Protein AF-A0A957BYW5-F1 (afdb_monomer)

Solvent-accessible surface area (backbone atoms only — not comparable to full-atom values): 40688 Å² total; per-residue (Å²): 101,40,87,90,78,70,42,82,76,77,86,85,81,66,87,74,49,79,43,79,40,78,75,75,44,64,25,88,79,69,37,34,40,34,36,34,22,38,25,72,35,55,81,90,79,38,90,49,96,82,35,63,36,71,40,42,34,43,31,33,49,34,31,72,75,63,75,46,78,54,51,47,56,90,39,53,56,50,77,47,95,72,62,87,28,34,78,40,64,46,46,75,45,24,30,44,35,41,43,66,47,27,36,36,34,33,42,53,33,55,89,40,77,42,81,77,45,76,45,72,19,65,37,55,60,82,43,81,51,51,37,25,31,38,75,88,53,54,37,35,38,37,46,48,66,56,80,64,60,43,38,33,41,30,37,29,83,80,65,49,79,43,82,41,62,36,81,48,83,32,46,61,78,67,50,58,70,52,73,76,58,83,72,41,94,72,44,39,54,35,36,54,79,54,35,65,69,88,45,52,45,54,26,42,44,66,26,87,62,47,50,64,84,54,72,58,46,31,30,33,40,29,41,39,40,48,28,39,57,71,37,81,45,100,86,49,87,79,49,52,26,41,35,34,37,43,31,37,69,79,78,46,27,33,28,31,41,77,40,63,60,43,42,66,36,35,39,57,34,55,31,75,85,66,47,36,40,38,34,27,21,38,58,95,60,19,32,33,39,31,24,31,55,51,62,16,42,73,76,49,75,43,74,49,94,71,55,47,44,74,41,84,58,58,63,36,45,41,92,81,44,55,34,35,35,51,60,61,32,30,28,33,57,91,78,63,43,77,75,44,69,55,80,80,71,75,96,67,63,82,42,70,49,54,23,68,87,48,53,36,38,38,39,31,39,94,43,39,37,37,35,29,35,62,91,80,70,42,70,76,47,77,48,75,46,80,69,90,32,67,73,80,48,65,44,60,80,62,46,35,34,36,19,45,68,52,100,43,35,32,34,44,42,41,71,92,52,88,72,67,48,64,33,59,56,87,84,50,99,76,43,52,79,71,48,75,43,68,26,88,81,59,52,31,34,41,38,35,34,44,60,30,74,88,46,99,39,40,68,33,21,40,39,37,29,26,37,58,87,40,49,79,60,36,78,48,46,8,88,73,43,68,59,69,51,72,56,46,76,50,64,79,46,76,56,28,38,36,39,38,14,40,59,59,90,70,74,72,77,78,82,78,83,89,80,63,61,36,99,75,70,43,47,29,63,50,41,73,75,31,74,90,58,42,77,76,45,35,73,55,46,53,52,41,64,74,69,39,57,70,69,60,44,47,52,51,47,48,55,53,49,68,51,58,93,58,59,73,65,59,56,45,48,69,78,51,70,66,98,66,80,89,63,73,87,80,69,82,74,75,69,58,52,90,96,43,60,54,62,57,21,70,73,35,65,92,51,34,70,60,54,41,52,51,49,52,60,74,44,60,91,54,53,73,69,55,44,54,50,51,45,51,58,52,39,47,52,72,72,35,96,79,32,77,70,76,70,74,71,74,77,74,83,62,71,54,57,44,22,36,36,35,32,44,87,78,66,50,72,50,78,44,80,64,68,78,86,69,81,72,65,81,74,73,71,57,66,62,56,39,50,51,45,24,74,74,71,75,46,73,56,51,70,50,65,26,77,78,62,83,47,78,53,65,51,121

Secondary structure (DSSP, 8-state):
--TTT---------TTEEEEEEEEEE-TTSSEEEEEEEEEPPTTT-SSTT-EEEEEEEEEHHHHTTSS---SSSSSEEE--S-SS-EEE-STTEEEEEETTEEEEEEEETTEEEEEEEEE----TTSPPEEEEESSSSEEEEE--SS-SEEEEEETTT--EEEEEBSS-EEGGGGGGGGG----TT-EE-S-TTB-S--HHHHHHH-TTHHHHTTT--EEEEEEEEEEESS-BTTBTT--EEEEEEEETTTTEEEEEEESS-TTEEEEEE-TTSSEEEEEESSTT--EEEEETTT--EEEEE--SS--SSS-S-EEE-TTSSEEEETTEEEETTT--EEEE-TT--S--SEEEE-TTSSEEEEEETTEEEEEETTT--EEEEEE---SS-EEEE-TTS-EEEEESSSSEEEEEETT----EEEEPPPBTTB-EEEEEE-TTSSEEEEEEPP-TTSTTTTS-EEEEEETTS-EEEEEEGGGS--STT-EEEESSSSEEEEEEE--SS-PPP------B-TTSSBHHHHHH-TTTGGGTHHHHHHHHTTS-HHHHHHHHHHHHHTTTS-HHHHHHHHS--SS-------------TTS-HHHHHH-SSSHHHHHHHHHHHHTT--HHHHHHHHHHHHHHHHSTTS-------------EEEEEEETTT--EEEES------------HHHHHHHHHHHHS---EEEE-TTSS-EEEE-

Structure (mmCIF, N/CA/C/O backbone):
data_AF-A0A957BYW5-F1
#
_entry.id   AF-A0A957BYW5-F1
#
loop_
_atom_site.group_PDB
_atom_site.id
_atom_site.type_symbol
_atom_site.label_atom_id
_atom_site.label_alt_id
_atom_site.label_comp_id
_atom_site.label_asym_id
_atom_site.label_entity_id
_atom_site.label_seq_id
_atom_site.pdbx_PDB_ins_code
_atom_site.Cartn_x
_atom_site.Cartn_y
_atom_site.Cartn_z
_atom_site.occupancy
_atom_site.B_iso_or_equiv
_atom_site.auth_seq_id
_atom_site.auth_comp_id
_atom_site.auth_asym_id
_atom_site.auth_atom_id
_atom_site.pdbx_PDB_model_num
ATOM 1 N N . TRP A 1 1 ? 10.281 -29.154 -6.205 1.00 82.88 1 TRP A N 1
ATOM 2 C CA . TRP A 1 1 ? 9.136 -30.065 -6.391 1.00 82.88 1 TRP A CA 1
ATOM 3 C C . TRP A 1 1 ? 8.616 -29.871 -7.800 1.00 82.88 1 TRP A C 1
ATOM 5 O O . TRP A 1 1 ? 8.734 -28.770 -8.314 1.00 82.88 1 TRP A O 1
ATOM 15 N N . ASP A 1 2 ? 8.108 -30.919 -8.431 1.00 79.94 2 ASP A N 1
ATOM 16 C CA . ASP A 1 2 ? 7.368 -30.800 -9.683 1.00 79.94 2 ASP A CA 1
ATOM 17 C C . ASP A 1 2 ? 6.012 -30.152 -9.378 1.00 79.94 2 ASP A C 1
ATOM 19 O O . ASP A 1 2 ? 5.257 -30.667 -8.553 1.00 79.94 2 ASP A O 1
ATOM 23 N N . THR A 1 3 ? 5.733 -28.995 -9.975 1.00 74.56 3 THR A N 1
ATOM 24 C CA . THR A 1 3 ? 4.545 -28.187 -9.655 1.00 74.56 3 THR A CA 1
ATOM 25 C C . THR A 1 3 ? 3.250 -28.786 -10.201 1.00 74.56 3 THR A C 1
ATOM 27 O O . THR A 1 3 ? 2.185 -28.516 -9.655 1.00 74.56 3 THR A O 1
ATOM 30 N N . ALA A 1 4 ? 3.322 -29.638 -11.228 1.00 80.00 4 ALA A N 1
ATOM 31 C CA . ALA A 1 4 ? 2.153 -30.285 -11.819 1.00 80.00 4 ALA A CA 1
ATOM 32 C C . ALA A 1 4 ? 1.726 -31.541 -11.045 1.00 80.00 4 ALA A C 1
ATOM 34 O O . ALA A 1 4 ? 0.541 -31.842 -10.924 1.00 80.00 4 ALA A O 1
ATOM 35 N N . THR A 1 5 ? 2.696 -32.298 -10.536 1.00 88.88 5 THR A N 1
ATOM 36 C CA . THR A 1 5 ? 2.470 -33.599 -9.888 1.00 88.88 5 THR A CA 1
ATOM 37 C C . THR A 1 5 ? 2.629 -33.555 -8.373 1.00 88.88 5 THR A C 1
ATOM 39 O O . THR A 1 5 ? 2.230 -34.500 -7.693 1.00 88.88 5 THR A O 1
ATOM 42 N N . GLY A 1 6 ? 3.239 -32.498 -7.832 1.00 89.12 6 GLY A N 1
ATOM 43 C CA . GLY A 1 6 ? 3.611 -32.421 -6.423 1.00 89.12 6 GLY A CA 1
ATOM 44 C C . GLY A 1 6 ? 4.677 -33.447 -6.034 1.00 89.12 6 GLY A C 1
ATOM 45 O O . GLY A 1 6 ? 4.776 -33.803 -4.865 1.00 89.12 6 GLY A O 1
ATOM 46 N N . GLN A 1 7 ? 5.464 -33.970 -6.982 1.00 94.12 7 GLN A N 1
ATOM 47 C CA . GLN A 1 7 ? 6.528 -34.933 -6.695 1.00 94.12 7 GLN A CA 1
ATOM 48 C C . GLN A 1 7 ? 7.827 -34.220 -6.287 1.00 94.12 7 GLN A C 1
ATOM 50 O O . GLN A 1 7 ? 8.272 -33.269 -6.934 1.00 94.12 7 GLN A O 1
ATOM 55 N N . LEU A 1 8 ? 8.504 -34.703 -5.242 1.00 92.69 8 LEU A N 1
ATOM 56 C CA . LEU A 1 8 ? 9.865 -34.258 -4.939 1.00 92.69 8 LEU A CA 1
ATOM 57 C C . LEU A 1 8 ? 10.827 -34.796 -6.011 1.00 92.69 8 LEU A C 1
ATOM 59 O O . LEU A 1 8 ? 11.028 -36.006 -6.115 1.00 92.69 8 LEU A O 1
ATOM 63 N N . LEU A 1 9 ? 11.408 -33.898 -6.811 1.00 92.56 9 LEU A N 1
ATOM 64 C CA . LEU A 1 9 ? 12.344 -34.257 -7.883 1.00 92.56 9 LEU A CA 1
ATOM 65 C C . LEU A 1 9 ? 13.779 -34.430 -7.377 1.00 92.56 9 LEU A C 1
ATOM 67 O O . LEU A 1 9 ? 14.464 -35.376 -7.757 1.00 92.56 9 LEU A O 1
ATOM 71 N N . THR A 1 10 ? 14.237 -33.505 -6.535 1.00 93.69 10 THR A N 1
ATOM 72 C CA . THR A 1 10 ? 15.590 -33.488 -5.979 1.00 93.69 10 THR A CA 1
ATOM 73 C C . THR A 1 10 ? 15.625 -32.656 -4.698 1.00 93.69 10 THR A C 1
ATOM 75 O O . THR A 1 10 ? 14.760 -31.807 -4.483 1.00 93.69 10 THR A O 1
ATOM 78 N N . GLU A 1 11 ? 16.632 -32.896 -3.866 1.00 93.19 11 GLU A N 1
ATOM 79 C CA . GLU A 1 11 ? 16.890 -32.207 -2.602 1.00 93.19 11 GLU A CA 1
ATOM 80 C C . GLU A 1 11 ? 18.400 -31.974 -2.463 1.00 93.19 11 GLU A C 1
ATOM 82 O O . GLU A 1 11 ? 19.204 -32.762 -2.965 1.00 93.19 11 GLU A O 1
ATOM 87 N N . ILE A 1 12 ? 18.781 -30.898 -1.777 1.00 91.25 12 ILE A N 1
ATOM 88 C CA . ILE A 1 12 ? 20.159 -30.623 -1.384 1.00 91.25 12 ILE A CA 1
ATOM 89 C C . ILE A 1 12 ? 20.220 -30.374 0.123 1.00 91.25 12 ILE A C 1
ATOM 91 O O . ILE A 1 12 ? 19.382 -29.672 0.683 1.00 91.25 12 ILE A O 1
ATOM 95 N N . THR A 1 13 ? 21.243 -30.922 0.774 1.00 91.50 13 THR A N 1
ATOM 96 C CA . THR A 1 13 ? 21.582 -30.623 2.169 1.00 91.50 13 THR A CA 1
ATOM 97 C C . THR A 1 13 ? 22.966 -29.978 2.184 1.00 91.50 13 THR A C 1
ATOM 99 O O . THR A 1 13 ? 23.962 -30.697 2.106 1.00 91.50 13 THR A O 1
ATOM 102 N N . PRO A 1 14 ? 23.060 -28.638 2.211 1.00 90.38 14 PRO A N 1
ATOM 103 C CA . PRO A 1 14 ? 24.345 -27.955 2.140 1.00 90.38 14 PRO A CA 1
ATOM 104 C C . PRO A 1 14 ? 25.207 -28.267 3.368 1.00 90.38 14 PRO A C 1
ATOM 106 O O . PRO A 1 14 ? 24.747 -28.172 4.510 1.00 90.38 14 PRO A O 1
ATOM 109 N N . ASP A 1 15 ? 26.467 -28.633 3.141 1.00 88.75 15 ASP A N 1
ATOM 110 C CA . ASP A 1 15 ? 27.372 -29.044 4.214 1.00 88.75 15 ASP A CA 1
ATOM 111 C C . ASP A 1 15 ? 27.593 -27.910 5.228 1.00 88.75 15 ASP A C 1
ATOM 113 O O . ASP A 1 15 ? 28.002 -26.802 4.885 1.00 88.75 15 ASP A O 1
ATOM 117 N N . GLY A 1 16 ? 27.348 -28.200 6.510 1.00 89.25 16 GLY A N 1
ATOM 118 C CA . GLY A 1 16 ? 27.564 -27.253 7.609 1.00 89.25 16 GLY A CA 1
ATOM 119 C C . GLY A 1 16 ? 26.488 -26.171 7.770 1.00 89.25 16 GLY A C 1
ATOM 120 O O . GLY A 1 16 ? 26.612 -25.348 8.682 1.00 89.25 16 GLY A O 1
ATOM 121 N N . ALA A 1 17 ? 25.436 -26.182 6.945 1.00 91.81 17 ALA A N 1
ATOM 122 C CA . ALA A 1 17 ? 24.292 -25.289 7.097 1.00 91.81 17 ALA A CA 1
ATOM 123 C C . ALA A 1 17 ? 23.496 -25.608 8.372 1.00 91.81 17 ALA A C 1
ATOM 125 O O . ALA A 1 17 ? 23.126 -26.751 8.635 1.00 91.81 17 ALA A O 1
ATOM 126 N N . LEU A 1 18 ? 23.225 -24.573 9.166 1.00 91.69 18 LEU A N 1
ATOM 127 C CA . LEU A 1 18 ? 22.304 -24.606 10.304 1.00 91.69 18 LEU A CA 1
ATOM 128 C C . LEU A 1 18 ? 20.859 -24.396 9.838 1.00 91.69 18 LEU A C 1
ATOM 130 O O . LEU A 1 18 ? 19.946 -25.020 10.371 1.00 91.69 18 LEU A O 1
ATOM 134 N N . ARG A 1 19 ? 20.666 -23.520 8.844 1.00 90.88 19 ARG A N 1
ATOM 135 C CA . ARG A 1 19 ? 19.399 -23.283 8.139 1.00 90.88 19 ARG A CA 1
ATOM 136 C C . ARG A 1 19 ? 19.657 -22.748 6.730 1.00 90.88 19 ARG A C 1
ATOM 138 O O . ARG A 1 19 ? 20.710 -22.160 6.483 1.00 90.88 19 ARG A O 1
ATOM 145 N N . VAL A 1 20 ? 18.693 -22.937 5.834 1.00 87.75 20 VAL A N 1
ATOM 146 C CA . VAL A 1 20 ? 18.625 -22.258 4.531 1.00 87.75 20 VAL A CA 1
ATOM 147 C C . VAL A 1 20 ? 17.809 -20.980 4.717 1.00 87.75 20 VAL A C 1
ATOM 149 O O . VAL A 1 20 ? 16.779 -21.003 5.389 1.00 87.75 20 VAL A O 1
ATOM 152 N N . GLU A 1 21 ? 18.288 -19.875 4.162 1.00 83.19 21 GLU A N 1
ATOM 153 C CA . GLU A 1 21 ? 17.619 -18.576 4.179 1.00 83.19 21 GLU A CA 1
ATOM 154 C C . GLU A 1 21 ? 17.239 -18.192 2.748 1.00 83.19 21 GLU A C 1
ATOM 156 O O . GLU A 1 21 ? 18.031 -18.364 1.816 1.00 83.19 21 GLU A O 1
ATOM 161 N N . GLY A 1 22 ? 16.014 -17.689 2.586 1.00 69.19 22 GLY A N 1
ATOM 162 C CA . GLY A 1 22 ? 15.595 -17.031 1.356 1.00 69.19 22 GLY A CA 1
ATOM 163 C C . GLY A 1 22 ? 16.158 -15.605 1.247 1.00 69.19 22 GLY A C 1
ATOM 164 O O . GLY A 1 22 ? 16.809 -15.123 2.179 1.00 69.19 22 GLY A O 1
ATOM 165 N N . PRO A 1 23 ? 15.883 -14.918 0.131 1.00 69.44 23 PRO A N 1
ATOM 166 C CA . PRO A 1 23 ? 15.138 -15.421 -1.028 1.00 69.44 23 PRO A CA 1
ATOM 167 C C . PRO A 1 23 ? 15.934 -16.448 -1.858 1.00 69.44 23 PRO A C 1
ATOM 169 O O . PRO A 1 23 ? 17.162 -16.524 -1.794 1.00 69.44 23 PRO A O 1
ATOM 172 N N . LEU A 1 24 ? 15.198 -17.286 -2.590 1.00 82.75 24 LEU A N 1
ATOM 173 C CA . LEU A 1 24 ? 15.736 -18.228 -3.571 1.00 82.75 24 LEU A CA 1
ATOM 174 C C . LEU A 1 24 ? 15.804 -17.519 -4.925 1.00 82.75 24 LEU A C 1
ATOM 176 O O . LEU A 1 24 ? 14.811 -16.930 -5.340 1.00 82.75 24 LEU A O 1
ATOM 180 N N . TYR A 1 25 ? 16.933 -17.615 -5.621 1.00 79.62 25 TYR A N 1
ATOM 181 C CA . TYR A 1 25 ? 17.122 -16.985 -6.928 1.00 79.62 25 TYR A CA 1
ATOM 182 C C . TYR A 1 25 ? 17.355 -18.036 -7.998 1.00 79.62 25 TYR A C 1
ATOM 184 O O . TYR A 1 25 ? 18.300 -18.818 -7.896 1.00 79.62 25 TYR A O 1
ATOM 192 N N . TRP A 1 26 ? 16.530 -18.035 -9.034 1.00 83.44 26 TRP A N 1
ATOM 193 C CA . TRP A 1 26 ? 16.748 -18.868 -10.209 1.00 83.44 26 TRP A CA 1
ATOM 194 C C . TRP A 1 26 ? 17.534 -18.100 -11.265 1.00 83.44 26 TRP A C 1
ATOM 196 O O . TRP A 1 26 ? 17.380 -16.888 -11.408 1.00 83.44 26 TRP A O 1
ATOM 206 N N . SER A 1 27 ? 18.399 -18.801 -11.997 1.00 81.69 27 SER A N 1
ATOM 207 C CA . SER A 1 27 ? 18.891 -18.266 -13.264 1.00 81.69 27 SER A CA 1
ATOM 208 C C . SER A 1 27 ? 17.724 -18.145 -14.255 1.00 81.69 27 SER A C 1
ATOM 210 O O . SER A 1 27 ? 16.810 -18.962 -14.181 1.00 81.69 27 SER A O 1
ATOM 212 N N . PRO A 1 28 ? 17.760 -17.209 -15.225 1.00 75.31 28 PRO A N 1
ATOM 213 C CA . PRO A 1 28 ? 16.667 -17.029 -16.193 1.00 75.31 28 PRO A CA 1
ATOM 214 C C . PRO A 1 28 ? 16.317 -18.275 -17.028 1.00 75.31 28 PRO A C 1
ATOM 216 O O . PRO A 1 28 ? 15.264 -18.342 -17.648 1.00 75.31 28 PRO A O 1
ATOM 219 N N . ASP A 1 29 ? 17.217 -19.261 -17.081 1.00 77.44 29 ASP A N 1
ATOM 220 C CA . ASP A 1 29 ? 17.015 -20.540 -17.766 1.00 77.44 29 ASP A CA 1
ATOM 221 C C . ASP A 1 29 ? 16.558 -21.680 -16.831 1.00 77.44 29 ASP A C 1
ATOM 223 O O . ASP A 1 29 ? 16.559 -22.843 -17.239 1.00 77.44 29 ASP A O 1
ATOM 227 N N . ASP A 1 30 ? 16.232 -21.367 -15.573 1.00 81.50 30 ASP A N 1
ATOM 228 C CA . ASP A 1 30 ? 15.837 -22.288 -14.499 1.00 81.50 30 ASP A CA 1
ATOM 229 C C . ASP A 1 30 ? 16.828 -23.437 -14.240 1.00 81.50 30 ASP A C 1
ATOM 231 O O . ASP A 1 30 ? 16.491 -24.466 -13.641 1.00 81.50 30 ASP A O 1
ATOM 235 N N . THR A 1 31 ? 18.080 -23.318 -14.693 1.00 87.00 31 THR A N 1
ATOM 236 C CA . THR A 1 31 ? 19.050 -24.409 -14.539 1.00 87.00 31 THR A CA 1
ATOM 237 C C . THR A 1 31 ? 19.871 -24.326 -13.265 1.00 87.00 31 THR A C 1
ATOM 239 O O . THR A 1 31 ? 20.398 -25.355 -12.821 1.00 87.00 31 THR A O 1
ATOM 242 N N . LEU A 1 32 ? 19.961 -23.141 -12.664 1.00 88.56 32 LEU A N 1
ATOM 243 C CA . LEU A 1 32 ? 20.689 -22.891 -11.432 1.00 88.56 32 LEU A CA 1
ATOM 244 C C . LEU A 1 32 ? 19.799 -22.242 -10.384 1.00 88.56 32 LEU A C 1
ATOM 246 O O . LEU A 1 32 ? 18.983 -21.380 -10.691 1.00 88.56 32 LEU A O 1
ATOM 250 N N . LEU A 1 33 ? 20.044 -22.612 -9.132 1.00 88.69 33 LEU A N 1
ATOM 251 C CA . LEU A 1 33 ? 19.423 -22.002 -7.970 1.00 88.69 33 LEU A CA 1
ATOM 252 C C . LEU A 1 33 ? 20.501 -21.430 -7.052 1.00 88.69 33 LEU A C 1
ATOM 254 O O . LEU A 1 33 ? 21.384 -22.162 -6.599 1.00 88.69 33 LEU A O 1
ATOM 258 N N . SER A 1 34 ? 20.412 -20.142 -6.740 1.00 86.38 34 SER A N 1
ATOM 259 C CA . SER A 1 34 ? 21.175 -19.512 -5.672 1.00 86.38 34 SER A CA 1
ATOM 260 C C . SER A 1 34 ? 20.325 -19.345 -4.418 1.00 86.38 34 SER A C 1
ATOM 262 O O . SER A 1 34 ? 19.136 -19.038 -4.478 1.00 86.38 34 SER A O 1
ATOM 264 N N . PHE A 1 35 ? 20.935 -19.600 -3.267 1.00 86.69 35 PHE A N 1
ATOM 265 C CA . PHE A 1 35 ? 20.298 -19.479 -1.961 1.00 86.69 35 PHE A CA 1
ATOM 266 C C . PHE A 1 35 ? 21.353 -19.227 -0.891 1.00 86.69 35 PHE A C 1
ATOM 268 O O . PHE A 1 35 ? 22.529 -19.559 -1.067 1.00 86.69 35 PHE A O 1
ATOM 275 N N . ASN A 1 36 ? 20.933 -18.679 0.244 1.00 86.88 36 ASN A N 1
ATOM 276 C CA . ASN A 1 36 ? 21.821 -18.457 1.373 1.00 86.88 36 ASN A CA 1
ATOM 277 C C . ASN A 1 36 ? 21.680 -19.574 2.401 1.00 86.88 36 ASN A C 1
ATOM 279 O O . ASN A 1 36 ? 20.620 -20.164 2.596 1.00 86.88 36 ASN A O 1
ATOM 283 N N . THR A 1 37 ? 22.772 -19.864 3.095 1.00 90.38 37 THR A N 1
ATOM 284 C CA . THR A 1 37 ? 22.754 -20.739 4.265 1.00 90.38 37 THR A CA 1
ATOM 285 C C . THR A 1 37 ? 23.343 -20.012 5.448 1.00 90.38 37 THR A C 1
ATOM 287 O O . THR A 1 37 ? 24.375 -19.359 5.327 1.00 90.38 37 THR A O 1
ATOM 290 N N . GLN A 1 38 ? 22.721 -20.155 6.608 1.00 90.94 38 GLN A N 1
ATOM 291 C CA . GLN A 1 38 ? 23.339 -19.727 7.846 1.00 90.94 38 GLN A CA 1
ATOM 292 C C . GLN A 1 38 ? 24.288 -20.832 8.306 1.00 90.94 38 GLN A C 1
ATOM 294 O O . GLN A 1 38 ? 23.854 -21.938 8.625 1.00 90.94 38 GLN A O 1
ATOM 299 N N . VAL A 1 39 ? 25.581 -20.544 8.358 1.00 91.69 39 VAL A N 1
ATOM 300 C CA . VAL A 1 39 ? 26.615 -21.454 8.866 1.00 91.69 39 VAL A CA 1
ATOM 301 C C . VAL A 1 39 ? 27.251 -20.862 10.122 1.00 91.69 39 VAL A C 1
ATOM 303 O O . VAL A 1 39 ? 27.087 -19.680 10.431 1.00 91.69 39 VAL A O 1
ATOM 306 N N . ARG A 1 40 ? 27.999 -21.670 10.879 1.00 91.00 40 ARG A N 1
ATOM 307 C CA . ARG A 1 40 ? 28.821 -21.132 11.975 1.00 91.00 40 ARG A CA 1
ATOM 308 C C . ARG A 1 40 ? 29.890 -20.208 11.399 1.00 91.00 40 ARG A C 1
ATOM 310 O O . ARG A 1 40 ? 30.562 -20.575 10.437 1.00 91.00 40 ARG A O 1
ATOM 317 N N . ALA A 1 41 ? 30.068 -19.038 12.004 1.00 88.12 41 ALA A N 1
ATOM 318 C CA . ALA A 1 41 ? 31.101 -18.104 11.585 1.00 88.12 41 ALA A CA 1
ATOM 319 C C . ALA A 1 41 ? 32.498 -18.761 11.684 1.00 88.12 41 ALA A C 1
ATOM 321 O O . ALA A 1 41 ? 32.774 -19.451 12.678 1.00 88.12 41 ALA A O 1
ATOM 322 N N . PRO A 1 42 ? 33.387 -18.564 10.685 1.00 85.69 42 PRO A N 1
ATOM 323 C CA . PRO A 1 42 ? 34.764 -19.042 10.743 1.00 85.69 42 PRO A CA 1
ATOM 324 C C . PRO A 1 42 ? 35.469 -18.594 12.023 1.00 85.69 42 PRO A C 1
ATOM 326 O O . PRO A 1 42 ? 35.170 -17.535 12.589 1.00 85.69 42 PRO A O 1
ATOM 329 N N . ARG A 1 43 ? 36.424 -19.400 12.497 1.00 86.38 43 ARG A N 1
ATOM 330 C CA . ARG A 1 43 ? 37.105 -19.157 13.779 1.00 86.38 43 ARG A CA 1
ATOM 331 C C . ARG A 1 43 ? 37.829 -17.808 13.805 1.00 86.38 43 ARG A C 1
ATOM 333 O O . ARG A 1 43 ? 38.010 -17.235 14.872 1.00 86.38 43 ARG A O 1
ATOM 340 N N . GLU A 1 44 ? 38.222 -17.327 12.637 1.00 83.69 44 GLU A N 1
ATOM 341 C CA . GLU A 1 44 ? 38.951 -16.091 12.393 1.00 83.69 44 GLU A CA 1
ATOM 342 C C . GLU A 1 44 ? 38.083 -14.842 12.607 1.00 83.69 44 GLU A C 1
ATOM 344 O O . GLU A 1 44 ? 38.612 -13.801 12.990 1.00 83.69 44 GLU A O 1
ATOM 349 N N . VAL A 1 45 ? 36.765 -14.945 12.392 1.00 81.94 45 VAL A N 1
ATOM 350 C CA . VAL A 1 45 ? 35.820 -13.814 12.477 1.00 81.94 45 VAL A CA 1
ATOM 351 C C . VAL A 1 45 ? 34.835 -13.925 13.645 1.00 81.94 45 VAL A C 1
ATOM 353 O O . VAL A 1 45 ? 34.197 -12.933 13.999 1.00 81.94 45 VAL A O 1
ATOM 356 N N . ARG A 1 46 ? 34.713 -15.104 14.271 1.00 85.12 46 ARG A N 1
ATOM 357 C CA . ARG A 1 46 ? 33.787 -15.330 15.389 1.00 85.12 46 ARG A CA 1
ATOM 358 C C . ARG A 1 46 ? 34.320 -14.760 16.710 1.00 85.12 46 ARG A C 1
ATOM 360 O O . ARG A 1 46 ? 35.441 -15.050 17.127 1.00 85.12 46 ARG A O 1
ATOM 367 N N . ARG A 1 47 ? 33.488 -13.987 17.405 1.00 89.56 47 ARG A N 1
ATOM 368 C CA . ARG A 1 47 ? 33.683 -13.521 18.790 1.00 89.56 47 ARG A CA 1
ATOM 369 C C . ARG A 1 47 ? 33.043 -14.480 19.799 1.00 89.56 47 ARG A C 1
ATOM 371 O O . ARG A 1 47 ? 33.513 -14.567 20.931 1.00 89.56 47 ARG A O 1
ATOM 378 N N . SER A 1 48 ? 32.009 -15.210 19.384 1.00 92.94 48 SER A N 1
ATOM 379 C CA . SER A 1 48 ? 31.285 -16.222 20.159 1.00 92.94 48 SER A CA 1
ATOM 380 C C . SER A 1 48 ? 31.109 -17.523 19.365 1.00 92.94 48 SER A C 1
ATOM 382 O O . SER A 1 48 ? 31.091 -17.525 18.138 1.00 92.94 48 SER A O 1
ATOM 384 N N . GLU A 1 49 ? 30.931 -18.652 20.059 1.00 87.62 49 GLU A N 1
ATOM 385 C CA . GLU A 1 49 ? 30.611 -19.952 19.433 1.00 87.62 49 GLU A CA 1
ATOM 386 C C . GLU A 1 49 ? 29.226 -19.983 18.764 1.00 87.62 49 GLU A C 1
ATOM 388 O O . GLU A 1 49 ? 28.950 -20.875 17.956 1.00 87.62 49 GLU A O 1
ATOM 393 N N . ASN A 1 50 ? 28.374 -19.015 19.110 1.00 90.31 50 ASN A N 1
ATOM 394 C CA . ASN A 1 50 ? 27.044 -18.835 18.537 1.00 90.31 50 ASN A CA 1
ATOM 395 C C . ASN A 1 50 ? 27.028 -17.831 17.379 1.00 90.31 50 ASN A C 1
ATOM 397 O O . ASN A 1 50 ? 25.966 -17.617 16.802 1.00 90.31 50 ASN A O 1
ATOM 401 N N . ASP A 1 51 ? 28.166 -17.216 17.041 1.00 88.19 51 ASP A N 1
ATOM 402 C CA . ASP A 1 51 ? 28.212 -16.315 15.896 1.00 88.19 51 ASP A CA 1
ATOM 403 C C . ASP A 1 51 ? 28.007 -17.121 14.615 1.00 88.19 51 ASP A C 1
ATOM 405 O O . ASP A 1 51 ? 28.668 -18.137 14.362 1.00 88.19 51 ASP A O 1
ATOM 409 N N . THR A 1 52 ? 27.075 -16.649 13.801 1.00 90.44 52 THR A N 1
ATOM 410 C CA . THR A 1 52 ? 26.748 -17.220 12.504 1.00 90.44 52 THR A CA 1
ATOM 411 C C . THR A 1 52 ? 27.196 -16.288 11.386 1.00 90.44 52 THR A C 1
ATOM 413 O O . THR A 1 52 ? 27.481 -15.107 11.591 1.00 90.44 52 THR A O 1
ATOM 416 N N . THR A 1 53 ? 27.323 -16.837 10.186 1.00 86.50 53 THR A N 1
ATOM 417 C CA . THR A 1 53 ? 27.514 -16.073 8.956 1.00 86.50 53 THR A CA 1
ATOM 418 C C . THR A 1 53 ? 26.600 -16.634 7.887 1.00 86.50 53 THR A C 1
ATOM 420 O O . THR A 1 53 ? 26.313 -17.831 7.891 1.00 86.50 53 THR A O 1
ATOM 423 N N . ASN A 1 54 ? 26.196 -15.782 6.955 1.00 84.38 54 ASN A N 1
ATOM 424 C CA . ASN A 1 54 ? 25.529 -16.230 5.747 1.00 84.38 54 ASN A CA 1
ATOM 425 C C . ASN A 1 54 ? 26.583 -16.660 4.727 1.00 84.38 54 ASN A C 1
ATOM 427 O O . ASN A 1 54 ? 27.613 -15.998 4.576 1.00 84.38 54 ASN A O 1
ATOM 431 N N . LEU A 1 55 ? 26.345 -17.812 4.112 1.00 85.56 55 LEU A N 1
ATOM 432 C CA . LEU A 1 55 ? 27.174 -18.423 3.087 1.00 85.56 55 LEU A CA 1
ATOM 433 C C . LEU A 1 55 ? 26.291 -18.660 1.854 1.00 85.56 55 LEU A C 1
ATOM 435 O O . LEU A 1 55 ? 25.401 -19.520 1.930 1.00 85.56 55 LEU A O 1
ATOM 439 N N . PRO A 1 56 ? 26.491 -17.903 0.762 1.00 85.81 56 PRO A N 1
ATOM 440 C CA . PRO A 1 56 ? 25.756 -18.099 -0.479 1.00 85.81 56 PRO A CA 1
ATOM 441 C C . PRO A 1 56 ? 26.172 -19.400 -1.166 1.00 85.81 56 PRO A C 1
ATOM 443 O O . PRO A 1 56 ? 27.340 -19.797 -1.157 1.00 85.81 56 PRO A O 1
ATOM 446 N N . TRP A 1 57 ? 25.202 -20.053 -1.791 1.00 87.75 57 TRP A N 1
ATOM 447 C CA . TRP A 1 57 ? 25.381 -21.250 -2.601 1.00 87.75 57 TRP A CA 1
ATOM 448 C C . TRP A 1 57 ? 24.870 -21.009 -4.011 1.00 87.75 57 TRP A C 1
ATOM 450 O O . TRP A 1 57 ? 23.938 -20.234 -4.226 1.00 87.75 57 TRP A O 1
ATOM 460 N N . VAL A 1 58 ? 25.457 -21.729 -4.962 1.00 89.00 58 VAL A N 1
ATOM 461 C CA . VAL A 1 58 ? 24.863 -21.952 -6.282 1.00 89.00 58 VAL A CA 1
ATOM 462 C C . VAL A 1 58 ? 24.752 -23.449 -6.491 1.00 89.00 58 VAL A C 1
ATOM 464 O O . VAL A 1 58 ? 25.732 -24.180 -6.327 1.00 89.00 58 VAL A O 1
ATOM 467 N N . TRP A 1 59 ? 23.558 -23.896 -6.852 1.00 92.06 59 TRP A N 1
ATOM 468 C CA . TRP A 1 59 ? 23.223 -25.282 -7.126 1.00 92.06 59 TRP A CA 1
ATOM 469 C C . TRP A 1 59 ? 22.830 -25.447 -8.589 1.00 92.06 59 TRP A C 1
ATOM 471 O O . TRP A 1 59 ? 21.908 -24.803 -9.072 1.00 92.06 59 TRP A O 1
ATOM 481 N N . ASP A 1 60 ? 23.533 -26.331 -9.293 1.00 93.25 60 ASP A N 1
ATOM 482 C CA . ASP A 1 60 ? 23.227 -26.736 -10.660 1.00 93.25 60 ASP A CA 1
ATOM 483 C C . ASP A 1 60 ? 22.137 -27.808 -10.658 1.00 93.25 60 ASP A C 1
ATOM 485 O O . ASP A 1 60 ? 22.401 -29.017 -10.693 1.00 93.25 60 ASP A O 1
ATOM 489 N N . VAL A 1 61 ? 20.893 -27.334 -10.580 1.00 92.31 61 VAL A N 1
ATOM 490 C CA . VAL A 1 61 ? 19.689 -28.163 -10.510 1.00 92.31 61 VAL A CA 1
ATOM 491 C C . VAL A 1 61 ? 19.566 -29.024 -11.765 1.00 92.31 61 VAL A C 1
ATOM 493 O O . VAL A 1 61 ? 19.278 -30.217 -11.666 1.00 92.31 61 VAL A O 1
ATOM 496 N N . ALA A 1 62 ? 19.871 -28.476 -12.945 1.00 92.00 62 ALA A N 1
ATOM 497 C CA . ALA A 1 62 ? 19.821 -29.233 -14.194 1.00 92.00 62 ALA A CA 1
ATOM 498 C C . ALA A 1 62 ? 20.820 -30.406 -14.213 1.00 92.00 62 ALA A C 1
ATOM 500 O O . ALA A 1 62 ? 20.504 -31.497 -14.697 1.00 92.00 62 ALA A O 1
ATOM 501 N N . SER A 1 63 ? 22.022 -30.219 -13.667 1.00 93.75 63 SER A N 1
ATOM 502 C CA . SER A 1 63 ? 23.002 -31.295 -13.490 1.00 93.75 63 SER A CA 1
ATOM 503 C C . SER A 1 63 ? 22.567 -32.323 -12.443 1.00 93.75 63 SER A C 1
ATOM 505 O O . SER A 1 63 ? 22.770 -33.528 -12.641 1.00 93.75 63 SER A O 1
ATOM 507 N N . GLU A 1 64 ? 21.928 -31.889 -11.354 1.00 94.69 64 GLU A N 1
ATOM 508 C CA . GLU A 1 64 ? 21.398 -32.793 -10.326 1.00 94.69 64 GLU A CA 1
ATOM 509 C C . GLU A 1 64 ? 20.288 -33.695 -10.880 1.00 94.69 64 GLU A C 1
ATOM 511 O O . GLU A 1 64 ? 20.320 -34.918 -10.711 1.00 94.69 64 GLU A O 1
ATOM 516 N N . LEU A 1 65 ? 19.396 -33.109 -11.679 1.00 93.12 65 LEU A N 1
ATOM 517 C CA . LEU A 1 65 ? 18.359 -33.806 -12.441 1.00 93.12 65 LEU A CA 1
ATOM 518 C C . LEU A 1 65 ? 18.910 -34.605 -13.636 1.00 93.12 65 LEU A C 1
ATOM 520 O O . LEU A 1 65 ? 18.152 -35.269 -14.342 1.00 93.12 65 LEU A O 1
ATOM 524 N N . ARG A 1 66 ? 20.234 -34.596 -13.853 1.00 93.81 66 ARG A N 1
ATOM 525 C CA . ARG A 1 66 ? 20.942 -35.301 -14.938 1.00 93.81 66 ARG A CA 1
ATOM 526 C C . ARG A 1 66 ? 20.512 -34.867 -16.343 1.00 93.81 66 ARG A C 1
ATOM 528 O O . ARG A 1 66 ? 20.652 -35.642 -17.289 1.00 93.81 66 ARG A O 1
ATOM 535 N N . LEU A 1 67 ? 20.031 -33.635 -16.485 1.00 92.06 67 LEU A N 1
ATOM 536 C CA . LEU A 1 67 ? 19.674 -33.032 -17.770 1.00 92.06 67 LEU A CA 1
ATOM 537 C C . LEU A 1 67 ? 20.926 -32.607 -18.547 1.00 92.06 67 LEU A C 1
ATOM 539 O O . LEU A 1 67 ? 20.975 -32.720 -19.770 1.00 92.06 67 LEU A O 1
ATOM 543 N N . ARG A 1 68 ? 21.973 -32.172 -17.833 1.00 93.44 68 ARG A N 1
ATOM 544 C CA . ARG A 1 68 ? 23.281 -31.822 -18.405 1.00 93.44 68 ARG A CA 1
ATOM 545 C C . ARG A 1 68 ? 24.438 -32.170 -17.467 1.00 93.44 68 ARG A C 1
ATOM 547 O O . ARG A 1 68 ? 24.241 -32.677 -16.367 1.00 93.44 68 ARG A O 1
ATOM 554 N N . ARG A 1 69 ? 25.674 -31.951 -17.925 1.00 91.88 69 ARG A N 1
ATOM 555 C CA . ARG A 1 69 ? 26.852 -31.972 -17.041 1.00 91.88 69 ARG A CA 1
ATOM 556 C C . ARG A 1 69 ? 26.897 -30.680 -16.226 1.00 91.88 69 ARG A C 1
ATOM 558 O O . ARG A 1 69 ? 26.423 -29.652 -16.707 1.00 91.88 69 ARG A O 1
ATOM 565 N N . THR A 1 70 ? 27.496 -30.751 -15.034 1.00 90.88 70 THR A N 1
ATOM 566 C CA . THR A 1 70 ? 27.692 -29.563 -14.195 1.00 90.88 70 THR A CA 1
ATOM 567 C C . THR A 1 70 ? 28.539 -28.527 -14.925 1.00 90.88 70 THR A C 1
ATOM 569 O O . THR A 1 70 ? 29.553 -28.877 -15.540 1.00 90.88 70 THR A O 1
ATOM 572 N N . ILE A 1 71 ? 28.105 -27.272 -14.863 1.00 88.62 71 ILE A N 1
ATOM 573 C CA . ILE A 1 71 ? 28.910 -26.118 -15.284 1.00 88.62 71 ILE A CA 1
ATOM 574 C C . ILE A 1 71 ? 29.728 -25.546 -14.127 1.00 88.62 71 ILE A C 1
ATOM 576 O O . ILE A 1 71 ? 30.654 -24.772 -14.354 1.00 88.62 71 ILE A O 1
ATOM 580 N N . LEU A 1 72 ? 29.411 -25.948 -12.894 1.00 89.81 72 LEU A N 1
ATOM 581 C CA . LEU A 1 72 ? 30.114 -25.493 -11.707 1.00 89.81 72 LEU A CA 1
ATOM 582 C C . LEU A 1 72 ? 31.458 -26.234 -11.561 1.00 89.81 72 LEU A C 1
ATOM 584 O O . LEU A 1 72 ? 31.543 -27.436 -11.848 1.00 89.81 72 LEU A O 1
ATOM 588 N N . PRO A 1 73 ? 32.518 -25.556 -11.085 1.00 86.94 73 PRO A N 1
ATOM 589 C CA . PRO A 1 73 ? 33.824 -26.168 -10.872 1.00 86.94 73 PRO A CA 1
ATOM 590 C C . PRO A 1 73 ? 33.773 -27.335 -9.874 1.00 86.94 73 PRO A C 1
ATOM 592 O O . PRO A 1 73 ? 33.622 -27.146 -8.670 1.00 86.94 73 PRO A O 1
ATOM 595 N N . GLY A 1 74 ? 33.938 -28.563 -10.367 1.00 84.38 74 GLY A N 1
ATOM 596 C CA . GLY A 1 74 ? 34.204 -29.751 -9.544 1.00 84.38 74 GLY A CA 1
ATOM 597 C C . GLY A 1 74 ? 33.050 -30.289 -8.684 1.00 84.38 74 GLY A C 1
ATOM 598 O O . GLY A 1 74 ? 33.211 -31.357 -8.096 1.00 84.38 74 GLY A O 1
ATOM 599 N N . ALA A 1 75 ? 31.894 -29.625 -8.631 1.00 88.00 75 ALA A N 1
ATOM 600 C CA . ALA A 1 75 ? 30.732 -30.065 -7.856 1.00 88.00 75 ALA A CA 1
ATOM 601 C C . ALA A 1 75 ? 29.411 -29.696 -8.550 1.00 88.00 75 ALA A C 1
ATOM 603 O O . ALA A 1 75 ? 29.398 -29.004 -9.564 1.00 88.00 75 ALA A O 1
ATOM 604 N N . ARG A 1 76 ? 28.289 -30.202 -8.027 1.00 90.19 76 ARG A N 1
ATOM 605 C CA . ARG A 1 76 ? 26.933 -29.830 -8.477 1.00 90.19 76 ARG A CA 1
ATOM 606 C C . ARG A 1 76 ? 26.336 -28.688 -7.670 1.00 90.19 76 ARG A C 1
ATOM 608 O O . ARG A 1 76 ? 25.404 -28.054 -8.131 1.00 90.19 76 ARG A O 1
ATOM 615 N N . ALA A 1 77 ? 26.897 -28.410 -6.503 1.00 90.69 77 ALA A N 1
ATOM 616 C CA . ALA A 1 77 ? 26.637 -27.204 -5.746 1.00 90.69 77 ALA A CA 1
ATOM 617 C C . ALA A 1 77 ? 27.950 -26.740 -5.129 1.00 90.69 77 ALA A C 1
ATOM 619 O O . ALA A 1 77 ? 28.738 -27.573 -4.671 1.00 90.69 77 ALA A O 1
ATOM 620 N N . ILE A 1 78 ? 28.195 -25.434 -5.146 1.00 89.75 78 ILE A N 1
ATOM 621 C CA . ILE A 1 78 ? 29.387 -24.845 -4.541 1.00 89.75 78 ILE A CA 1
ATOM 622 C C . ILE A 1 78 ? 28.992 -23.704 -3.600 1.00 89.75 78 ILE A C 1
ATOM 624 O O . ILE A 1 78 ? 28.138 -22.891 -3.964 1.00 89.75 78 ILE A O 1
ATOM 628 N N . PRO A 1 79 ? 29.598 -23.631 -2.402 1.00 87.62 79 PRO A N 1
ATOM 629 C CA . PRO A 1 79 ? 29.518 -22.442 -1.577 1.00 87.62 79 PRO A CA 1
ATOM 630 C C . PRO A 1 79 ? 30.456 -21.365 -2.127 1.00 87.62 79 PRO A C 1
ATOM 632 O O . PRO A 1 79 ? 31.589 -21.654 -2.525 1.00 87.62 79 PRO A O 1
ATOM 635 N N . PHE A 1 80 ? 30.015 -20.116 -2.084 1.00 78.56 80 PHE A N 1
ATOM 636 C CA . PHE A 1 80 ? 30.851 -18.952 -2.351 1.00 78.56 80 PHE A CA 1
ATOM 637 C C . PHE A 1 80 ? 31.265 -18.348 -1.008 1.00 78.56 80 PHE A C 1
ATOM 639 O O . PHE A 1 80 ? 30.437 -17.894 -0.230 1.00 78.56 80 PHE A O 1
ATOM 646 N N . PHE A 1 81 ? 32.561 -18.429 -0.698 1.00 61.28 81 PHE A N 1
ATOM 647 C CA . PHE A 1 81 ? 33.101 -18.186 0.648 1.00 61.28 81 PHE A CA 1
ATOM 648 C C . PHE A 1 81 ? 33.164 -16.719 1.077 1.00 61.28 81 PHE A C 1
ATOM 650 O O . PHE A 1 81 ? 33.529 -16.450 2.221 1.00 61.28 81 PHE A O 1
ATOM 657 N N . ASP A 1 82 ? 32.845 -15.785 0.191 1.00 53.91 82 ASP A N 1
ATOM 658 C CA . ASP A 1 82 ? 33.097 -14.375 0.431 1.00 53.91 82 ASP A CA 1
ATOM 659 C C . ASP A 1 82 ? 31.972 -13.538 -0.192 1.00 53.91 82 ASP A C 1
ATOM 661 O O . ASP A 1 82 ? 31.500 -13.850 -1.286 1.00 53.91 82 ASP A O 1
ATOM 665 N N . TYR A 1 83 ? 31.580 -12.488 0.529 1.00 54.47 83 TYR A N 1
ATOM 666 C CA . TYR A 1 83 ? 30.591 -11.451 0.197 1.00 54.47 83 TYR A CA 1
ATOM 667 C C . TYR A 1 83 ? 29.133 -11.734 0.561 1.00 54.47 83 TYR A C 1
ATOM 669 O O . TYR A 1 83 ? 28.358 -12.392 -0.130 1.00 54.47 83 TYR A O 1
ATOM 677 N N . ARG A 1 84 ? 28.773 -11.142 1.702 1.00 54.66 84 ARG A N 1
ATOM 678 C CA . ARG A 1 84 ? 27.495 -11.275 2.394 1.00 54.66 84 ARG A CA 1
ATOM 679 C C . ARG A 1 84 ? 26.315 -10.602 1.704 1.00 54.66 84 ARG A C 1
ATOM 681 O O . ARG A 1 84 ? 25.220 -10.847 2.171 1.00 54.66 84 ARG A O 1
ATOM 688 N N . ASN A 1 85 ? 26.500 -9.837 0.628 1.00 60.47 85 ASN A N 1
ATOM 689 C CA . ASN A 1 85 ? 25.418 -9.201 -0.128 1.00 60.47 85 ASN A CA 1
ATOM 690 C C . ASN A 1 85 ? 25.856 -8.961 -1.588 1.00 60.47 85 ASN A C 1
ATOM 692 O O . ASN A 1 85 ? 26.729 -8.130 -1.855 1.00 60.47 85 ASN A O 1
ATOM 696 N N . GLY A 1 86 ? 25.246 -9.673 -2.544 1.00 70.19 86 GLY A N 1
ATOM 697 C CA . GLY A 1 86 ? 25.346 -9.331 -3.970 1.00 70.19 86 GLY A CA 1
ATOM 698 C C . GLY A 1 86 ? 26.016 -10.347 -4.890 1.00 70.19 86 GLY A C 1
ATOM 699 O O . GLY A 1 86 ? 26.808 -9.931 -5.727 1.00 70.19 86 GLY A O 1
ATOM 700 N N . PHE A 1 87 ? 25.728 -11.644 -4.750 1.00 83.62 87 PHE A N 1
ATOM 701 C CA . PHE A 1 87 ? 25.985 -12.618 -5.816 1.00 83.62 87 PHE A CA 1
ATOM 702 C C . PHE A 1 87 ? 24.707 -12.795 -6.638 1.00 83.62 87 PHE A C 1
ATOM 704 O O . PHE A 1 87 ? 23.698 -13.241 -6.099 1.00 83.62 87 PHE A O 1
ATOM 711 N N . ILE A 1 88 ? 24.744 -12.440 -7.920 1.00 86.06 88 ILE A N 1
ATOM 712 C CA . ILE A 1 88 ? 23.574 -12.468 -8.807 1.00 86.06 88 ILE A CA 1
ATOM 713 C C . ILE A 1 88 ? 23.963 -13.197 -10.077 1.00 86.06 88 ILE A C 1
ATOM 715 O O . ILE A 1 88 ? 24.908 -12.797 -10.757 1.00 86.06 88 ILE A O 1
ATOM 719 N N . TYR A 1 89 ? 23.253 -14.276 -10.386 1.00 86.50 89 TYR A N 1
ATOM 720 C CA . TYR A 1 89 ? 23.530 -15.093 -11.558 1.00 86.50 89 TYR A CA 1
ATOM 721 C C . TYR A 1 89 ? 22.701 -14.615 -12.751 1.00 86.50 89 TYR A C 1
ATOM 723 O O . TYR A 1 89 ? 21.492 -14.451 -12.633 1.00 86.50 89 TYR A O 1
ATOM 731 N N . GLY A 1 90 ? 23.347 -14.414 -13.893 1.00 88.12 90 GLY A N 1
ATOM 732 C CA . GLY A 1 90 ? 22.701 -14.094 -15.160 1.00 88.12 90 GLY A CA 1
ATOM 733 C C . GLY A 1 90 ? 22.741 -15.248 -16.153 1.00 88.12 90 GLY A C 1
ATOM 734 O O . GLY A 1 90 ? 23.210 -16.348 -15.861 1.00 88.12 90 GLY A O 1
ATOM 735 N N . ALA A 1 91 ? 22.284 -14.990 -17.373 1.00 87.94 91 ALA A N 1
ATOM 736 C CA . ALA A 1 91 ? 22.428 -15.940 -18.469 1.00 87.94 91 ALA A CA 1
ATOM 737 C C . ALA A 1 91 ? 23.913 -16.210 -18.815 1.00 87.94 91 ALA A C 1
ATOM 739 O O . ALA A 1 91 ? 24.834 -15.522 -18.364 1.00 87.94 91 ALA A O 1
ATOM 740 N N . ASN A 1 92 ? 24.157 -17.244 -19.629 1.00 90.38 92 ASN A N 1
ATOM 741 C CA . ASN A 1 92 ? 25.471 -17.544 -20.225 1.00 90.38 92 ASN A CA 1
ATOM 742 C C . ASN A 1 92 ? 26.628 -17.677 -19.219 1.00 90.38 92 ASN A C 1
ATOM 744 O O . ASN A 1 92 ? 27.783 -17.331 -19.491 1.00 90.38 92 ASN A O 1
ATOM 748 N N . ASN A 1 93 ? 26.306 -18.221 -18.051 1.00 89.06 93 ASN A N 1
ATOM 749 C CA . ASN A 1 93 ? 27.206 -18.463 -16.933 1.00 89.06 93 ASN A CA 1
ATOM 750 C C . ASN A 1 93 ? 27.920 -17.230 -16.374 1.00 89.06 93 ASN A C 1
ATOM 752 O O . ASN A 1 93 ? 29.024 -17.341 -15.828 1.00 89.06 93 ASN A O 1
ATOM 756 N N . LYS A 1 94 ? 27.304 -16.057 -16.521 1.00 91.81 94 LYS A N 1
ATOM 757 C CA . LYS A 1 94 ? 27.820 -14.821 -15.946 1.00 91.81 94 LYS A CA 1
ATOM 758 C C . LYS A 1 94 ? 27.216 -14.579 -14.578 1.00 91.81 94 LYS A C 1
ATOM 760 O O . LYS A 1 94 ? 26.065 -14.915 -14.329 1.00 91.81 94 LYS A O 1
ATOM 765 N N . ALA A 1 95 ? 28.000 -13.993 -13.687 1.00 90.94 95 ALA A N 1
ATOM 766 C CA . ALA A 1 95 ? 27.502 -13.543 -12.399 1.00 90.94 95 ALA A CA 1
ATOM 767 C C . ALA A 1 95 ? 28.049 -12.160 -12.066 1.00 90.94 95 ALA A C 1
ATOM 769 O O . ALA A 1 95 ? 29.199 -11.846 -12.376 1.00 90.94 95 ALA A O 1
ATOM 770 N N . VAL A 1 96 ? 27.231 -11.350 -11.408 1.00 91.44 96 VAL A N 1
ATOM 771 C CA . VAL A 1 96 ? 27.638 -10.085 -10.803 1.00 91.44 96 VAL A CA 1
ATOM 772 C C . VAL A 1 96 ? 27.922 -10.366 -9.339 1.00 91.44 96 VAL A C 1
ATOM 774 O O . VAL A 1 96 ? 27.076 -10.918 -8.637 1.00 91.44 96 VAL A O 1
ATOM 777 N N . VAL A 1 97 ? 29.122 -10.013 -8.888 1.00 88.81 97 VAL A N 1
ATOM 778 C CA . VAL A 1 97 ? 29.541 -10.188 -7.500 1.00 88.81 97 VAL A CA 1
ATOM 779 C C . VAL A 1 97 ? 29.908 -8.868 -6.874 1.00 88.81 97 VAL A C 1
ATOM 781 O O . VAL A 1 97 ? 30.649 -8.054 -7.422 1.00 88.81 97 VAL A O 1
ATOM 784 N N . GLY A 1 98 ? 29.375 -8.688 -5.682 1.00 87.38 98 GLY A N 1
ATOM 785 C CA . GLY A 1 98 ? 29.555 -7.514 -4.888 1.00 87.38 98 GLY A CA 1
ATOM 786 C C . GLY A 1 98 ? 30.791 -7.488 -4.013 1.00 87.38 98 GLY A C 1
ATOM 787 O O . GLY A 1 98 ? 30.877 -8.292 -3.096 1.00 87.38 98 GLY A O 1
ATOM 788 N N . LEU A 1 99 ? 31.691 -6.528 -4.223 1.00 85.81 99 LEU A N 1
ATOM 789 C CA . LEU A 1 99 ? 32.840 -6.281 -3.352 1.00 85.81 99 LEU A CA 1
ATOM 790 C C . LEU A 1 99 ? 32.777 -4.870 -2.749 1.00 85.81 99 LEU A C 1
ATOM 792 O O . LEU A 1 99 ? 32.141 -3.979 -3.318 1.00 85.81 99 LEU A O 1
ATOM 796 N N . PRO A 1 100 ? 33.489 -4.614 -1.636 1.00 85.94 100 PRO A N 1
ATOM 797 C CA . PRO A 1 100 ? 33.755 -3.246 -1.213 1.00 85.94 100 PRO A CA 1
ATOM 798 C C . PRO A 1 100 ? 34.377 -2.443 -2.364 1.00 85.94 100 PRO A C 1
ATOM 800 O O . PRO A 1 100 ? 35.354 -2.885 -2.978 1.00 85.94 100 PRO A O 1
ATOM 803 N N . GLU A 1 101 ? 33.793 -1.279 -2.650 1.00 88.88 101 GLU A N 1
ATOM 804 C CA . GLU A 1 101 ? 34.230 -0.315 -3.674 1.00 88.88 101 GLU A CA 1
ATOM 805 C C . GLU A 1 101 ? 34.145 -0.779 -5.151 1.00 88.88 101 GLU A C 1
ATOM 807 O O . GLU A 1 101 ? 34.533 -0.038 -6.060 1.00 88.88 101 GLU A O 1
ATOM 812 N N . ARG A 1 102 ? 33.667 -2.000 -5.443 1.00 91.50 102 ARG A N 1
ATOM 813 C CA . ARG A 1 102 ? 33.545 -2.490 -6.832 1.00 91.50 102 ARG A CA 1
ATOM 814 C C . ARG A 1 102 ? 32.561 -3.643 -6.998 1.00 91.50 102 ARG A C 1
ATOM 816 O O . ARG A 1 102 ? 32.312 -4.413 -6.080 1.00 91.50 102 ARG A O 1
ATOM 823 N N . LEU A 1 103 ? 32.064 -3.821 -8.213 1.00 92.75 103 LEU A N 1
ATOM 824 C CA . LEU A 1 103 ? 31.368 -5.028 -8.650 1.00 92.75 103 LEU A CA 1
ATOM 825 C C . LEU A 1 103 ? 32.279 -5.800 -9.604 1.00 92.75 103 LEU A C 1
ATOM 827 O O . LEU A 1 103 ? 32.939 -5.207 -10.456 1.00 92.75 103 LEU A O 1
ATOM 831 N N . GLN A 1 104 ? 32.333 -7.119 -9.470 1.00 93.62 104 GLN A N 1
ATOM 832 C CA . GLN A 1 104 ? 33.052 -7.996 -10.388 1.00 93.62 104 GLN A CA 1
ATOM 833 C C . GLN A 1 104 ? 32.070 -8.754 -11.263 1.00 93.62 104 GLN A C 1
ATOM 835 O O . GLN A 1 104 ? 31.074 -9.281 -10.774 1.00 93.62 104 GLN A O 1
ATOM 840 N N . ILE A 1 105 ? 32.388 -8.849 -12.548 1.00 95.19 105 ILE A N 1
ATOM 841 C CA . ILE A 1 105 ? 31.688 -9.734 -13.470 1.00 95.19 105 ILE A CA 1
ATOM 842 C C . ILE A 1 105 ? 32.493 -11.016 -13.573 1.00 95.19 105 ILE A C 1
ATOM 844 O O . ILE A 1 105 ? 33.665 -11.003 -13.964 1.00 95.19 105 ILE A O 1
ATOM 848 N N . LEU A 1 106 ? 31.863 -12.118 -13.193 1.00 93.19 106 LEU A N 1
ATOM 849 C CA . LEU A 1 106 ? 32.457 -13.440 -13.191 1.00 93.19 106 LEU A CA 1
ATOM 850 C C . LEU A 1 106 ? 31.957 -14.245 -14.386 1.00 93.19 106 LEU A C 1
ATOM 852 O O . LEU A 1 106 ? 30.780 -14.192 -14.725 1.00 93.19 106 LEU A O 1
ATOM 856 N N . ASP A 1 107 ? 32.849 -15.030 -14.975 1.00 92.69 107 ASP A N 1
ATOM 857 C CA . ASP A 1 107 ? 32.539 -16.088 -15.930 1.00 92.69 107 ASP A CA 1
ATOM 858 C C . ASP A 1 107 ? 32.781 -17.444 -15.264 1.00 92.69 107 ASP A C 1
ATOM 860 O O . ASP A 1 107 ? 33.911 -17.784 -14.883 1.00 92.69 107 ASP A O 1
ATOM 864 N N . ILE A 1 108 ? 31.701 -18.198 -15.064 1.00 88.88 108 ILE A N 1
ATOM 865 C CA . ILE A 1 108 ? 31.709 -19.460 -14.330 1.00 88.88 108 ILE A CA 1
ATOM 866 C C . ILE A 1 108 ? 31.805 -20.607 -15.330 1.00 88.88 108 ILE A C 1
ATOM 868 O O . ILE A 1 108 ? 30.909 -20.862 -16.129 1.00 88.88 108 ILE A O 1
ATOM 872 N N . THR A 1 109 ? 32.918 -21.330 -15.268 1.00 89.06 109 THR A N 1
ATOM 873 C CA . THR A 1 109 ? 33.223 -22.430 -16.184 1.00 89.06 109 THR A CA 1
ATOM 874 C C . THR A 1 109 ? 33.463 -23.725 -15.409 1.00 89.06 109 THR A C 1
ATOM 876 O O . THR A 1 109 ? 33.866 -23.680 -14.243 1.00 89.06 109 THR A O 1
ATOM 879 N N . PRO A 1 110 ? 33.369 -24.904 -16.056 1.00 86.50 110 PRO A N 1
ATOM 880 C CA . PRO A 1 110 ? 33.724 -26.171 -15.412 1.00 86.50 110 PRO A CA 1
ATOM 881 C C . PRO A 1 110 ? 35.164 -26.215 -14.873 1.00 86.50 110 PRO A C 1
ATOM 883 O O . PRO A 1 110 ? 35.481 -27.034 -14.011 1.00 86.50 110 PRO A O 1
ATOM 886 N N . THR A 1 111 ? 36.053 -25.368 -15.404 1.00 88.00 111 THR A N 1
ATOM 887 C CA . THR A 1 111 ? 37.467 -25.282 -15.015 1.00 88.00 111 THR A CA 1
ATOM 888 C C . THR A 1 111 ? 37.752 -24.283 -13.897 1.00 88.00 111 THR A C 1
ATOM 890 O O . THR A 1 111 ? 38.845 -24.324 -13.335 1.00 88.00 111 THR A O 1
ATOM 893 N N . GLY A 1 112 ? 36.813 -23.394 -13.566 1.00 88.94 112 GLY A N 1
ATOM 894 C CA . GLY A 1 112 ? 37.021 -22.347 -12.567 1.00 88.94 112 GLY A CA 1
ATOM 895 C C . GLY A 1 112 ? 36.127 -21.126 -12.766 1.00 88.94 112 GLY A C 1
ATOM 896 O O . GLY A 1 112 ? 35.302 -21.080 -13.677 1.00 88.94 112 GLY A O 1
ATOM 897 N N . VAL A 1 113 ? 36.323 -20.132 -11.903 1.00 88.94 113 VAL A N 1
ATOM 898 C CA . VAL A 1 113 ? 35.612 -18.849 -11.913 1.00 88.94 113 VAL A CA 1
ATOM 899 C C . VAL A 1 113 ? 36.609 -17.756 -12.297 1.00 88.94 113 VAL A C 1
ATOM 901 O O . VAL A 1 113 ? 37.609 -17.578 -11.602 1.00 88.94 113 VAL A O 1
ATOM 904 N N . ASN A 1 114 ? 36.365 -17.055 -13.405 1.00 93.19 114 ASN A N 1
ATOM 905 C CA . ASN A 1 114 ? 37.255 -16.010 -13.919 1.00 93.19 114 ASN A CA 1
ATOM 906 C C . ASN A 1 114 ? 36.608 -14.633 -13.763 1.00 93.19 114 ASN A C 1
ATOM 908 O O . ASN A 1 114 ? 35.447 -14.472 -14.114 1.00 93.19 114 ASN A O 1
ATOM 912 N N . VAL A 1 115 ? 37.356 -13.628 -13.305 1.00 94.31 115 VAL A N 1
ATOM 913 C CA . VAL A 1 115 ? 36.901 -12.227 -13.349 1.00 94.31 115 VAL A CA 1
ATOM 914 C C . VAL A 1 115 ? 37.137 -11.698 -14.762 1.00 94.31 115 VAL A C 1
ATOM 916 O O . VAL A 1 115 ? 38.285 -11.649 -15.206 1.00 94.31 115 VAL A O 1
ATOM 919 N N . ILE A 1 116 ? 36.072 -11.325 -15.469 1.00 96.56 116 ILE A N 1
ATOM 920 C CA . ILE A 1 116 ? 36.154 -10.821 -16.850 1.00 96.56 116 ILE A CA 1
ATOM 921 C C . ILE A 1 116 ? 36.045 -9.298 -16.936 1.00 96.56 116 ILE A C 1
ATOM 923 O O . ILE A 1 116 ? 36.565 -8.707 -17.880 1.00 96.56 116 ILE A O 1
ATOM 927 N N . ALA A 1 117 ? 35.427 -8.661 -15.941 1.00 96.19 117 ALA A N 1
ATOM 928 C CA . ALA A 1 117 ? 35.348 -7.211 -15.845 1.00 96.19 117 ALA A CA 1
ATOM 929 C C . ALA A 1 117 ? 35.163 -6.748 -14.393 1.00 96.19 117 ALA A C 1
ATOM 931 O O . ALA A 1 117 ? 34.733 -7.518 -13.531 1.00 96.19 117 ALA A O 1
ATOM 932 N N . GLU A 1 118 ? 35.468 -5.476 -14.139 1.00 95.56 118 GLU A N 1
ATOM 933 C CA . GLU A 1 118 ? 35.194 -4.800 -12.871 1.00 95.56 118 GLU A CA 1
ATOM 934 C C . GLU A 1 118 ? 34.469 -3.477 -13.139 1.00 95.56 118 GLU A C 1
ATOM 936 O O . GLU A 1 118 ? 34.832 -2.734 -14.054 1.00 95.56 118 GLU A O 1
ATOM 941 N N . ILE A 1 119 ? 33.454 -3.185 -12.331 1.00 95.00 119 ILE A N 1
ATOM 942 C CA . ILE A 1 119 ? 32.679 -1.945 -12.354 1.00 95.00 119 ILE A CA 1
ATOM 943 C C . ILE A 1 119 ? 32.977 -1.203 -11.044 1.00 95.00 119 ILE A C 1
ATOM 945 O O . ILE A 1 119 ? 32.722 -1.759 -9.973 1.00 95.00 119 ILE A O 1
ATOM 949 N N . PRO A 1 120 ? 33.530 0.020 -11.080 1.00 93.69 120 PRO A N 1
ATOM 950 C CA . PRO A 1 120 ? 33.701 0.832 -9.876 1.00 93.69 120 PRO A CA 1
ATOM 951 C C . PRO A 1 120 ? 32.356 1.093 -9.182 1.00 93.69 120 PRO A C 1
ATOM 953 O O . PRO A 1 120 ? 31.365 1.350 -9.858 1.00 93.69 120 PRO A O 1
ATOM 956 N N . ALA A 1 121 ? 32.324 1.037 -7.850 1.00 90.19 121 ALA A N 1
ATOM 957 C CA . ALA A 1 121 ? 31.121 1.261 -7.043 1.00 90.19 121 ALA A CA 1
ATOM 958 C C . ALA A 1 121 ? 31.483 2.026 -5.759 1.00 90.19 121 ALA A C 1
ATOM 960 O O . ALA A 1 121 ? 32.552 1.795 -5.211 1.00 90.19 121 ALA A O 1
ATOM 961 N N . ASN A 1 122 ? 30.620 2.887 -5.208 1.00 87.31 122 ASN A N 1
ATOM 962 C CA . ASN A 1 122 ? 30.878 3.514 -3.891 1.00 87.31 122 ASN A CA 1
ATOM 963 C C . ASN A 1 122 ? 30.167 2.765 -2.763 1.00 87.31 122 ASN A C 1
ATOM 965 O O . ASN A 1 122 ? 29.573 3.375 -1.877 1.00 87.31 122 ASN A O 1
ATOM 969 N N . ARG A 1 123 ? 30.229 1.435 -2.806 1.00 82.69 123 ARG A N 1
ATOM 970 C CA . ARG A 1 123 ? 29.488 0.581 -1.885 1.00 82.69 123 ARG A CA 1
ATOM 971 C C . ARG A 1 123 ? 30.339 -0.002 -0.766 1.00 82.69 123 ARG A C 1
ATOM 973 O O . ARG A 1 123 ? 31.504 -0.366 -0.963 1.00 82.69 123 ARG A O 1
ATOM 980 N N . PHE A 1 124 ? 29.716 -0.161 0.390 1.00 80.25 124 PHE A N 1
ATOM 981 C CA . PHE A 1 124 ? 30.204 -0.944 1.513 1.00 80.25 124 PHE A CA 1
ATOM 982 C C . PHE A 1 124 ? 29.736 -2.404 1.399 1.00 80.25 124 PHE A C 1
ATOM 984 O O . PHE A 1 124 ? 28.819 -2.733 0.649 1.00 80.25 124 PHE A O 1
ATOM 991 N N . GLU A 1 125 ? 30.359 -3.297 2.175 1.00 69.44 125 GLU A N 1
ATOM 992 C CA . GLU A 1 125 ? 30.021 -4.730 2.206 1.00 69.44 125 GLU A CA 1
ATOM 993 C C . GLU A 1 125 ? 28.517 -5.042 2.408 1.00 69.44 125 GLU A C 1
ATOM 995 O O . GLU A 1 125 ? 28.039 -5.977 1.765 1.00 69.44 125 GLU A O 1
ATOM 1000 N N . PRO A 1 126 ? 27.746 -4.314 3.249 1.00 74.62 126 PRO A N 1
ATOM 1001 C CA . PRO A 1 126 ? 26.335 -4.621 3.447 1.00 74.62 126 PRO A CA 1
ATOM 1002 C C . PRO A 1 126 ? 25.401 -4.024 2.389 1.00 74.62 126 PRO A C 1
ATOM 1004 O O . PRO A 1 126 ? 24.231 -4.398 2.390 1.00 74.62 126 PRO A O 1
ATOM 1007 N N . ASP A 1 127 ? 25.865 -3.130 1.515 1.00 77.12 127 ASP A N 1
ATOM 1008 C CA . ASP A 1 127 ? 24.970 -2.440 0.582 1.00 77.12 127 ASP A CA 1
ATOM 1009 C C . ASP A 1 127 ? 24.385 -3.447 -0.423 1.00 77.12 127 ASP A C 1
ATOM 1011 O O . ASP A 1 127 ? 25.102 -4.361 -0.837 1.00 77.12 127 ASP A O 1
ATOM 1015 N N . PRO A 1 128 ? 23.107 -3.348 -0.818 1.00 78.88 128 PRO A N 1
ATOM 1016 C CA . PRO A 1 128 ? 22.552 -4.220 -1.848 1.00 78.88 128 PRO A CA 1
ATOM 1017 C C . PRO A 1 128 ? 23.244 -3.975 -3.198 1.00 78.88 128 PRO A C 1
ATOM 1019 O O . PRO A 1 128 ? 23.822 -2.919 -3.435 1.00 78.88 128 PRO A O 1
ATOM 1022 N N . VAL A 1 129 ? 23.201 -4.963 -4.093 1.00 84.25 129 VAL A N 1
ATOM 1023 C CA . VAL A 1 129 ? 23.540 -4.748 -5.507 1.00 84.25 129 VAL A CA 1
ATOM 1024 C C . VAL A 1 129 ? 22.233 -4.666 -6.251 1.00 84.25 129 VAL A C 1
ATOM 1026 O O . VAL A 1 129 ? 21.428 -5.578 -6.118 1.00 84.25 129 VAL A O 1
ATOM 1029 N N . THR A 1 130 ? 22.041 -3.615 -7.038 1.00 88.62 130 THR A N 1
ATOM 1030 C CA . THR A 1 130 ? 20.840 -3.504 -7.861 1.00 88.62 130 THR A CA 1
ATOM 1031 C C . THR A 1 130 ? 21.143 -4.003 -9.268 1.00 88.62 130 THR A C 1
ATOM 1033 O O . THR A 1 130 ? 21.913 -3.377 -10.007 1.00 88.62 130 THR A O 1
ATOM 1036 N N . VAL A 1 131 ? 20.567 -5.151 -9.617 1.00 91.19 131 VAL A N 1
ATOM 1037 C CA . VAL A 1 131 ? 20.703 -5.761 -10.942 1.00 91.19 131 VAL A CA 1
ATOM 1038 C C . VAL A 1 131 ? 19.338 -6.113 -11.487 1.00 91.19 131 VAL A C 1
ATOM 1040 O O . VAL A 1 131 ? 18.496 -6.654 -10.772 1.00 91.19 131 VAL A O 1
ATOM 1043 N N . TRP A 1 132 ? 19.173 -5.865 -12.777 1.00 93.12 132 TRP A N 1
ATOM 1044 C CA . TRP A 1 132 ? 18.068 -6.376 -13.561 1.00 93.12 132 TRP A CA 1
ATOM 1045 C C . TRP A 1 132 ? 18.578 -7.273 -14.684 1.00 93.12 132 TRP A C 1
ATOM 1047 O O . TRP A 1 132 ? 19.690 -7.092 -15.186 1.00 93.12 132 TRP A O 1
ATOM 1057 N N . THR A 1 133 ? 17.751 -8.211 -15.111 1.00 92.50 133 THR A N 1
ATOM 1058 C CA . THR A 1 133 ? 17.919 -8.986 -16.341 1.00 92.50 133 THR A CA 1
ATOM 1059 C C . THR A 1 133 ? 16.955 -8.464 -17.389 1.00 92.50 133 THR A C 1
ATOM 1061 O O . THR A 1 133 ? 15.844 -8.062 -17.057 1.00 92.50 133 THR A O 1
ATOM 1064 N N . SER A 1 134 ? 17.363 -8.453 -18.654 1.00 93.19 134 SER A N 1
ATOM 1065 C CA . SER A 1 134 ? 16.399 -8.225 -19.730 1.00 93.19 134 SER A CA 1
ATOM 1066 C C . SER A 1 134 ? 15.359 -9.342 -19.745 1.00 93.19 134 SER A C 1
ATOM 1068 O O . SER A 1 134 ? 15.700 -10.506 -19.533 1.00 93.19 134 SER A O 1
ATOM 1070 N N . TRP A 1 135 ? 14.106 -9.001 -20.040 1.00 87.69 135 TRP A N 1
ATOM 1071 C CA . TRP A 1 135 ? 13.017 -9.973 -20.145 1.00 87.69 135 TRP A CA 1
ATOM 1072 C C . TRP A 1 135 ? 13.239 -10.978 -21.288 1.00 87.69 135 TRP A C 1
ATOM 1074 O O . TRP A 1 135 ? 12.965 -12.168 -21.145 1.00 87.69 135 TRP A O 1
ATOM 1084 N N . GLN A 1 136 ? 13.679 -10.517 -22.467 1.00 86.81 136 GLN A N 1
ATOM 1085 C CA . GLN A 1 136 ? 13.693 -11.343 -23.692 1.00 86.81 136 GLN A CA 1
ATOM 1086 C C . GLN A 1 136 ? 15.080 -11.688 -24.219 1.00 86.81 136 GLN A C 1
ATOM 1088 O O . GLN A 1 136 ? 15.187 -12.426 -25.204 1.00 86.81 136 GLN A O 1
ATOM 1093 N N . ASP A 1 137 ? 16.138 -11.169 -23.610 1.00 89.94 137 ASP A N 1
ATOM 1094 C CA . ASP A 1 137 ? 17.483 -11.390 -24.104 1.00 89.94 137 ASP A CA 1
ATOM 1095 C C . ASP A 1 137 ? 18.493 -11.707 -22.995 1.00 89.94 137 ASP A C 1
ATOM 1097 O O . ASP A 1 137 ? 18.163 -11.969 -21.842 1.00 89.94 137 ASP A O 1
ATOM 1101 N N . SER A 1 138 ? 19.755 -11.803 -23.398 1.00 90.94 138 SER A N 1
ATOM 1102 C CA . SER A 1 138 ? 20.870 -12.181 -22.538 1.00 90.94 138 SER A CA 1
ATOM 1103 C C . SER A 1 138 ? 21.621 -10.966 -21.980 1.00 90.94 138 SER A C 1
ATOM 1105 O O . SER A 1 138 ? 22.828 -11.059 -21.742 1.00 90.94 138 SER A O 1
ATOM 1107 N N . HIS A 1 139 ? 20.955 -9.833 -21.763 1.00 95.12 139 HIS A N 1
ATOM 1108 C CA . HIS A 1 139 ? 21.544 -8.673 -21.102 1.00 95.12 139 HIS A CA 1
ATOM 1109 C C . HIS A 1 139 ? 21.241 -8.637 -19.603 1.00 95.12 139 HIS A C 1
ATOM 1111 O O . HIS A 1 139 ? 20.193 -9.069 -19.121 1.00 95.12 139 HIS A O 1
ATOM 1117 N N . MET A 1 140 ? 22.182 -8.068 -18.857 1.00 95.12 140 MET A N 1
ATOM 1118 C CA . MET A 1 140 ? 21.984 -7.631 -17.480 1.00 95.12 140 MET A CA 1
ATOM 1119 C C . MET A 1 140 ? 22.222 -6.131 -17.392 1.00 95.12 140 MET A C 1
ATOM 1121 O O . MET A 1 140 ? 23.060 -5.582 -18.101 1.00 95.12 140 MET A O 1
ATOM 1125 N N . TYR A 1 141 ? 21.527 -5.476 -16.479 1.00 95.69 141 TYR A N 1
ATOM 1126 C CA . TYR A 1 141 ? 21.641 -4.054 -16.224 1.00 95.69 141 TYR A CA 1
ATOM 1127 C C . TYR A 1 141 ? 22.006 -3.850 -14.764 1.00 95.69 141 TYR A C 1
ATOM 1129 O O . TYR A 1 141 ? 21.336 -4.355 -13.871 1.00 95.69 141 TYR A O 1
ATOM 1137 N N . ILE A 1 142 ? 23.104 -3.148 -14.517 1.00 94.75 142 ILE A N 1
ATOM 1138 C CA . ILE A 1 142 ? 23.734 -3.074 -13.201 1.00 94.75 142 ILE A CA 1
ATOM 1139 C C . ILE A 1 142 ? 23.813 -1.613 -12.785 1.00 94.75 142 ILE A C 1
ATOM 1141 O O . ILE A 1 142 ? 24.379 -0.792 -13.512 1.00 94.75 142 ILE A O 1
ATOM 1145 N N . ARG A 1 143 ? 23.286 -1.279 -11.604 1.00 92.69 143 ARG A N 1
ATOM 1146 C CA . ARG A 1 143 ? 23.482 0.044 -11.005 1.00 92.69 143 ARG A CA 1
ATOM 1147 C C . ARG A 1 143 ? 24.720 0.012 -10.098 1.00 92.69 143 ARG A C 1
ATOM 1149 O O . ARG A 1 143 ? 24.723 -0.730 -9.121 1.00 92.69 143 ARG A O 1
ATOM 1156 N N . PRO A 1 144 ? 25.779 0.782 -10.401 1.00 88.31 144 PRO A N 1
ATOM 1157 C CA . PRO A 1 144 ? 27.032 0.728 -9.645 1.00 88.31 144 PRO A CA 1
ATOM 1158 C C . PRO A 1 144 ? 26.990 1.398 -8.259 1.00 88.31 144 PRO A C 1
ATOM 1160 O O . PRO A 1 144 ? 27.960 1.282 -7.520 1.00 88.31 144 PRO A O 1
ATOM 1163 N N . ASP A 1 145 ? 25.914 2.105 -7.891 1.00 83.06 145 ASP A N 1
ATOM 1164 C CA . ASP A 1 145 ? 25.771 2.836 -6.615 1.00 83.06 145 ASP A CA 1
ATOM 1165 C C . ASP A 1 145 ? 26.982 3.726 -6.255 1.00 83.06 145 ASP A C 1
ATOM 1167 O O . ASP A 1 145 ? 27.309 3.977 -5.099 1.00 83.06 145 ASP A O 1
ATOM 1171 N N . ASP A 1 146 ? 27.664 4.260 -7.268 1.00 81.19 146 ASP A N 1
ATOM 1172 C CA . ASP A 1 146 ? 28.797 5.182 -7.145 1.00 81.19 146 ASP A CA 1
ATOM 1173 C C . ASP A 1 146 ? 28.366 6.660 -7.082 1.00 81.19 146 ASP A C 1
ATOM 1175 O O . ASP A 1 146 ? 29.194 7.571 -7.134 1.00 81.19 146 ASP A O 1
ATOM 1179 N N . GLY A 1 147 ? 27.062 6.918 -6.966 1.00 77.25 147 GLY A N 1
ATOM 1180 C CA . GLY A 1 147 ? 26.482 8.255 -7.095 1.00 77.25 147 GLY A CA 1
ATOM 1181 C C . GLY A 1 147 ? 26.485 8.785 -8.533 1.00 77.25 147 GLY A C 1
ATOM 1182 O O . GLY A 1 147 ? 26.059 9.920 -8.755 1.00 77.25 147 GLY A O 1
ATOM 1183 N N . SER A 1 148 ? 26.936 7.996 -9.516 1.00 81.06 148 SER A N 1
ATOM 1184 C CA . SER A 1 148 ? 26.742 8.325 -10.922 1.00 81.06 148 SER A CA 1
ATOM 1185 C C . SER A 1 148 ? 25.281 8.106 -11.311 1.00 81.06 148 SER A C 1
ATOM 1187 O O . SER A 1 148 ? 24.608 7.184 -10.849 1.00 81.06 148 SER A O 1
ATOM 1189 N N . SER A 1 149 ? 24.773 8.948 -12.207 1.00 88.12 149 SER A N 1
ATOM 1190 C CA . SER A 1 149 ? 23.526 8.663 -12.919 1.00 88.12 149 SER A CA 1
ATOM 1191 C C . SER A 1 149 ? 23.864 7.822 -14.145 1.00 88.12 149 SER A C 1
ATOM 1193 O O . SER A 1 149 ? 23.770 8.281 -15.285 1.00 88.12 149 SER A O 1
ATOM 1195 N N . SER A 1 150 ? 24.350 6.605 -13.908 1.00 92.69 150 SER A N 1
ATOM 1196 C CA . SER A 1 150 ? 24.583 5.630 -14.965 1.00 92.69 150 SER A CA 1
ATOM 1197 C C . SER A 1 150 ? 24.071 4.246 -14.587 1.00 92.69 150 SER A C 1
ATOM 1199 O O . SER A 1 150 ? 23.980 3.897 -13.411 1.00 92.69 150 SER A O 1
ATOM 1201 N N . ILE A 1 151 ? 23.723 3.476 -15.610 1.00 94.69 151 ILE A N 1
ATOM 1202 C CA . ILE A 1 151 ? 23.448 2.046 -15.528 1.00 94.69 151 ILE A CA 1
ATOM 1203 C C . ILE A 1 151 ? 24.388 1.332 -16.497 1.00 94.69 151 ILE A C 1
ATOM 1205 O O . ILE A 1 151 ? 24.681 1.849 -17.574 1.00 94.69 151 ILE A O 1
ATOM 1209 N N . VAL A 1 152 ? 24.907 0.172 -16.115 1.00 96.12 152 VAL A N 1
ATOM 1210 C CA . VAL A 1 152 ? 25.833 -0.602 -16.944 1.00 96.12 152 VAL A CA 1
ATOM 1211 C C . VAL A 1 152 ? 25.075 -1.750 -17.588 1.00 96.12 152 VAL A C 1
ATOM 1213 O O . VAL A 1 152 ? 24.594 -2.627 -16.877 1.00 96.12 152 VAL A O 1
ATOM 1216 N N . GLN A 1 153 ? 24.983 -1.758 -18.915 1.00 96.38 153 GLN A N 1
ATOM 1217 C CA . GLN A 1 153 ? 24.521 -2.920 -19.668 1.00 96.38 153 GLN A CA 1
ATOM 1218 C C . GLN A 1 153 ? 25.687 -3.910 -19.797 1.00 96.38 153 GLN A C 1
ATOM 1220 O O . GLN A 1 153 ? 26.761 -3.558 -20.285 1.00 96.38 153 GLN A O 1
ATOM 1225 N N . LEU A 1 154 ? 25.472 -5.140 -19.350 1.00 96.50 154 LEU A N 1
ATOM 1226 C CA . LEU A 1 154 ? 26.344 -6.290 -19.533 1.00 96.50 154 LEU A CA 1
ATOM 1227 C C . LEU A 1 154 ? 25.695 -7.225 -20.552 1.00 96.50 154 LEU A C 1
ATOM 1229 O O . LEU A 1 154 ? 24.650 -7.809 -20.282 1.00 96.50 154 LEU A O 1
ATOM 1233 N N . ASP A 1 155 ? 26.347 -7.413 -21.692 1.00 95.56 155 ASP A N 1
ATOM 1234 C CA . ASP A 1 155 ? 26.039 -8.516 -22.601 1.00 95.56 155 ASP A CA 1
ATOM 1235 C C . ASP A 1 155 ? 26.621 -9.800 -22.001 1.00 95.56 155 ASP A C 1
ATOM 1237 O O . ASP A 1 155 ? 27.841 -9.959 -21.903 1.00 95.56 155 ASP A O 1
ATOM 1241 N N . THR A 1 156 ? 25.760 -10.714 -21.548 1.00 93.50 156 THR A N 1
ATOM 1242 C CA . THR A 1 156 ? 26.226 -11.934 -20.874 1.00 93.50 156 THR A CA 1
ATOM 1243 C C . THR A 1 156 ? 26.825 -12.961 -21.836 1.00 93.50 156 THR A C 1
ATOM 1245 O O . THR A 1 156 ? 27.597 -13.821 -21.400 1.00 93.50 156 THR A O 1
ATOM 1248 N N . GLU A 1 157 ? 26.529 -12.874 -23.136 1.00 92.75 157 GLU A N 1
ATOM 1249 C CA . GLU A 1 157 ? 27.115 -13.750 -24.150 1.00 92.75 157 GLU A CA 1
ATOM 1250 C C . GLU A 1 157 ? 28.581 -13.371 -24.392 1.00 92.75 157 GLU A C 1
ATOM 1252 O O . GLU A 1 157 ? 29.465 -14.234 -24.369 1.00 92.75 157 GLU A O 1
ATOM 1257 N N . THR A 1 158 ? 28.858 -12.074 -24.564 1.00 94.06 158 THR A N 1
ATOM 1258 C CA . THR A 1 158 ? 30.206 -11.585 -24.904 1.00 94.06 158 THR A CA 1
ATOM 1259 C C . THR A 1 158 ? 31.033 -11.124 -23.703 1.00 94.06 158 THR A C 1
ATOM 1261 O O . THR A 1 158 ? 32.262 -11.106 -23.779 1.00 94.06 158 THR A O 1
ATOM 1264 N N . GLY A 1 159 ? 30.388 -10.766 -22.592 1.00 93.69 159 GLY A N 1
ATOM 1265 C CA . GLY A 1 159 ? 31.022 -10.141 -21.430 1.00 93.69 159 GLY A CA 1
ATOM 1266 C C . GLY A 1 159 ? 31.305 -8.644 -21.596 1.00 93.69 159 GLY A C 1
ATOM 1267 O O . GLY A 1 159 ? 32.005 -8.065 -20.763 1.00 93.69 159 GLY A O 1
ATOM 1268 N N . ASN A 1 160 ? 30.810 -8.017 -22.667 1.00 95.06 160 ASN A N 1
ATOM 1269 C CA . ASN A 1 160 ? 31.019 -6.595 -22.925 1.00 95.06 160 ASN A CA 1
ATOM 1270 C C . ASN A 1 160 ? 30.193 -5.727 -21.967 1.00 95.06 160 ASN A C 1
ATOM 1272 O O . ASN A 1 160 ? 29.040 -6.036 -21.672 1.00 95.06 160 ASN A O 1
ATOM 1276 N N . LEU A 1 161 ? 30.788 -4.616 -21.521 1.00 95.44 161 LEU A N 1
ATOM 1277 C CA . LEU A 1 161 ? 30.149 -3.624 -20.657 1.00 95.44 161 LEU A CA 1
ATOM 1278 C C . LEU A 1 161 ? 29.936 -2.308 -21.400 1.00 95.44 161 LEU A C 1
ATOM 1280 O O . LEU A 1 161 ? 30.885 -1.759 -21.963 1.00 95.44 161 LEU A O 1
ATOM 1284 N N . LEU A 1 162 ? 28.727 -1.761 -21.306 1.00 95.00 162 LEU A N 1
ATOM 1285 C CA . LEU A 1 162 ? 28.371 -0.446 -21.823 1.00 95.00 162 LEU A CA 1
ATOM 1286 C C . LEU A 1 162 ? 27.775 0.422 -20.713 1.00 95.00 162 LEU A C 1
ATOM 1288 O O . LEU A 1 162 ? 26.779 0.064 -20.093 1.00 95.00 162 LEU A O 1
ATOM 1292 N N . TYR A 1 163 ? 28.364 1.594 -20.484 1.00 93.50 163 TYR A N 1
ATOM 1293 C CA . TYR A 1 163 ? 27.877 2.557 -19.496 1.00 93.50 163 TYR A CA 1
ATOM 1294 C C . TYR A 1 163 ? 26.850 3.493 -20.136 1.00 93.50 163 TYR A C 1
ATOM 1296 O O . TYR A 1 163 ? 27.182 4.300 -21.008 1.00 93.50 163 TYR A O 1
ATOM 1304 N N . LEU A 1 164 ? 25.607 3.411 -19.672 1.00 93.25 164 LEU A N 1
ATOM 1305 C CA . LEU A 1 164 ? 24.486 4.211 -20.144 1.00 93.25 164 LEU A CA 1
ATOM 1306 C C . LEU A 1 164 ? 24.210 5.351 -19.159 1.00 93.25 164 LEU A C 1
ATOM 1308 O O . LEU A 1 164 ? 23.868 5.087 -18.006 1.00 93.25 164 LEU A O 1
ATOM 1312 N N . PRO A 1 165 ? 24.350 6.625 -19.566 1.00 92.62 165 PRO A N 1
ATOM 1313 C CA . PRO A 1 165 ? 23.965 7.742 -18.715 1.00 92.62 165 PRO A CA 1
ATOM 1314 C C . PRO A 1 165 ? 22.435 7.824 -18.616 1.00 92.62 165 PRO A C 1
ATOM 1316 O O . PRO A 1 165 ? 21.765 7.874 -19.645 1.00 92.62 165 PRO A O 1
ATOM 1319 N N . ILE A 1 166 ? 21.901 7.904 -17.399 1.00 92.94 166 ILE A N 1
ATOM 1320 C CA . ILE A 1 166 ? 20.464 8.039 -17.116 1.00 92.94 166 ILE A CA 1
ATOM 1321 C C . ILE A 1 166 ? 20.141 9.433 -16.556 1.00 92.94 166 ILE A C 1
ATOM 1323 O O . ILE A 1 166 ? 20.986 10.048 -15.903 1.00 92.94 166 ILE A O 1
ATOM 1327 N N . GLY A 1 167 ? 18.938 9.954 -16.811 1.00 92.00 167 GLY A N 1
ATOM 1328 C CA . GLY A 1 167 ? 18.420 11.167 -16.160 1.00 92.00 167 GLY A CA 1
ATOM 1329 C C . GLY A 1 167 ? 18.921 12.514 -16.702 1.00 92.00 167 GLY A C 1
ATOM 1330 O O . GLY A 1 167 ? 18.604 13.554 -16.124 1.00 92.00 167 GLY A O 1
ATOM 1331 N N . PHE A 1 168 ? 19.707 12.543 -17.786 1.00 90.69 168 PHE A N 1
ATOM 1332 C CA . PHE A 1 168 ? 20.281 13.785 -18.324 1.00 90.69 168 PHE A CA 1
ATOM 1333 C C . PHE A 1 168 ? 20.135 13.918 -19.840 1.00 90.69 168 PHE A C 1
ATOM 1335 O O . PHE A 1 168 ? 20.420 12.978 -20.583 1.00 90.69 168 PHE A O 1
ATOM 1342 N N . ASP A 1 169 ? 19.811 15.131 -20.295 1.00 91.56 169 ASP A N 1
ATOM 1343 C CA . ASP A 1 169 ? 19.777 15.480 -21.716 1.00 91.56 169 ASP A CA 1
ATOM 1344 C C . ASP A 1 169 ? 21.179 15.425 -22.341 1.00 91.56 169 ASP A C 1
ATOM 1346 O O . ASP A 1 169 ? 22.138 16.057 -21.883 1.00 91.56 169 ASP A O 1
ATOM 1350 N N . ARG A 1 170 ? 21.295 14.694 -23.448 1.00 90.38 170 ARG A N 1
ATOM 1351 C CA . ARG A 1 170 ? 22.514 14.554 -24.247 1.00 90.38 170 ARG A CA 1
ATOM 1352 C C . ARG A 1 170 ? 22.242 14.995 -25.677 1.00 90.38 170 ARG A C 1
ATOM 1354 O O . ARG A 1 170 ? 21.297 14.534 -26.303 1.00 90.38 170 ARG A O 1
ATOM 1361 N N . GLY A 1 171 ? 23.079 15.876 -26.223 1.00 88.81 171 GLY A N 1
ATOM 1362 C CA . GLY A 1 171 ? 22.973 16.272 -27.633 1.00 88.81 171 GLY A CA 1
ATOM 1363 C C . GLY A 1 171 ? 23.276 15.117 -28.593 1.00 88.81 171 GLY A C 1
ATOM 1364 O O . GLY A 1 171 ? 24.003 14.193 -28.231 1.00 88.81 171 GLY A O 1
ATOM 1365 N N . GLY A 1 172 ? 22.800 15.217 -29.839 1.00 76.44 172 GLY A N 1
ATOM 1366 C CA . GLY A 1 172 ? 22.992 14.226 -30.915 1.00 76.44 172 GLY A CA 1
ATOM 1367 C C . GLY A 1 172 ? 24.395 13.608 -31.029 1.00 76.44 172 GLY A C 1
ATOM 1368 O O . GLY A 1 172 ? 24.529 12.407 -31.228 1.00 76.44 172 GLY A O 1
ATOM 1369 N N . TYR A 1 173 ? 25.459 14.394 -30.829 1.00 65.94 173 TYR A N 1
ATOM 1370 C CA . TYR A 1 173 ? 26.842 13.891 -30.861 1.00 65.94 173 TYR A CA 1
ATOM 1371 C C . TYR A 1 173 ? 27.194 12.955 -29.697 1.00 65.94 173 TYR A C 1
ATOM 1373 O O . TYR A 1 173 ? 27.993 12.041 -29.868 1.00 65.94 173 TYR A O 1
ATOM 1381 N N . SER A 1 174 ? 26.608 13.171 -28.519 1.00 68.81 174 SER A N 1
ATOM 1382 C CA . SER A 1 174 ? 26.805 12.315 -27.344 1.00 68.81 174 SER A CA 1
ATOM 1383 C C . SER A 1 174 ? 25.963 11.042 -27.408 1.00 68.81 174 SER A C 1
ATOM 1385 O O . SER A 1 174 ? 26.218 10.132 -26.634 1.00 68.81 174 SER A O 1
ATOM 1387 N N . LEU A 1 175 ? 24.988 10.964 -28.315 1.00 66.81 175 LEU A N 1
ATOM 1388 C CA . LEU A 1 175 ? 24.204 9.754 -28.568 1.00 66.81 175 LEU A CA 1
ATOM 1389 C C . LEU A 1 175 ? 24.924 8.796 -29.524 1.00 66.81 175 LEU A C 1
ATOM 1391 O O . LEU A 1 175 ? 24.532 7.643 -29.640 1.00 66.81 175 LEU A O 1
ATOM 1395 N N . ALA A 1 176 ? 26.024 9.223 -30.158 1.00 66.56 176 ALA A N 1
ATOM 1396 C CA . ALA A 1 176 ? 26.877 8.328 -30.937 1.00 66.56 176 ALA A CA 1
ATOM 1397 C C . ALA A 1 176 ? 27.478 7.199 -30.080 1.00 66.56 176 ALA A C 1
ATOM 1399 O O . ALA A 1 176 ? 27.747 6.124 -30.608 1.00 66.56 176 ALA A O 1
ATOM 1400 N N . SER A 1 177 ? 27.636 7.395 -28.763 1.00 67.94 177 SER A N 1
ATOM 1401 C CA . SER A 1 177 ? 28.031 6.318 -27.845 1.00 67.94 177 SER A CA 1
ATOM 1402 C C . SER A 1 177 ? 26.931 5.271 -27.638 1.00 67.94 177 SER A C 1
ATOM 1404 O O . SER A 1 177 ? 27.234 4.171 -27.200 1.00 67.94 177 SER A O 1
ATOM 1406 N N . LEU A 1 178 ? 25.675 5.565 -27.999 1.00 75.75 178 LEU A N 1
ATOM 1407 C CA . LEU A 1 178 ? 24.607 4.562 -28.057 1.00 75.75 178 LEU A CA 1
ATOM 1408 C C . LEU A 1 178 ? 24.691 3.692 -29.315 1.00 75.75 178 LEU A C 1
ATOM 1410 O O . LEU A 1 178 ? 23.897 2.778 -29.463 1.00 75.75 178 LEU A O 1
ATOM 1414 N N . SER A 1 179 ? 25.639 3.928 -30.229 1.00 79.94 179 SER A N 1
ATOM 1415 C CA . SER A 1 179 ? 25.850 3.000 -31.352 1.00 79.94 179 SER A CA 1
ATOM 1416 C C . SER A 1 179 ? 26.357 1.625 -30.905 1.00 79.94 179 SER A C 1
ATOM 1418 O O . SER A 1 179 ? 26.230 0.663 -31.657 1.00 79.94 179 SER A O 1
ATOM 1420 N N . GLU A 1 180 ? 26.900 1.537 -29.688 1.00 85.62 180 GLU A N 1
ATOM 1421 C CA . GLU A 1 180 ? 27.301 0.288 -29.035 1.00 85.62 180 GLU A CA 1
ATOM 1422 C C . GLU A 1 180 ? 26.172 -0.321 -28.188 1.00 85.62 180 GLU A C 1
ATOM 1424 O O . GLU A 1 180 ? 26.313 -1.453 -27.731 1.00 85.62 180 GLU A O 1
ATOM 1429 N N . LEU A 1 181 ? 25.058 0.404 -27.990 1.00 88.31 181 LEU A N 1
ATOM 1430 C CA . LEU A 1 181 ? 23.889 -0.107 -27.276 1.00 88.31 181 LEU A CA 1
ATOM 1431 C C . LEU A 1 181 ? 23.302 -1.273 -28.057 1.00 88.31 181 LEU A C 1
ATOM 1433 O O . LEU A 1 181 ? 22.871 -1.125 -29.204 1.00 88.31 181 LEU A O 1
ATOM 1437 N N . GLN A 1 182 ? 23.273 -2.429 -27.408 1.00 88.25 182 GLN A N 1
ATOM 1438 C CA . GLN A 1 182 ? 22.562 -3.575 -27.932 1.00 88.25 182 GLN A CA 1
ATOM 1439 C C . GLN A 1 182 ? 21.092 -3.416 -27.569 1.00 88.25 182 GLN A C 1
ATOM 1441 O O . GLN A 1 182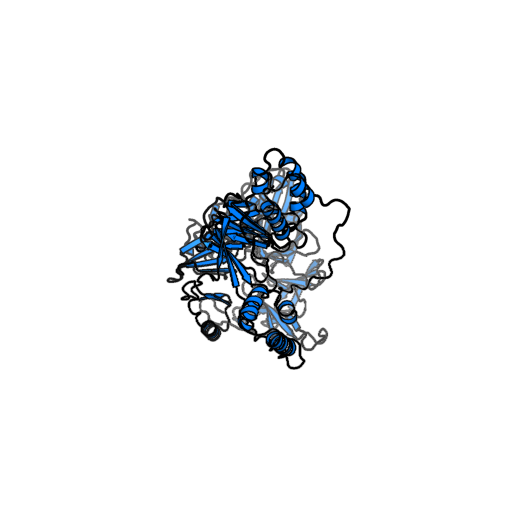 ? 20.726 -3.346 -26.395 1.00 88.25 182 GLN A O 1
ATOM 1446 N N . PHE A 1 183 ? 20.268 -3.275 -28.601 1.00 89.31 183 PHE A N 1
ATOM 1447 C CA . PHE A 1 183 ? 18.827 -3.156 -28.459 1.00 89.31 183 PHE A CA 1
ATOM 1448 C C . PHE A 1 183 ? 18.217 -4.531 -28.226 1.00 89.31 183 PHE A C 1
ATOM 1450 O O . PHE A 1 183 ? 18.498 -5.475 -28.970 1.00 89.31 183 PHE A O 1
ATOM 1457 N N . SER A 1 184 ? 17.356 -4.604 -27.218 1.00 90.62 184 SER A N 1
ATOM 1458 C CA . SER A 1 184 ? 16.554 -5.786 -26.945 1.00 90.62 184 SER A CA 1
ATOM 1459 C C . SER A 1 184 ? 15.585 -6.058 -28.100 1.00 90.62 184 SER A C 1
ATOM 1461 O O . SER A 1 184 ? 15.142 -5.123 -28.779 1.00 90.62 184 SER A O 1
ATOM 1463 N N . PRO A 1 185 ? 15.188 -7.321 -28.340 1.00 89.69 185 PRO A N 1
ATOM 1464 C CA . PRO A 1 185 ? 14.106 -7.648 -29.268 1.00 89.69 185 PRO A CA 1
ATOM 1465 C C . PRO A 1 185 ? 12.799 -6.899 -28.969 1.00 89.69 185 PRO A C 1
ATOM 1467 O O . PRO A 1 185 ? 11.966 -6.735 -29.861 1.00 89.69 185 PRO A O 1
ATOM 1470 N N . GLN A 1 186 ? 12.622 -6.421 -27.733 1.00 88.69 186 GLN A N 1
ATOM 1471 C CA . GLN A 1 186 ? 11.467 -5.629 -27.332 1.00 88.69 186 GLN A CA 1
ATOM 1472 C C . GLN A 1 186 ? 11.570 -4.151 -27.703 1.00 88.69 186 GLN A C 1
ATOM 1474 O O . GLN A 1 186 ? 10.561 -3.447 -27.572 1.00 88.69 186 GLN A O 1
ATOM 1479 N N . THR A 1 187 ? 12.731 -3.684 -28.178 1.00 94.75 187 THR A N 1
ATOM 1480 C CA . THR A 1 187 ? 12.928 -2.283 -28.534 1.00 94.75 187 THR A CA 1
ATOM 1481 C C . THR A 1 187 ? 11.880 -1.836 -29.546 1.00 94.75 187 THR A C 1
ATOM 1483 O O . THR A 1 187 ? 11.763 -2.384 -30.645 1.00 94.75 187 THR A O 1
ATOM 1486 N N . ARG A 1 188 ? 11.120 -0.802 -29.186 1.00 94.75 188 ARG A N 1
ATOM 1487 C CA . ARG A 1 188 ? 10.034 -0.275 -30.016 1.00 94.75 188 ARG A CA 1
ATOM 1488 C C . ARG A 1 188 ? 9.769 1.188 -29.719 1.00 94.75 188 ARG A C 1
ATOM 1490 O O . ARG A 1 188 ? 10.008 1.671 -28.618 1.00 94.75 188 ARG A O 1
ATOM 1497 N N . MET A 1 189 ? 9.238 1.889 -30.708 1.00 96.62 189 MET A N 1
ATOM 1498 C CA . MET A 1 189 ? 8.704 3.229 -30.504 1.00 96.62 189 MET A CA 1
ATOM 1499 C C . MET A 1 189 ? 7.333 3.129 -29.833 1.00 96.62 189 MET A C 1
ATOM 1501 O O . MET A 1 189 ? 6.519 2.309 -30.251 1.00 96.62 189 MET A O 1
ATOM 1505 N N . ILE A 1 190 ? 7.092 3.957 -28.819 1.00 96.88 190 ILE A N 1
ATOM 1506 C CA . ILE A 1 190 ? 5.785 4.104 -28.179 1.00 96.88 190 ILE A CA 1
ATOM 1507 C C . ILE A 1 190 ? 5.078 5.290 -28.838 1.00 96.88 190 ILE A C 1
ATOM 1509 O O . ILE A 1 190 ? 5.540 6.429 -28.737 1.00 96.88 190 ILE A O 1
ATOM 1513 N N . GLY A 1 191 ? 3.951 5.028 -29.497 1.00 94.62 191 GLY A N 1
ATOM 1514 C CA . GLY A 1 191 ? 3.174 6.051 -30.191 1.00 94.62 191 GLY A CA 1
ATOM 1515 C C . GLY A 1 191 ? 3.809 6.503 -31.508 1.00 94.62 191 GLY A C 1
ATOM 1516 O O . GLY A 1 191 ? 4.526 5.753 -32.173 1.00 94.62 191 GLY A O 1
ATOM 1517 N N . ASN A 1 192 ? 3.502 7.732 -31.930 1.00 94.06 192 ASN A N 1
ATOM 1518 C CA . ASN A 1 192 ? 4.021 8.279 -33.182 1.00 94.06 192 ASN A CA 1
ATOM 1519 C C . ASN A 1 192 ? 5.404 8.917 -32.993 1.00 94.06 192 ASN A C 1
ATOM 1521 O O . ASN A 1 192 ? 5.663 9.530 -31.954 1.00 94.06 192 ASN A O 1
ATOM 1525 N N . PRO A 1 193 ? 6.268 8.895 -34.025 1.00 88.69 193 PRO A N 1
ATOM 1526 C CA . PRO A 1 193 ? 7.452 9.741 -34.020 1.00 88.69 193 PRO A CA 1
ATOM 1527 C C . PRO A 1 193 ? 7.008 11.203 -33.965 1.00 88.69 193 PRO A C 1
ATOM 1529 O O . PRO A 1 193 ? 6.042 11.584 -34.634 1.00 88.69 193 PRO A O 1
ATOM 1532 N N . THR A 1 194 ? 7.736 12.041 -33.229 1.00 90.25 194 THR A N 1
ATOM 1533 C CA . THR A 1 194 ? 7.442 13.480 -33.097 1.00 90.25 194 THR A CA 1
ATOM 1534 C C . THR A 1 194 ? 6.081 13.792 -32.441 1.00 90.25 194 THR A C 1
ATOM 1536 O O . THR A 1 194 ? 5.409 14.760 -32.799 1.00 90.25 194 THR A O 1
ATOM 1539 N N . GLU A 1 195 ? 5.654 12.986 -31.466 1.00 90.81 195 GLU A N 1
ATOM 1540 C CA . GLU A 1 195 ? 4.373 13.166 -30.781 1.00 90.81 195 GLU A CA 1
ATOM 1541 C C . GLU A 1 195 ? 4.323 14.505 -30.023 1.00 90.81 195 GLU A C 1
ATOM 1543 O O . GLU A 1 195 ? 5.216 14.866 -29.244 1.00 90.81 195 GLU A O 1
ATOM 1548 N N . THR A 1 196 ? 3.263 15.271 -30.282 1.00 91.69 196 THR A N 1
ATOM 1549 C CA . THR A 1 196 ? 3.026 16.593 -29.672 1.00 91.69 196 THR A CA 1
ATOM 1550 C C . THR A 1 196 ? 1.927 16.558 -28.620 1.00 91.69 196 THR A C 1
ATOM 1552 O O . THR A 1 196 ? 1.795 17.495 -27.829 1.00 91.69 196 THR A O 1
ATOM 1555 N N . ARG A 1 197 ? 1.143 15.480 -28.607 1.00 94.69 197 ARG A N 1
ATOM 1556 C CA . ARG A 1 197 ? 0.119 15.219 -27.608 1.00 94.69 197 ARG A CA 1
ATOM 1557 C C . ARG A 1 197 ? 0.728 14.495 -26.414 1.00 94.69 197 ARG A C 1
ATOM 1559 O O . ARG A 1 197 ? 1.864 14.022 -26.441 1.00 94.69 197 ARG A O 1
ATOM 1566 N N . GLU A 1 198 ? -0.049 14.457 -25.350 1.00 95.31 198 GLU A N 1
ATOM 1567 C CA . GLU A 1 198 ? 0.219 13.585 -24.221 1.00 95.31 198 GLU A CA 1
ATOM 1568 C C . GLU A 1 198 ? 0.022 12.125 -24.644 1.00 95.31 198 GLU A C 1
ATOM 1570 O O . GLU A 1 198 ? -0.936 11.805 -25.352 1.00 95.31 198 GLU A O 1
ATOM 1575 N N . VAL A 1 199 ? 0.950 11.259 -24.242 1.00 96.88 199 VAL A N 1
ATOM 1576 C CA . VAL A 1 199 ? 0.872 9.814 -24.461 1.00 96.88 199 VAL A CA 1
ATOM 1577 C C . VAL A 1 199 ? 0.477 9.177 -23.126 1.00 96.88 199 VAL A C 1
ATOM 1579 O O . VAL A 1 199 ? 1.293 9.244 -22.205 1.00 96.88 199 VAL A O 1
ATOM 1582 N N . PRO A 1 200 ? -0.722 8.574 -22.996 1.00 97.50 200 PRO A N 1
ATOM 1583 C CA . PRO A 1 200 ? -1.254 8.112 -21.711 1.00 97.50 200 PRO A CA 1
ATOM 1584 C C . PRO A 1 200 ? -0.297 7.240 -20.899 1.00 97.50 200 PRO A C 1
ATOM 1586 O O . PRO A 1 200 ? -0.063 7.528 -19.730 1.00 97.50 200 PRO A O 1
ATOM 1589 N N . VAL A 1 201 ? 0.335 6.235 -21.517 1.00 97.31 201 VAL A N 1
ATOM 1590 C CA . VAL A 1 201 ? 1.291 5.390 -20.782 1.00 97.31 201 VAL A CA 1
ATOM 1591 C C . VAL A 1 201 ? 2.488 6.196 -20.276 1.00 97.31 201 VAL A C 1
ATOM 1593 O O . VAL A 1 201 ? 3.002 5.938 -19.203 1.00 97.31 201 VAL A O 1
ATOM 1596 N N . ILE A 1 202 ? 2.920 7.226 -20.998 1.00 97.19 202 ILE A N 1
ATOM 1597 C CA . ILE A 1 202 ? 4.064 8.047 -20.590 1.00 97.19 202 ILE A CA 1
ATOM 1598 C C . ILE A 1 202 ? 3.682 9.006 -19.468 1.00 97.19 202 ILE A C 1
ATOM 1600 O O . ILE A 1 202 ? 4.486 9.201 -18.562 1.00 97.19 202 ILE A O 1
ATOM 1604 N N . ALA A 1 203 ? 2.465 9.551 -19.487 1.00 96.44 203 ALA A N 1
ATOM 1605 C CA . ALA A 1 203 ? 1.920 10.291 -18.352 1.00 96.44 203 ALA A CA 1
ATOM 1606 C C . ALA A 1 203 ? 1.836 9.397 -17.104 1.00 96.44 203 ALA A C 1
ATOM 1608 O O . ALA A 1 203 ? 2.301 9.788 -16.038 1.00 96.44 203 ALA A O 1
ATOM 1609 N N . ALA A 1 204 ? 1.377 8.151 -17.255 1.00 95.12 204 ALA A N 1
ATOM 1610 C CA . ALA A 1 204 ? 1.329 7.193 -16.155 1.00 95.12 204 ALA A CA 1
ATOM 1611 C C . ALA A 1 204 ? 2.722 6.830 -15.603 1.00 95.12 204 ALA A C 1
ATOM 1613 O O . ALA A 1 204 ? 2.849 6.530 -14.423 1.00 95.12 204 ALA A O 1
ATOM 1614 N N . LEU A 1 205 ? 3.776 6.870 -16.427 1.00 95.06 205 LEU A N 1
ATOM 1615 C CA . LEU A 1 205 ? 5.145 6.528 -16.019 1.00 95.06 205 LEU A CA 1
ATOM 1616 C C . LEU A 1 205 ? 5.957 7.715 -15.484 1.00 95.06 205 LEU A C 1
ATOM 1618 O O . LEU A 1 205 ? 6.730 7.553 -14.547 1.00 95.06 205 LEU A O 1
ATOM 1622 N N . LEU A 1 206 ? 5.814 8.897 -16.086 1.00 94.69 206 LEU A N 1
ATOM 1623 C CA . LEU A 1 206 ? 6.636 10.085 -15.800 1.00 94.69 206 LEU A CA 1
ATOM 1624 C C . LEU A 1 206 ? 5.873 11.208 -15.085 1.00 94.69 206 LEU A C 1
ATOM 1626 O O . LEU A 1 206 ? 6.482 12.210 -14.703 1.00 94.69 206 LEU A O 1
ATOM 1630 N N . GLY A 1 207 ? 4.561 11.053 -14.936 1.00 95.25 207 GLY A N 1
ATOM 1631 C CA . GLY A 1 207 ? 3.633 12.034 -14.393 1.00 95.25 207 GLY A CA 1
ATOM 1632 C C . GLY A 1 207 ? 2.877 12.823 -15.453 1.00 95.25 207 GLY A C 1
ATOM 1633 O O . GLY A 1 207 ? 3.387 13.092 -16.541 1.00 95.25 207 GLY A O 1
ATOM 1634 N N . ASP A 1 208 ? 1.663 13.254 -15.104 1.00 93.12 208 ASP A N 1
ATOM 1635 C CA . ASP A 1 208 ? 0.742 13.981 -15.995 1.00 93.12 208 ASP A CA 1
ATOM 1636 C C . ASP A 1 208 ? 1.361 15.267 -16.575 1.00 93.12 208 ASP A C 1
ATOM 1638 O O . ASP A 1 208 ? 1.003 15.731 -17.654 1.00 93.12 208 ASP A O 1
ATOM 1642 N N . ASN A 1 209 ? 2.349 15.842 -15.886 1.00 93.94 209 ASN A N 1
ATOM 1643 C CA . ASN A 1 209 ? 3.049 17.051 -16.307 1.00 93.94 209 ASN A CA 1
ATOM 1644 C C . ASN A 1 209 ? 4.372 16.787 -17.050 1.00 93.94 209 ASN A C 1
ATOM 1646 O O . ASN A 1 209 ? 5.140 17.727 -17.268 1.00 93.94 209 ASN A O 1
ATOM 1650 N N . TYR A 1 210 ? 4.680 15.551 -17.466 1.00 95.44 210 TYR A N 1
ATOM 1651 C CA . TYR A 1 210 ? 5.972 15.248 -18.101 1.00 95.44 210 TYR A CA 1
ATOM 1652 C C . TYR A 1 210 ? 6.242 16.129 -19.333 1.00 95.44 210 TYR A C 1
ATOM 1654 O O . TYR A 1 210 ? 7.383 16.516 -19.590 1.00 95.44 210 TYR A O 1
ATOM 1662 N N . ARG A 1 211 ? 5.193 16.516 -20.073 1.00 95.44 211 ARG A N 1
ATOM 1663 C CA . ARG A 1 211 ? 5.280 17.410 -21.241 1.00 95.44 211 ARG A CA 1
ATOM 1664 C C . ARG A 1 211 ? 5.846 18.790 -20.897 1.00 95.44 211 ARG A C 1
ATOM 1666 O O . ARG A 1 211 ? 6.551 19.363 -21.733 1.00 95.44 211 ARG A O 1
ATOM 1673 N N . ASP A 1 212 ? 5.604 19.301 -19.688 1.00 95.19 212 ASP A N 1
ATOM 1674 C CA . ASP A 1 212 ? 6.156 20.580 -19.223 1.00 95.19 212 ASP A CA 1
ATOM 1675 C C . ASP A 1 212 ? 7.689 20.531 -19.173 1.00 95.19 212 ASP A C 1
ATOM 1677 O O . ASP A 1 212 ? 8.357 21.485 -19.583 1.00 95.19 212 ASP A O 1
ATO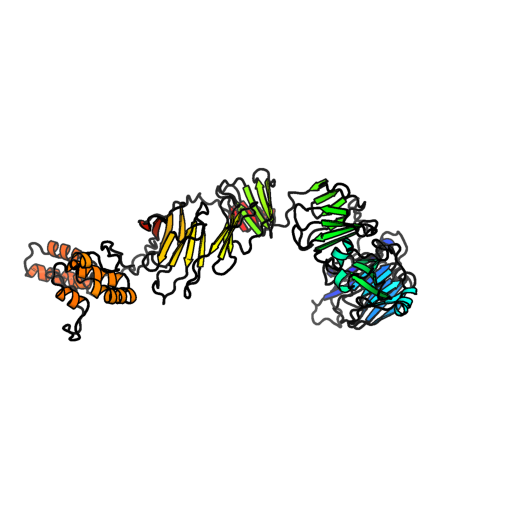M 1681 N N . GLN A 1 213 ? 8.263 19.392 -18.762 1.00 93.31 213 GLN A N 1
ATOM 1682 C CA . GLN A 1 213 ? 9.718 19.181 -18.704 1.00 93.31 213 GLN A CA 1
ATOM 1683 C C . GLN A 1 213 ? 10.371 19.326 -20.092 1.00 93.31 213 GLN A C 1
ATOM 1685 O O . GLN A 1 213 ? 11.509 19.789 -20.225 1.00 93.31 213 GLN A O 1
ATOM 1690 N N . PHE A 1 214 ? 9.617 19.002 -21.144 1.00 94.75 214 PHE A N 1
ATOM 1691 C CA . PHE A 1 214 ? 10.035 19.107 -22.540 1.00 94.75 214 PHE A CA 1
ATOM 1692 C C . PHE A 1 214 ? 9.465 20.335 -23.259 1.00 94.75 214 PHE A C 1
ATOM 1694 O O . PHE A 1 214 ? 9.538 20.412 -24.481 1.00 94.75 214 PHE A O 1
ATOM 1701 N N . ALA A 1 215 ? 8.897 21.304 -22.532 1.00 96.12 215 ALA A N 1
ATOM 1702 C CA . ALA A 1 215 ? 8.289 22.508 -23.105 1.00 96.12 215 ALA A CA 1
ATOM 1703 C C . ALA A 1 215 ? 7.307 22.211 -24.262 1.00 96.12 215 ALA A C 1
ATOM 1705 O O . ALA A 1 215 ? 7.221 22.973 -25.226 1.00 96.12 215 ALA A O 1
ATOM 1706 N N . TYR A 1 216 ? 6.581 21.089 -24.173 1.00 95.75 216 TYR A N 1
ATOM 1707 C CA . TYR A 1 216 ? 5.645 20.607 -25.197 1.00 95.75 216 TYR A CA 1
ATOM 1708 C C . TYR A 1 216 ? 6.252 20.414 -26.597 1.00 95.75 216 TYR A C 1
ATOM 1710 O O . TYR A 1 216 ? 5.526 20.421 -27.595 1.00 95.75 216 TYR A O 1
ATOM 1718 N N . HIS A 1 217 ? 7.564 20.208 -26.702 1.00 96.62 217 HIS A N 1
ATOM 1719 C CA . HIS A 1 217 ? 8.215 19.888 -27.969 1.00 96.62 217 HIS A CA 1
ATOM 1720 C C . HIS A 1 217 ? 7.713 18.550 -28.554 1.00 96.62 217 HIS A C 1
ATOM 1722 O O . HIS A 1 217 ? 7.155 17.723 -27.828 1.00 96.62 217 HIS A O 1
ATOM 1728 N N . PRO A 1 218 ? 7.875 18.302 -29.866 1.00 97.00 218 PRO A N 1
ATOM 1729 C CA . PRO A 1 218 ? 7.667 16.979 -30.443 1.00 97.00 218 PRO A CA 1
ATOM 1730 C C . PRO A 1 218 ? 8.674 15.989 -29.849 1.00 97.00 218 PRO A C 1
ATOM 1732 O O . PRO A 1 218 ? 9.881 16.246 -29.882 1.00 97.00 218 PRO A O 1
ATOM 1735 N N . LEU A 1 219 ? 8.175 14.876 -29.312 1.00 96.56 219 LEU A N 1
ATOM 1736 C CA . LEU A 1 219 ? 8.992 13.843 -28.678 1.00 96.56 219 LEU A CA 1
ATOM 1737 C C . LEU A 1 219 ? 8.940 12.543 -29.472 1.00 96.56 219 LEU A C 1
ATOM 1739 O O . LEU A 1 219 ? 7.881 12.150 -29.955 1.00 96.56 219 LEU A O 1
ATOM 1743 N N . THR A 1 220 ? 10.069 11.851 -29.554 1.00 96.44 220 THR A N 1
ATOM 1744 C CA . THR A 1 220 ? 10.112 10.446 -29.970 1.00 96.44 220 THR A CA 1
ATOM 1745 C C . THR A 1 220 ? 10.476 9.607 -28.758 1.00 96.44 220 THR A C 1
ATOM 1747 O O . THR A 1 220 ? 11.513 9.827 -28.134 1.00 96.44 220 THR A O 1
ATOM 1750 N N . ILE A 1 221 ? 9.607 8.662 -28.408 1.00 96.56 221 ILE A N 1
ATOM 1751 C CA . ILE A 1 221 ? 9.739 7.853 -27.199 1.00 96.56 221 ILE A CA 1
ATOM 1752 C C . ILE A 1 221 ? 9.960 6.410 -27.623 1.00 96.56 221 ILE A C 1
ATOM 1754 O O . ILE A 1 221 ? 9.176 5.850 -28.383 1.00 96.56 221 ILE A O 1
ATOM 1758 N N . THR A 1 222 ? 11.059 5.824 -27.168 1.00 96.00 222 THR A N 1
ATOM 1759 C CA . THR A 1 222 ? 11.461 4.460 -27.512 1.00 96.00 222 THR A CA 1
ATOM 1760 C C . THR A 1 222 ? 11.593 3.653 -26.233 1.00 96.00 222 THR A C 1
ATOM 1762 O O . THR A 1 222 ? 12.398 4.001 -25.373 1.00 96.00 222 THR A O 1
ATOM 1765 N N . LEU A 1 223 ? 10.826 2.574 -26.108 1.00 96.19 223 LEU A N 1
ATOM 1766 C CA . LEU A 1 223 ? 11.133 1.516 -25.155 1.00 96.19 223 LEU A CA 1
ATOM 1767 C C . LEU A 1 223 ? 12.406 0.834 -25.645 1.00 96.19 223 LEU A C 1
ATOM 1769 O O . LEU A 1 223 ? 12.419 0.299 -26.751 1.00 96.19 223 LEU A O 1
ATOM 1773 N N . VAL A 1 224 ? 13.477 0.915 -24.865 1.00 95.44 224 VAL A N 1
ATOM 1774 C CA . VAL A 1 224 ? 14.756 0.262 -25.156 1.00 95.44 224 VAL A CA 1
ATOM 1775 C C . VAL A 1 224 ? 14.693 -1.178 -24.679 1.00 95.44 224 VAL A C 1
ATOM 1777 O O . VAL A 1 224 ? 14.965 -2.082 -25.464 1.00 95.44 224 VAL A O 1
ATOM 1780 N N . ASP A 1 225 ? 14.303 -1.385 -23.423 1.00 95.12 225 ASP A N 1
ATOM 1781 C CA . ASP A 1 225 ? 14.196 -2.719 -22.847 1.00 95.12 225 ASP A CA 1
ATOM 1782 C C . ASP A 1 225 ? 13.235 -2.764 -21.655 1.00 95.12 225 ASP A C 1
ATOM 1784 O O . ASP A 1 225 ? 12.919 -1.732 -21.051 1.00 95.12 225 ASP A O 1
ATOM 1788 N N . VAL A 1 226 ? 12.806 -3.977 -21.324 1.00 93.06 226 VAL A N 1
ATOM 1789 C CA . VAL A 1 226 ? 12.083 -4.325 -20.105 1.00 93.06 226 VAL A CA 1
ATOM 1790 C C . VAL A 1 226 ? 13.009 -5.128 -19.210 1.00 93.06 226 VAL A C 1
ATOM 1792 O O . VAL A 1 226 ? 13.631 -6.098 -19.640 1.00 93.06 226 VAL A O 1
ATOM 1795 N N . LEU A 1 227 ? 13.073 -4.728 -17.951 1.00 92.81 227 LEU A N 1
ATOM 1796 C CA . LEU A 1 227 ? 14.072 -5.172 -17.004 1.00 92.81 227 LEU A CA 1
ATOM 1797 C C . LEU A 1 227 ? 13.398 -5.867 -15.820 1.00 92.81 227 LEU A C 1
ATOM 1799 O O . LEU A 1 227 ? 12.705 -5.229 -15.035 1.00 92.81 227 LEU A O 1
ATOM 1803 N N . GLU A 1 228 ? 13.619 -7.162 -15.653 1.00 87.88 228 GLU A N 1
ATOM 1804 C CA . GLU A 1 228 ? 13.155 -7.913 -14.486 1.00 87.88 228 GLU A CA 1
ATOM 1805 C C . GLU A 1 228 ? 14.175 -7.793 -13.346 1.00 87.88 228 GLU A C 1
ATOM 1807 O O . GLU A 1 228 ? 15.373 -7.992 -13.574 1.00 87.88 228 GLU A O 1
ATOM 1812 N N . PRO A 1 229 ? 13.759 -7.457 -12.114 1.00 86.94 229 PRO A N 1
ATOM 1813 C CA . PRO A 1 229 ? 14.688 -7.325 -11.001 1.00 86.94 229 PRO A CA 1
ATOM 1814 C C . PRO A 1 229 ? 15.286 -8.690 -10.640 1.00 86.94 229 PRO A C 1
ATOM 1816 O O . PRO A 1 229 ? 14.582 -9.627 -10.276 1.00 86.94 229 PRO A O 1
ATOM 1819 N N . SER A 1 230 ? 16.614 -8.800 -10.679 1.00 83.69 230 SER A N 1
ATOM 1820 C CA . SER A 1 230 ? 17.336 -9.998 -10.222 1.00 83.69 230 SER A CA 1
ATOM 1821 C C . SER A 1 230 ? 17.643 -9.962 -8.719 1.00 83.69 230 SER A C 1
ATOM 1823 O O . SER A 1 230 ? 18.161 -10.925 -8.156 1.00 83.69 230 SER A O 1
ATOM 1825 N N . THR A 1 231 ? 17.355 -8.836 -8.068 1.00 76.12 231 THR A N 1
ATOM 1826 C CA . THR A 1 231 ? 17.537 -8.594 -6.634 1.00 76.12 231 THR A CA 1
ATOM 1827 C C . THR A 1 231 ? 16.335 -7.865 -6.063 1.00 76.12 231 THR A C 1
ATOM 1829 O O . THR A 1 231 ? 15.833 -6.973 -6.750 1.00 76.12 231 THR A O 1
ATOM 1832 N N . PRO A 1 232 ? 15.940 -8.136 -4.803 1.00 64.50 232 PRO A N 1
ATOM 1833 C CA . PRO A 1 232 ? 15.017 -7.285 -4.071 1.00 64.50 232 PRO A CA 1
ATOM 1834 C C . PRO A 1 232 ? 15.571 -5.868 -4.109 1.00 64.50 232 PRO A C 1
ATOM 1836 O O . PRO A 1 232 ? 16.696 -5.614 -3.664 1.00 64.50 232 PRO A O 1
ATOM 1839 N N . THR A 1 233 ? 14.832 -4.962 -4.733 1.00 60.19 233 THR A N 1
ATOM 1840 C CA . THR A 1 233 ? 15.263 -3.574 -4.800 1.00 60.19 233 THR A CA 1
ATOM 1841 C C . THR A 1 233 ? 14.886 -2.897 -3.489 1.00 60.19 233 THR A C 1
ATOM 1843 O O . THR A 1 233 ? 13.881 -3.229 -2.868 1.00 60.19 233 THR A O 1
ATOM 1846 N N . ALA A 1 234 ? 15.669 -1.910 -3.054 1.00 53.59 234 ALA A N 1
ATOM 1847 C CA . ALA A 1 234 ? 15.324 -1.112 -1.874 1.00 53.59 234 ALA A CA 1
ATOM 1848 C C . ALA A 1 234 ? 14.027 -0.284 -2.049 1.00 53.59 234 ALA A C 1
ATOM 1850 O O . ALA A 1 234 ? 13.641 0.429 -1.126 1.00 53.59 234 ALA A O 1
ATOM 1851 N N . PHE A 1 235 ? 13.396 -0.340 -3.228 1.00 55.00 235 PHE A N 1
ATOM 1852 C CA . PHE A 1 235 ? 12.256 0.479 -3.631 1.00 55.00 235 PHE A CA 1
ATOM 1853 C C . PHE A 1 235 ? 10.911 -0.264 -3.602 1.00 55.00 235 PHE A C 1
ATOM 1855 O O . PHE A 1 235 ? 9.903 0.355 -3.913 1.00 55.00 235 PHE A O 1
ATOM 1862 N N . GLY A 1 236 ? 10.883 -1.535 -3.189 1.00 54.31 236 GLY A N 1
ATOM 1863 C CA . GLY A 1 236 ? 9.679 -2.372 -3.189 1.00 54.31 236 GLY A CA 1
ATOM 1864 C C . GLY A 1 236 ? 9.968 -3.749 -3.782 1.00 54.31 236 GLY A C 1
ATOM 1865 O O . GLY A 1 236 ? 10.867 -3.904 -4.619 1.00 54.31 236 GLY A O 1
ATOM 1866 N N . ASP A 1 237 ? 9.252 -4.764 -3.300 1.00 50.34 237 ASP A N 1
ATOM 1867 C CA . ASP A 1 237 ? 9.383 -6.135 -3.783 1.00 50.34 237 ASP A CA 1
ATOM 1868 C C . ASP A 1 237 ? 8.750 -6.251 -5.187 1.00 50.34 237 ASP A C 1
ATOM 1870 O O . ASP A 1 237 ? 7.556 -6.039 -5.355 1.00 50.34 237 ASP A O 1
ATOM 1874 N N . ASN A 1 238 ? 9.556 -6.658 -6.177 1.00 55.09 238 ASN A N 1
ATOM 1875 C CA . ASN A 1 238 ? 9.151 -7.187 -7.497 1.00 55.09 238 ASN A CA 1
ATOM 1876 C C . ASN A 1 238 ? 8.842 -6.228 -8.662 1.00 55.09 238 ASN A C 1
ATOM 1878 O O . ASN A 1 238 ? 8.340 -6.694 -9.686 1.00 55.09 238 ASN A O 1
ATOM 1882 N N . ASP A 1 239 ? 9.208 -4.950 -8.604 1.00 69.31 239 ASP A N 1
ATOM 1883 C CA . ASP A 1 239 ? 8.918 -4.069 -9.741 1.00 69.31 239 ASP A CA 1
ATOM 1884 C C . ASP A 1 239 ? 9.860 -4.297 -10.936 1.00 69.31 239 ASP A C 1
ATOM 1886 O O . ASP A 1 239 ? 11.075 -4.068 -10.885 1.00 69.31 239 ASP A O 1
ATOM 1890 N N . ILE A 1 240 ? 9.261 -4.724 -12.051 1.00 84.75 240 ILE A N 1
ATOM 1891 C CA . ILE A 1 240 ? 9.829 -4.606 -13.397 1.00 84.75 240 ILE A CA 1
ATOM 1892 C C . ILE A 1 240 ? 10.263 -3.151 -13.605 1.00 84.75 240 ILE A C 1
ATOM 1894 O O . ILE A 1 240 ? 9.561 -2.231 -13.204 1.00 84.75 240 ILE A O 1
ATOM 1898 N N . ALA A 1 241 ? 11.393 -2.919 -14.266 1.00 91.56 241 ALA A N 1
ATOM 1899 C CA . ALA A 1 241 ? 11.801 -1.594 -14.701 1.00 91.56 241 ALA A CA 1
ATOM 1900 C C . ALA A 1 241 ? 11.704 -1.452 -16.225 1.00 91.56 241 ALA A C 1
ATOM 1902 O O . ALA A 1 241 ? 11.924 -2.397 -16.978 1.00 91.56 241 ALA A O 1
ATOM 1903 N N . LEU A 1 242 ? 11.394 -0.248 -16.702 1.00 94.50 242 LEU A N 1
ATOM 1904 C CA . LEU A 1 242 ? 11.398 0.082 -18.126 1.00 94.50 242 LEU A CA 1
ATOM 1905 C C . LEU A 1 242 ? 12.570 1.004 -18.431 1.00 94.50 242 LEU A C 1
ATOM 1907 O O . LEU A 1 242 ? 12.723 2.059 -17.813 1.00 94.50 242 LEU A O 1
ATOM 1911 N N . LEU A 1 243 ? 13.376 0.633 -19.421 1.00 95.69 243 LEU A N 1
ATOM 1912 C CA . LEU A 1 243 ? 14.421 1.498 -19.942 1.00 95.69 243 LEU A CA 1
ATOM 1913 C C . LEU A 1 243 ? 13.867 2.261 -21.145 1.00 95.69 243 LEU A C 1
ATOM 1915 O O . LEU A 1 243 ? 13.618 1.679 -22.200 1.00 95.69 243 LEU A O 1
ATOM 1919 N N . LEU A 1 244 ? 13.663 3.565 -20.995 1.00 96.19 244 LEU A N 1
ATOM 1920 C CA . LEU A 1 244 ? 13.117 4.431 -22.036 1.00 96.19 244 LEU A CA 1
ATOM 1921 C C . LEU A 1 244 ? 14.201 5.343 -22.601 1.00 96.19 244 LEU A C 1
ATOM 1923 O O . LEU A 1 244 ? 15.028 5.878 -21.872 1.00 96.19 244 LEU A O 1
ATOM 1927 N N . TYR A 1 245 ? 14.155 5.588 -23.903 1.00 95.56 245 TYR A N 1
ATOM 1928 C CA . TYR A 1 245 ? 14.898 6.650 -24.561 1.00 95.56 245 TYR A CA 1
ATOM 1929 C C . TYR A 1 245 ? 13.921 7.701 -25.089 1.00 95.56 245 TYR A C 1
ATOM 1931 O O . TYR A 1 245 ? 13.037 7.396 -25.891 1.00 95.56 245 TYR A O 1
ATOM 1939 N N . ILE A 1 246 ? 14.079 8.944 -24.632 1.00 95.94 246 ILE A N 1
ATOM 1940 C CA . ILE A 1 246 ? 13.208 10.070 -24.976 1.00 95.94 246 ILE A CA 1
ATOM 1941 C C . ILE A 1 246 ? 14.031 11.091 -25.753 1.00 95.94 246 ILE A C 1
ATOM 1943 O O . ILE A 1 246 ? 14.957 11.691 -25.204 1.00 95.94 246 ILE A O 1
ATOM 1947 N N . ALA A 1 247 ? 13.694 11.293 -27.024 1.00 95.38 247 ALA A N 1
ATOM 1948 C CA . ALA A 1 247 ? 14.316 12.284 -27.891 1.00 95.38 247 ALA A CA 1
ATOM 1949 C C . ALA A 1 247 ? 13.436 13.537 -28.010 1.00 95.38 247 ALA A C 1
ATOM 1951 O O . ALA A 1 247 ? 12.276 13.456 -28.413 1.00 95.38 247 ALA A O 1
ATOM 1952 N N . ASP A 1 248 ? 14.011 14.697 -27.691 1.00 96.06 248 ASP A N 1
ATOM 1953 C CA . ASP A 1 248 ? 13.458 16.017 -27.989 1.00 96.06 248 ASP A CA 1
ATOM 1954 C C . ASP A 1 248 ? 13.936 16.452 -29.377 1.00 96.06 248 ASP A C 1
ATOM 1956 O O . ASP A 1 248 ? 15.078 16.886 -29.580 1.00 96.06 248 ASP A O 1
ATOM 1960 N N . GLU A 1 249 ? 13.027 16.349 -30.340 1.00 95.12 249 GLU A N 1
ATOM 1961 C CA . GLU A 1 249 ? 13.292 16.586 -31.759 1.00 95.12 249 GLU A CA 1
ATOM 1962 C C . GLU A 1 249 ? 13.565 18.066 -32.062 1.00 95.12 249 GLU A C 1
ATOM 1964 O O . GLU A 1 249 ? 14.205 18.401 -33.059 1.00 95.12 249 GLU A O 1
ATOM 1969 N N . THR A 1 250 ? 13.112 18.976 -31.191 1.00 95.31 250 THR A N 1
ATOM 1970 C CA . THR A 1 250 ? 13.352 20.418 -31.349 1.00 95.31 250 THR A CA 1
ATOM 1971 C C . THR A 1 250 ? 14.745 20.794 -30.866 1.00 95.31 250 THR A C 1
ATOM 1973 O O . THR A 1 250 ? 15.441 21.575 -31.519 1.00 95.31 250 THR A O 1
ATOM 1976 N N . ARG A 1 251 ? 15.165 20.252 -29.717 1.00 94.62 251 ARG A N 1
ATOM 1977 C CA . ARG A 1 251 ? 16.488 20.528 -29.135 1.00 94.62 251 ARG A CA 1
ATOM 1978 C C . ARG A 1 251 ? 17.599 19.687 -29.766 1.00 94.62 251 ARG A C 1
ATOM 1980 O O . ARG A 1 251 ? 18.769 20.051 -29.639 1.00 94.62 251 ARG A O 1
ATOM 1987 N N . GLY A 1 252 ? 17.261 18.588 -30.445 1.00 93.12 252 GLY A N 1
ATOM 1988 C CA . GLY A 1 252 ? 18.242 17.625 -30.952 1.00 93.12 252 GLY A CA 1
ATOM 1989 C C . GLY A 1 252 ? 18.996 16.931 -29.814 1.00 93.12 252 GLY A C 1
ATOM 1990 O O . GLY A 1 252 ? 20.194 16.644 -29.930 1.00 93.12 252 GLY A O 1
ATOM 1991 N N . THR A 1 253 ? 18.307 16.731 -28.691 1.00 94.44 253 THR A N 1
ATOM 1992 C CA . THR A 1 253 ? 18.818 16.090 -27.478 1.00 94.44 253 THR A CA 1
ATOM 1993 C C . THR A 1 253 ? 17.982 14.861 -27.153 1.00 94.44 253 THR A C 1
ATOM 1995 O O . THR A 1 253 ? 16.802 14.821 -27.477 1.00 94.44 253 THR A O 1
ATOM 1998 N N . GLY A 1 254 ? 18.559 13.877 -26.472 1.00 93.44 254 GLY A N 1
ATOM 1999 C CA . GLY A 1 254 ? 17.798 12.779 -25.888 1.00 93.44 254 GLY A CA 1
ATOM 2000 C C . GLY A 1 254 ? 18.339 12.368 -24.528 1.00 93.44 254 GLY A C 1
ATOM 2001 O O . GLY A 1 254 ? 19.493 12.657 -24.205 1.00 93.44 254 GLY A O 1
ATOM 2002 N N . ARG A 1 255 ? 17.502 11.698 -23.743 1.00 94.31 255 ARG A N 1
ATOM 2003 C CA . ARG A 1 255 ? 17.822 11.185 -22.406 1.00 94.31 255 ARG A CA 1
ATOM 2004 C C . ARG A 1 255 ? 17.351 9.742 -22.276 1.00 94.31 255 ARG A C 1
ATOM 2006 O O . ARG A 1 255 ? 16.341 9.373 -22.873 1.00 94.31 255 ARG A O 1
ATOM 2013 N N . ILE A 1 256 ? 18.104 8.941 -21.529 1.00 94.69 256 ILE A N 1
ATOM 2014 C CA . ILE A 1 256 ? 17.685 7.598 -21.124 1.00 94.69 256 ILE A CA 1
ATOM 2015 C C . ILE A 1 256 ? 17.092 7.706 -19.725 1.00 94.69 256 ILE A C 1
ATOM 2017 O O . ILE A 1 256 ? 17.711 8.283 -18.832 1.00 94.69 256 ILE A O 1
ATOM 2021 N N . GLU A 1 257 ? 15.910 7.140 -19.544 1.00 95.25 257 GLU A N 1
ATOM 2022 C CA . GLU A 1 257 ? 15.230 7.032 -18.264 1.00 95.25 257 GLU A CA 1
ATOM 2023 C C . GLU A 1 257 ? 15.125 5.573 -17.858 1.00 95.25 257 GLU A C 1
ATOM 2025 O O . GLU A 1 257 ? 14.729 4.727 -18.656 1.00 95.25 257 GLU A O 1
ATOM 2030 N N . LEU A 1 258 ? 15.473 5.296 -16.606 1.00 94.12 258 LEU A N 1
ATOM 2031 C CA . LEU A 1 258 ? 15.183 4.026 -15.962 1.00 94.12 258 LEU A CA 1
ATOM 2032 C C . LEU A 1 258 ? 13.956 4.241 -15.080 1.00 94.12 258 LEU A C 1
ATOM 2034 O O . LEU A 1 258 ? 14.054 4.898 -14.044 1.00 94.12 258 LEU A O 1
ATOM 2038 N N . ILE A 1 259 ? 12.818 3.708 -15.504 1.00 93.50 259 ILE A N 1
ATOM 2039 C CA . ILE A 1 259 ? 11.565 3.800 -14.760 1.00 93.50 259 ILE A CA 1
ATOM 2040 C C . ILE A 1 259 ? 11.444 2.553 -13.907 1.00 93.50 259 ILE A C 1
ATOM 2042 O O . ILE A 1 259 ? 11.248 1.472 -14.445 1.00 93.50 259 ILE A O 1
ATOM 2046 N N . THR A 1 260 ? 11.592 2.696 -12.595 1.00 88.62 260 THR A N 1
ATOM 2047 C CA . THR A 1 260 ? 11.430 1.594 -11.631 1.00 88.62 260 THR A CA 1
ATOM 2048 C C . THR A 1 260 ? 10.099 1.655 -10.892 1.00 88.62 260 THR A C 1
ATOM 2050 O O . THR A 1 260 ? 9.779 0.733 -10.163 1.00 88.62 260 THR A O 1
ATOM 2053 N N . GLN A 1 261 ? 9.347 2.743 -11.055 1.00 87.56 261 GLN A N 1
ATOM 2054 C CA . GLN A 1 261 ? 8.040 2.945 -10.444 1.00 87.56 261 GLN A CA 1
ATOM 2055 C C . GLN A 1 261 ? 7.211 3.850 -11.356 1.00 87.56 261 GLN A C 1
ATOM 2057 O O . GLN A 1 261 ? 7.732 4.832 -11.895 1.00 87.56 261 GLN A O 1
ATOM 2062 N N . ALA A 1 262 ? 5.933 3.527 -11.527 1.00 87.88 262 ALA A N 1
ATOM 2063 C CA . ALA A 1 262 ? 4.993 4.383 -12.237 1.00 87.88 262 ALA A CA 1
ATOM 2064 C C . ALA A 1 262 ? 4.579 5.593 -11.379 1.00 87.88 262 ALA A C 1
ATOM 2066 O O . ALA A 1 262 ? 4.495 5.519 -10.153 1.00 87.88 262 ALA A O 1
ATOM 2067 N N . TRP A 1 263 ? 4.278 6.721 -12.022 1.00 89.31 263 TRP A N 1
ATOM 2068 C CA . TRP A 1 263 ? 3.753 7.897 -11.338 1.00 89.31 263 TRP A CA 1
ATOM 2069 C C . TRP A 1 263 ? 2.349 7.622 -10.804 1.00 89.31 263 TRP A C 1
ATOM 2071 O O . TRP A 1 263 ? 1.427 7.374 -11.584 1.00 89.31 263 TRP A O 1
ATOM 2081 N N . ASP A 1 264 ? 2.187 7.708 -9.482 1.00 89.06 264 ASP A N 1
ATOM 2082 C CA . ASP A 1 264 ? 0.943 7.340 -8.794 1.00 89.06 264 ASP A CA 1
ATOM 2083 C C . ASP A 1 264 ? 0.491 5.901 -9.147 1.00 89.06 264 ASP A C 1
ATOM 2085 O O . ASP A 1 264 ? -0.694 5.594 -9.272 1.00 89.06 264 ASP A O 1
ATOM 2089 N N . GLY A 1 265 ? 1.467 5.010 -9.345 1.00 88.94 265 GLY A N 1
ATOM 2090 C CA . GLY A 1 265 ? 1.263 3.569 -9.412 1.00 88.94 265 GLY A CA 1
ATOM 2091 C C . GLY A 1 265 ? 1.766 2.896 -8.138 1.00 88.94 265 GLY A C 1
ATOM 2092 O O . GLY A 1 265 ? 2.875 3.188 -7.685 1.00 88.94 265 GLY A O 1
ATOM 2093 N N . SER A 1 266 ? 0.955 2.001 -7.577 1.00 87.38 266 SER A N 1
ATOM 2094 C CA . SER A 1 266 ? 1.346 1.131 -6.464 1.00 87.38 266 SER A CA 1
ATOM 2095 C C . SER A 1 266 ? 2.020 -0.148 -6.951 1.00 87.38 266 SER A C 1
ATOM 2097 O O . SER A 1 266 ? 2.953 -0.627 -6.323 1.00 87.38 266 SER A O 1
ATOM 2099 N N . GLN A 1 267 ? 1.583 -0.657 -8.103 1.00 87.31 267 GLN A N 1
ATOM 2100 C CA . GLN A 1 267 ? 2.131 -1.834 -8.769 1.00 87.31 267 GLN A CA 1
ATOM 2101 C C . GLN A 1 267 ? 1.936 -1.746 -10.276 1.00 87.31 267 GLN A C 1
ATOM 2103 O O . GLN A 1 267 ? 1.080 -1.015 -10.783 1.00 87.31 267 GLN A O 1
ATOM 2108 N N . TRP A 1 268 ? 2.688 -2.559 -11.003 1.00 92.31 268 TRP A N 1
ATOM 2109 C CA . TRP A 1 268 ? 2.572 -2.694 -12.443 1.00 92.31 268 TRP A CA 1
ATOM 2110 C C . TRP A 1 268 ? 3.095 -4.043 -12.925 1.00 92.31 268 TRP A C 1
ATOM 2112 O O . TRP A 1 268 ? 3.979 -4.638 -12.319 1.00 92.31 268 TRP A O 1
ATOM 2122 N N . ALA A 1 269 ? 2.531 -4.536 -14.023 1.00 90.25 269 ALA A N 1
ATOM 2123 C CA . ALA A 1 269 ? 2.919 -5.808 -14.616 1.00 90.25 269 ALA A CA 1
ATOM 2124 C C . ALA A 1 269 ? 2.831 -5.749 -16.139 1.00 90.25 269 ALA A C 1
ATOM 2126 O O . ALA A 1 269 ? 2.052 -4.985 -16.713 1.00 90.25 269 ALA A O 1
ATOM 2127 N N . LEU A 1 270 ? 3.617 -6.586 -16.805 1.00 91.12 270 LEU A N 1
ATOM 2128 C CA . LEU A 1 270 ? 3.603 -6.700 -18.256 1.00 91.12 270 LEU A CA 1
ATOM 2129 C C . LEU A 1 270 ? 2.888 -7.960 -18.704 1.00 91.12 270 LEU A C 1
ATOM 2131 O O . LEU A 1 270 ? 2.958 -9.012 -18.069 1.00 91.12 270 LEU A O 1
ATOM 2135 N N . SER A 1 271 ? 2.221 -7.836 -19.843 1.00 92.81 271 SER A N 1
ATOM 2136 C CA . SER A 1 271 ? 1.704 -8.984 -20.582 1.00 92.81 271 SER A CA 1
ATOM 2137 C C . SER A 1 271 ? 2.838 -9.954 -20.951 1.00 92.81 271 SER A C 1
ATOM 2139 O O . SER A 1 271 ? 3.972 -9.515 -21.160 1.00 92.81 271 SER A O 1
ATOM 2141 N N . PRO A 1 272 ? 2.560 -11.259 -21.135 1.00 86.62 272 PRO A N 1
ATOM 2142 C CA . PRO A 1 272 ? 3.580 -12.241 -21.521 1.00 86.62 272 PRO A CA 1
ATOM 2143 C C . PRO A 1 272 ? 4.328 -11.907 -22.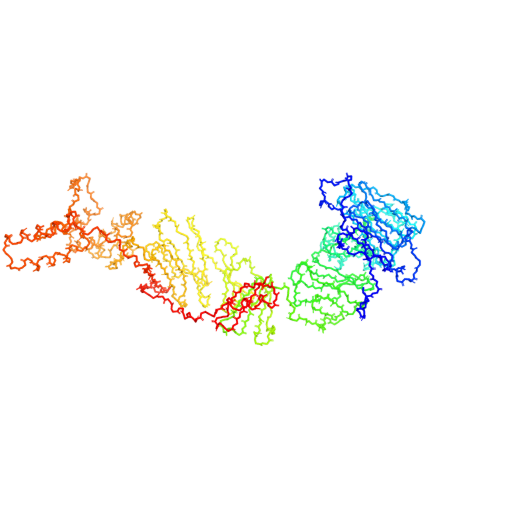823 1.00 86.62 272 PRO A C 1
ATOM 2145 O O . PRO A 1 272 ? 5.464 -12.334 -23.025 1.00 86.62 272 PRO A O 1
ATOM 2148 N N . LEU A 1 273 ? 3.695 -11.144 -23.722 1.00 88.69 273 LEU A N 1
ATOM 2149 C CA . LEU A 1 273 ? 4.295 -10.680 -24.976 1.00 88.69 273 LEU A CA 1
ATOM 2150 C C . LEU A 1 273 ? 5.093 -9.370 -24.821 1.00 88.69 273 LEU A C 1
ATOM 2152 O O . LEU A 1 273 ? 5.817 -8.981 -25.744 1.00 88.69 273 LEU A O 1
ATOM 2156 N N . GLY A 1 274 ? 4.985 -8.695 -23.674 1.00 89.12 274 GLY A N 1
ATOM 2157 C CA . GLY A 1 274 ? 5.647 -7.423 -23.389 1.00 89.12 274 GLY A CA 1
ATOM 2158 C C . GLY A 1 274 ? 5.156 -6.270 -24.270 1.00 89.12 274 GLY A C 1
ATOM 2159 O O . GLY A 1 274 ? 5.926 -5.368 -24.596 1.00 89.12 274 GLY A O 1
ATOM 2160 N N . ASP A 1 275 ? 3.915 -6.322 -24.752 1.00 93.00 275 ASP A N 1
ATOM 2161 C CA . ASP A 1 275 ? 3.305 -5.290 -25.598 1.00 93.00 275 ASP A CA 1
ATOM 2162 C C . ASP A 1 275 ? 2.179 -4.512 -24.909 1.00 93.00 275 ASP A C 1
ATOM 2164 O O . ASP A 1 275 ? 1.864 -3.399 -25.338 1.00 93.00 275 ASP A O 1
ATOM 2168 N N . GLU A 1 276 ? 1.640 -5.041 -23.817 1.00 95.62 276 GLU A N 1
ATOM 2169 C CA . GLU A 1 276 ? 0.743 -4.345 -22.897 1.00 95.62 276 GLU A CA 1
ATOM 2170 C C . GLU A 1 276 ? 1.333 -4.244 -21.484 1.00 95.62 276 GLU A C 1
ATOM 2172 O O . GLU A 1 276 ? 2.024 -5.158 -21.020 1.00 95.62 276 GLU A O 1
ATOM 2177 N N . LEU A 1 277 ? 1.017 -3.137 -20.807 1.00 95.50 277 LEU A N 1
ATOM 2178 C CA . LEU A 1 277 ? 1.389 -2.819 -19.429 1.00 95.50 277 LEU A CA 1
ATOM 2179 C C . LEU A 1 277 ? 0.121 -2.559 -18.617 1.00 95.50 277 LEU A C 1
ATOM 2181 O O . LEU A 1 277 ? -0.711 -1.759 -19.038 1.00 95.50 277 LEU A O 1
ATOM 2185 N N . ILE A 1 278 ? -0.012 -3.183 -17.451 1.00 96.19 278 ILE A N 1
ATOM 2186 C CA . ILE A 1 278 ? -1.026 -2.817 -16.459 1.00 96.19 278 ILE A CA 1
ATOM 2187 C C . ILE A 1 278 ? -0.379 -2.061 -15.310 1.00 96.19 278 ILE A C 1
ATOM 2189 O O . ILE A 1 278 ? 0.717 -2.414 -14.889 1.00 96.19 278 ILE A O 1
ATOM 2193 N N . ILE A 1 279 ? -1.057 -1.031 -14.811 1.00 95.00 279 ILE A N 1
ATOM 2194 C CA . ILE A 1 279 ? -0.639 -0.236 -13.655 1.00 95.00 279 ILE A CA 1
ATOM 2195 C C . ILE A 1 279 ? -1.818 -0.167 -12.689 1.00 95.00 279 ILE A C 1
ATOM 2197 O O . ILE A 1 279 ? -2.898 0.288 -13.068 1.00 95.00 279 ILE A O 1
ATOM 2201 N N . ARG A 1 280 ? -1.618 -0.596 -11.443 1.00 93.88 280 ARG A N 1
ATOM 2202 C CA . ARG A 1 280 ? -2.546 -0.334 -10.339 1.00 93.88 280 ARG A CA 1
ATOM 2203 C C . ARG A 1 280 ? -2.247 1.052 -9.783 1.00 93.88 280 ARG A C 1
ATOM 2205 O O . ARG A 1 280 ? -1.104 1.350 -9.441 1.00 93.88 280 ARG A O 1
ATOM 2212 N N . ARG A 1 281 ? -3.253 1.925 -9.748 1.00 92.06 281 ARG A N 1
ATOM 2213 C CA . ARG A 1 281 ? -3.104 3.306 -9.269 1.00 92.06 281 ARG A CA 1
ATOM 2214 C C . ARG A 1 281 ? -3.034 3.345 -7.747 1.00 92.06 281 ARG A C 1
ATOM 2216 O O . ARG A 1 281 ? -3.862 2.726 -7.087 1.00 92.06 281 ARG A O 1
ATOM 2223 N N . SER A 1 282 ? -2.093 4.111 -7.197 1.00 87.75 282 SER A N 1
ATOM 2224 C CA . SER A 1 282 ? -1.992 4.316 -5.745 1.00 87.75 282 SER A CA 1
ATOM 2225 C C . SER A 1 282 ? -3.059 5.272 -5.199 1.00 87.75 282 SER A C 1
ATOM 2227 O O . SER A 1 282 ? -3.354 5.256 -4.007 1.00 87.75 282 SER A O 1
ATOM 2229 N N . SER A 1 283 ? -3.666 6.102 -6.053 1.00 79.25 283 SER A N 1
ATOM 2230 C CA . SER A 1 283 ? -4.738 7.028 -5.684 1.00 79.25 283 SER A CA 1
ATOM 2231 C C . SER A 1 283 ? -6.138 6.537 -6.085 1.00 79.25 283 SER A C 1
ATOM 2233 O O . SER A 1 283 ? -6.321 5.671 -6.944 1.00 79.25 283 SER A O 1
ATOM 2235 N N . GLY A 1 284 ? -7.168 7.133 -5.474 1.00 75.19 284 GLY A N 1
ATOM 2236 C CA . GLY A 1 284 ? -8.563 6.966 -5.893 1.00 75.19 284 GLY A CA 1
ATOM 2237 C C . GLY A 1 284 ? -9.187 5.637 -5.464 1.00 75.19 284 GLY A C 1
ATOM 2238 O O . GLY A 1 284 ? -9.413 5.429 -4.276 1.00 75.19 284 GLY A O 1
ATOM 2239 N N . THR A 1 285 ? -9.519 4.778 -6.435 1.00 73.31 285 THR A N 1
ATOM 2240 C CA . THR A 1 285 ? -10.208 3.483 -6.254 1.00 73.31 285 THR A CA 1
ATOM 2241 C C . THR A 1 285 ? -9.278 2.272 -6.368 1.00 73.31 285 THR A C 1
ATOM 2243 O O . THR A 1 285 ? -9.758 1.147 -6.416 1.00 73.31 285 THR A O 1
ATOM 2246 N N . GLY A 1 286 ? -7.953 2.462 -6.451 1.00 84.06 286 GLY A N 1
ATOM 2247 C CA . GLY A 1 286 ? -7.019 1.348 -6.666 1.00 84.06 286 GLY A CA 1
ATOM 2248 C C . GLY A 1 286 ? -7.209 0.688 -8.034 1.00 84.06 286 GLY A C 1
ATOM 2249 O O . GLY A 1 286 ? -6.882 -0.484 -8.222 1.00 84.06 286 GLY A O 1
ATOM 2250 N N . ARG A 1 287 ? -7.795 1.431 -8.984 1.00 92.75 287 ARG A N 1
ATOM 2251 C CA . ARG A 1 287 ? -8.117 0.936 -10.319 1.00 92.75 287 ARG A CA 1
ATOM 2252 C C . ARG A 1 287 ? -6.871 0.463 -11.046 1.00 92.75 287 ARG A C 1
ATOM 2254 O O . ARG A 1 287 ? -5.783 1.022 -10.894 1.00 92.75 287 ARG A O 1
ATOM 2261 N N . ILE A 1 288 ? -7.064 -0.534 -11.892 1.00 95.50 288 ILE A N 1
ATOM 2262 C CA . ILE A 1 288 ? -6.026 -1.075 -12.756 1.00 95.50 288 ILE A CA 1
ATOM 2263 C C . ILE A 1 288 ? -6.237 -0.498 -14.147 1.00 95.50 288 ILE A C 1
ATOM 2265 O O . ILE A 1 288 ? -7.306 -0.632 -14.737 1.00 95.50 288 ILE A O 1
ATOM 2269 N N . GLU A 1 289 ? -5.216 0.142 -14.687 1.00 96.94 289 GLU A N 1
ATOM 2270 C CA . GLU A 1 289 ? -5.225 0.729 -16.018 1.00 96.94 289 GLU A CA 1
ATOM 2271 C C . GLU A 1 289 ? -4.328 -0.088 -16.936 1.00 96.94 289 GLU A C 1
ATOM 2273 O O . GLU A 1 289 ? -3.188 -0.387 -16.590 1.00 96.94 289 GLU A O 1
ATOM 2278 N N . ARG A 1 290 ? -4.838 -0.452 -18.112 1.00 97.75 290 ARG A N 1
ATOM 2279 C CA . ARG A 1 290 ? -4.110 -1.233 -19.111 1.00 97.75 290 ARG A CA 1
ATOM 2280 C C . ARG A 1 290 ? -3.735 -0.363 -20.291 1.00 97.75 290 ARG A C 1
ATOM 2282 O O . ARG A 1 290 ? -4.595 0.273 -20.892 1.00 97.75 290 ARG A O 1
ATOM 2289 N N . TYR A 1 291 ? -2.470 -0.396 -20.671 1.00 97.88 291 TYR A N 1
ATOM 2290 C CA . TYR A 1 291 ? -1.881 0.441 -21.700 1.00 97.88 291 TYR A CA 1
ATOM 2291 C C . TYR A 1 291 ? -1.251 -0.398 -22.806 1.00 97.88 291 TYR A C 1
ATOM 2293 O O . TYR A 1 291 ? -0.652 -1.439 -22.544 1.00 97.88 291 TYR A O 1
ATOM 2301 N N . SER A 1 292 ? -1.308 0.100 -24.041 1.00 97.19 292 SER A N 1
ATOM 2302 C CA . SER A 1 292 ? -0.486 -0.425 -25.131 1.00 97.19 292 SER A CA 1
ATOM 2303 C C . SER A 1 292 ? 0.903 0.203 -25.093 1.00 97.19 292 SER A C 1
ATOM 2305 O O . SER A 1 292 ? 1.040 1.421 -25.184 1.00 97.19 292 SER A O 1
ATOM 2307 N N . LEU A 1 293 ? 1.951 -0.617 -25.084 1.00 95.31 293 LEU A N 1
ATOM 2308 C CA . LEU A 1 293 ? 3.333 -0.170 -25.286 1.00 95.31 293 LEU A CA 1
ATOM 2309 C C . LEU A 1 293 ? 3.686 0.035 -26.764 1.00 95.31 293 LEU A C 1
ATOM 2311 O O . LEU A 1 293 ? 4.799 0.442 -27.082 1.00 95.31 293 LEU A O 1
ATOM 2315 N N . MET A 1 294 ? 2.759 -0.242 -27.684 1.00 95.50 294 MET A N 1
ATOM 2316 C CA . MET A 1 294 ? 2.927 0.067 -29.104 1.00 95.50 294 MET A CA 1
ATOM 2317 C C . MET A 1 294 ? 2.394 1.463 -29.426 1.00 95.50 294 MET A C 1
ATOM 2319 O 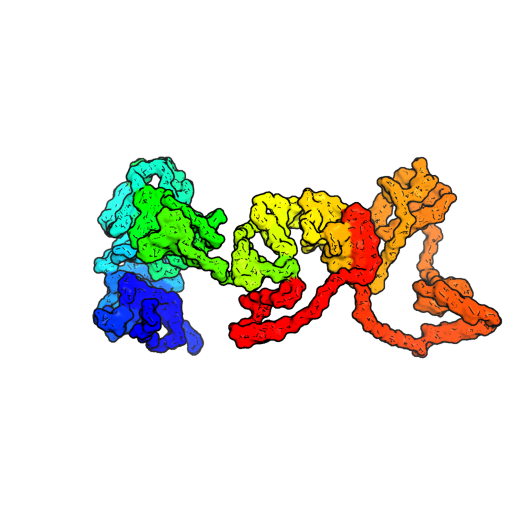O . MET A 1 294 ? 3.094 2.287 -30.008 1.00 95.50 294 MET A O 1
ATOM 2323 N N . THR A 1 295 ? 1.146 1.747 -29.046 1.00 96.75 295 THR A N 1
ATOM 2324 C CA . THR A 1 295 ? 0.495 3.031 -29.359 1.00 96.75 295 THR A CA 1
ATOM 2325 C C . THR A 1 295 ? 0.643 4.057 -28.241 1.00 96.75 295 THR A C 1
ATOM 2327 O O . THR A 1 295 ? 0.526 5.254 -28.492 1.00 96.75 295 THR A O 1
ATOM 2330 N N . GLY A 1 296 ? 0.914 3.603 -27.016 1.00 96.75 296 GLY A N 1
ATOM 2331 C CA . GLY A 1 296 ? 0.919 4.425 -25.811 1.00 96.75 296 GLY A CA 1
ATOM 2332 C C . GLY A 1 296 ? -0.473 4.752 -25.262 1.00 96.75 296 GLY A C 1
ATOM 2333 O O . GLY A 1 296 ? -0.576 5.511 -24.299 1.00 96.75 296 GLY A O 1
ATOM 2334 N N . GLU A 1 297 ? -1.536 4.213 -25.866 1.00 97.81 297 GLU A N 1
ATOM 2335 C CA . GLU A 1 297 ? -2.926 4.481 -25.488 1.00 97.81 297 GLU A CA 1
ATOM 2336 C C . GLU A 1 297 ? -3.361 3.670 -24.261 1.00 97.81 297 GLU A C 1
ATOM 2338 O O . GLU A 1 297 ? -2.935 2.528 -24.074 1.00 97.81 297 GLU A O 1
ATOM 2343 N N . LEU A 1 298 ? -4.259 4.254 -23.462 1.00 97.75 298 LEU A N 1
ATOM 2344 C CA . LEU A 1 298 ? -5.034 3.535 -22.452 1.00 97.75 298 LEU A CA 1
ATOM 2345 C C . LEU A 1 298 ? -6.079 2.666 -23.167 1.00 97.75 298 LEU A C 1
ATOM 2347 O O . LEU A 1 298 ? -6.943 3.182 -23.876 1.00 97.75 298 LEU A O 1
ATOM 2351 N N . LEU A 1 299 ? -5.984 1.353 -22.988 1.00 97.25 299 LEU A N 1
ATOM 2352 C CA . LEU A 1 299 ? -6.852 0.354 -23.608 1.00 97.25 299 LEU A CA 1
ATOM 2353 C C . LEU A 1 299 ? -8.114 0.112 -22.779 1.00 97.25 299 LEU A C 1
ATOM 2355 O O . LEU A 1 299 ? -9.213 0.041 -23.330 1.00 97.25 299 LEU A O 1
ATOM 2359 N N . SER A 1 300 ? -7.961 -0.022 -21.462 1.00 96.62 300 SER A N 1
ATOM 2360 C CA . SER A 1 300 ? -9.064 -0.304 -20.544 1.00 96.62 300 SER A CA 1
ATOM 2361 C C . SER A 1 300 ? -8.721 0.063 -19.102 1.00 96.62 300 SER A C 1
ATOM 2363 O O . SER A 1 300 ? -7.558 0.237 -18.735 1.00 96.62 300 SER A O 1
ATOM 2365 N N . THR A 1 301 ? -9.765 0.147 -18.283 1.00 95.75 301 THR A N 1
ATOM 2366 C CA . THR A 1 301 ? -9.682 0.352 -16.838 1.00 95.75 301 THR A CA 1
ATOM 2367 C C . THR A 1 301 ? -10.534 -0.708 -16.154 1.00 95.75 301 THR A C 1
ATOM 2369 O O . THR A 1 301 ? -11.656 -0.973 -16.590 1.00 95.75 301 THR A O 1
ATOM 2372 N N . TYR A 1 302 ? -9.996 -1.313 -15.104 1.00 94.12 302 TYR A N 1
ATOM 2373 C CA . TYR A 1 302 ? -10.655 -2.313 -14.275 1.00 94.12 302 TYR A CA 1
ATOM 2374 C C . TYR A 1 302 ? -10.747 -1.763 -12.862 1.00 94.12 302 TYR A C 1
ATOM 2376 O O . TYR A 1 302 ? -9.795 -1.162 -12.369 1.00 94.12 302 TYR A O 1
ATOM 2384 N N . GLU A 1 303 ? -11.880 -1.994 -12.216 1.00 90.94 303 GLU A N 1
ATOM 2385 C CA . GLU A 1 303 ? -12.103 -1.622 -10.823 1.00 90.94 303 GLU A CA 1
ATOM 2386 C C . GLU A 1 303 ? -12.085 -2.911 -9.996 1.00 90.94 303 GLU A C 1
ATOM 2388 O O . GLU A 1 303 ? -13.054 -3.680 -10.048 1.00 90.94 303 GLU A O 1
ATOM 2393 N N . PRO A 1 304 ? -10.977 -3.201 -9.288 1.00 87.94 304 PRO A N 1
ATOM 2394 C CA . PRO A 1 304 ? -10.944 -4.271 -8.309 1.00 87.94 304 PRO A CA 1
ATOM 2395 C C . PRO A 1 304 ? -12.051 -4.080 -7.279 1.00 87.94 304 PRO A C 1
ATOM 2397 O O . PRO A 1 304 ? -12.289 -2.976 -6.796 1.00 87.94 304 PRO A O 1
ATOM 2400 N N . ALA A 1 305 ? -12.723 -5.164 -6.912 1.00 80.88 305 ALA A N 1
ATOM 2401 C CA . ALA A 1 305 ? -13.702 -5.124 -5.840 1.00 80.88 305 ALA A CA 1
ATOM 2402 C C . ALA A 1 305 ? -13.049 -4.885 -4.477 1.00 80.88 305 ALA A C 1
ATOM 2404 O O . ALA A 1 305 ? -13.707 -4.330 -3.601 1.00 80.88 305 ALA A O 1
ATOM 2405 N N . LEU A 1 306 ? -11.775 -5.272 -4.307 1.00 75.81 306 LEU A N 1
ATOM 2406 C CA . LEU A 1 306 ? -10.927 -4.772 -3.227 1.00 75.81 306 LEU A CA 1
ATOM 2407 C C . LEU A 1 306 ? -9.775 -3.953 -3.826 1.00 75.81 306 LEU A C 1
ATOM 2409 O O . LEU A 1 306 ? -8.904 -4.522 -4.484 1.00 75.81 306 LEU A O 1
ATOM 2413 N N . PRO A 1 307 ? -9.784 -2.626 -3.626 1.00 81.81 307 PRO A N 1
ATOM 2414 C CA . PRO A 1 307 ? -8.668 -1.760 -3.979 1.00 81.81 307 PRO A CA 1
ATOM 2415 C C . PRO A 1 307 ? -7.402 -2.089 -3.180 1.00 81.81 307 PRO A C 1
ATOM 2417 O O . PRO A 1 307 ? -7.474 -2.230 -1.960 1.00 81.81 307 PRO A O 1
ATOM 2420 N N . ASP A 1 308 ? -6.249 -2.099 -3.848 1.00 80.94 308 ASP A N 1
ATOM 2421 C CA . ASP A 1 308 ? -4.931 -2.217 -3.212 1.00 80.94 308 ASP A CA 1
ATOM 2422 C C . ASP A 1 308 ? -4.058 -0.990 -3.530 1.00 80.94 308 ASP A C 1
ATOM 2424 O O . ASP A 1 308 ? -3.358 -0.894 -4.542 1.00 80.94 308 ASP A O 1
ATOM 2428 N N . PHE A 1 309 ? -4.136 0.000 -2.647 1.00 81.56 309 PHE A N 1
ATOM 2429 C CA . PHE A 1 309 ? -3.438 1.277 -2.808 1.00 81.56 309 PHE A CA 1
ATOM 2430 C C . PHE A 1 309 ? -1.938 1.186 -2.545 1.00 81.56 309 PHE A C 1
ATOM 2432 O O . PHE A 1 309 ? -1.190 2.040 -3.018 1.00 81.56 309 PHE A O 1
ATOM 2439 N N . ASN A 1 310 ? -1.513 0.182 -1.781 1.00 80.56 310 ASN A N 1
ATOM 2440 C CA . ASN A 1 310 ? -0.127 0.027 -1.364 1.00 80.56 310 ASN A CA 1
ATOM 2441 C C . ASN A 1 310 ? 0.656 -0.864 -2.320 1.00 80.56 310 ASN A C 1
ATOM 2443 O O . ASN A 1 310 ? 1.877 -0.749 -2.370 1.00 80.56 310 ASN A O 1
ATOM 2447 N N . GLY A 1 311 ? -0.035 -1.688 -3.112 1.00 79.19 311 GLY A N 1
ATOM 2448 C CA . GLY A 1 311 ? 0.645 -2.662 -3.945 1.00 79.19 311 GLY A CA 1
ATOM 2449 C C . GLY A 1 311 ? 1.128 -3.846 -3.115 1.00 79.19 311 GLY A C 1
ATOM 2450 O O . GLY A 1 311 ? 2.205 -4.376 -3.383 1.00 79.19 311 GLY A O 1
ATOM 2451 N N . ASP A 1 312 ? 0.371 -4.217 -2.086 1.00 78.50 312 ASP A N 1
ATOM 2452 C CA . ASP A 1 312 ? 0.688 -5.356 -1.227 1.00 78.50 312 ASP A CA 1
ATOM 2453 C C . ASP A 1 312 ? 0.215 -6.677 -1.868 1.00 78.50 312 ASP A C 1
ATOM 2455 O O . ASP A 1 312 ? 0.824 -7.732 -1.666 1.00 78.50 312 ASP A O 1
ATOM 2459 N N . ASP A 1 313 ? -0.816 -6.619 -2.716 1.00 80.75 313 ASP A N 1
ATOM 2460 C CA . ASP A 1 313 ? -1.477 -7.793 -3.275 1.00 80.75 313 ASP A CA 1
ATOM 2461 C C . ASP A 1 313 ? -0.998 -8.106 -4.692 1.00 80.75 313 ASP A C 1
ATOM 2463 O O . ASP A 1 313 ? -0.609 -7.218 -5.443 1.00 80.75 313 ASP A O 1
ATOM 2467 N N . LEU A 1 314 ? -1.096 -9.361 -5.139 1.00 83.06 314 LEU A N 1
ATOM 2468 C CA . LEU A 1 314 ? -0.657 -9.750 -6.484 1.00 83.06 314 LEU A CA 1
ATOM 2469 C C . LEU A 1 314 ? -1.340 -8.916 -7.589 1.00 83.06 314 LEU A C 1
ATOM 2471 O O . LEU A 1 314 ? -2.570 -8.858 -7.673 1.00 83.06 314 LEU A O 1
ATOM 2475 N N . LEU A 1 315 ? -0.542 -8.364 -8.503 1.00 90.25 315 LEU A N 1
ATOM 2476 C CA . LEU A 1 315 ? -0.980 -7.871 -9.808 1.00 90.25 315 LEU A CA 1
ATOM 2477 C C . LEU A 1 315 ? -0.171 -8.561 -10.903 1.00 90.25 315 LEU A C 1
ATOM 2479 O O . LEU A 1 315 ? 1.050 -8.439 -10.949 1.00 90.25 315 LEU A O 1
ATOM 2483 N N . ALA A 1 316 ? -0.838 -9.278 -11.802 1.00 90.44 316 ALA A N 1
ATOM 2484 C CA . ALA A 1 316 ? -0.159 -9.951 -12.904 1.00 90.44 316 ALA A CA 1
ATOM 2485 C C . ALA A 1 316 ? -1.094 -10.203 -14.086 1.00 90.44 316 ALA A C 1
ATOM 2487 O O . ALA A 1 316 ? -2.315 -10.198 -13.949 1.00 90.44 316 ALA A O 1
ATOM 2488 N N . PHE A 1 317 ? -0.511 -10.500 -15.243 1.00 89.31 317 PHE A N 1
ATOM 2489 C CA . PHE A 1 317 ? -1.205 -11.268 -16.270 1.00 89.31 317 PHE A CA 1
ATOM 2490 C C . PHE A 1 317 ? -1.049 -12.764 -15.993 1.00 89.31 317 PHE A C 1
ATOM 2492 O O . PHE A 1 317 ? -0.070 -13.202 -15.385 1.00 89.31 317 PHE A O 1
ATOM 2499 N N . ASP A 1 318 ? -1.994 -13.567 -16.466 1.00 84.44 318 ASP A N 1
ATOM 2500 C CA . ASP A 1 318 ? -1.778 -15.003 -16.562 1.00 84.44 318 ASP A CA 1
ATOM 2501 C C . ASP A 1 318 ? -0.764 -15.322 -17.677 1.00 84.44 318 ASP A C 1
ATOM 2503 O O . ASP A 1 318 ? -0.375 -14.465 -18.470 1.00 84.44 318 ASP A O 1
ATOM 2507 N N . GLY A 1 319 ? -0.341 -16.585 -17.778 1.00 79.75 319 GLY A N 1
ATOM 2508 C CA . GLY A 1 319 ? 0.642 -16.992 -18.790 1.00 79.75 319 GLY A CA 1
ATOM 2509 C C . GLY A 1 319 ? 0.173 -16.826 -20.243 1.00 79.75 319 GLY A C 1
ATOM 2510 O O . GLY A 1 319 ? 0.999 -16.908 -21.151 1.00 79.75 319 GLY A O 1
ATOM 2511 N N . THR A 1 320 ? -1.128 -16.615 -20.482 1.00 87.69 320 THR A N 1
ATOM 2512 C CA . THR A 1 320 ? -1.683 -16.371 -21.823 1.00 87.69 320 THR A CA 1
ATOM 2513 C C . THR A 1 320 ? -1.799 -14.885 -22.161 1.00 87.69 320 THR A C 1
ATOM 2515 O O . THR A 1 320 ? -1.756 -14.531 -23.338 1.00 87.69 320 THR A O 1
ATOM 2518 N N . GLY A 1 321 ? -1.906 -14.016 -21.152 1.00 89.25 321 GLY A N 1
ATOM 2519 C CA . GLY A 1 321 ? -2.205 -12.597 -21.321 1.00 89.25 321 GLY A CA 1
ATOM 2520 C C . GLY A 1 321 ? -3.692 -12.311 -21.543 1.00 89.25 321 GLY A C 1
ATOM 2521 O O . GLY A 1 321 ? -4.048 -11.171 -21.827 1.00 89.25 321 GLY A O 1
ATOM 2522 N N . GLU A 1 322 ? -4.565 -13.317 -21.437 1.00 92.69 322 GLU A N 1
ATOM 2523 C CA . GLU A 1 322 ? -6.017 -13.161 -21.589 1.00 92.69 322 GLU A CA 1
ATOM 2524 C C . GLU A 1 322 ? -6.703 -12.814 -20.261 1.00 92.69 322 GLU A C 1
ATOM 2526 O O . GLU A 1 322 ? -7.840 -12.334 -20.265 1.00 92.69 322 GLU A O 1
ATOM 2531 N N . VAL A 1 323 ? -6.016 -13.014 -19.129 1.00 92.31 323 VAL A N 1
ATOM 2532 C CA . VAL A 1 323 ? -6.554 -12.760 -17.790 1.00 92.31 323 VAL A CA 1
ATOM 2533 C C . VAL A 1 323 ? -5.629 -11.849 -16.987 1.00 92.31 323 VAL A C 1
ATOM 2535 O O . VAL A 1 323 ? -4.429 -12.098 -16.901 1.00 92.31 323 VAL A O 1
ATOM 2538 N N . ILE A 1 324 ? -6.198 -10.828 -16.344 1.00 95.00 324 ILE A N 1
ATOM 2539 C CA . ILE A 1 324 ? -5.521 -10.050 -15.296 1.00 95.00 324 ILE A CA 1
ATOM 2540 C C . ILE A 1 324 ? -5.874 -10.655 -13.943 1.00 95.00 324 ILE A C 1
ATOM 2542 O O . ILE A 1 324 ? -7.049 -10.818 -13.613 1.00 95.00 324 ILE A O 1
ATOM 2546 N N . LEU A 1 325 ? -4.852 -10.968 -13.157 1.00 91.88 325 LEU A N 1
ATOM 2547 C CA . LEU A 1 325 ? -4.953 -11.358 -11.764 1.00 91.88 325 LEU A CA 1
ATOM 2548 C C . LEU A 1 325 ? -4.771 -10.106 -10.909 1.00 91.88 325 LEU A C 1
ATOM 2550 O O . LEU A 1 325 ? -3.749 -9.431 -11.007 1.00 91.88 325 LEU A O 1
ATOM 2554 N N . SER A 1 326 ? -5.765 -9.821 -10.078 1.00 91.00 326 SER A N 1
ATOM 2555 C CA . SER A 1 326 ? -5.688 -8.830 -9.011 1.00 91.00 326 SER A CA 1
ATOM 2556 C C . SER A 1 326 ? -6.083 -9.535 -7.729 1.00 91.00 326 SER A C 1
ATOM 2558 O O . SER A 1 326 ? -7.272 -9.665 -7.442 1.00 91.00 326 SER A O 1
ATOM 2560 N N . ASP A 1 327 ? -5.090 -10.050 -7.018 1.00 86.00 327 ASP A N 1
ATOM 2561 C CA . ASP A 1 327 ? -5.276 -10.860 -5.820 1.00 86.00 327 ASP A CA 1
ATOM 2562 C C . ASP A 1 327 ? -6.248 -12.048 -6.032 1.00 86.00 327 ASP A C 1
ATOM 2564 O O . ASP A 1 327 ? -6.004 -12.961 -6.838 1.00 86.00 327 ASP A O 1
ATOM 2568 N N . PHE A 1 328 ? -7.400 -12.025 -5.361 1.00 84.50 328 PHE A N 1
ATOM 2569 C CA . PHE A 1 328 ? -8.466 -13.014 -5.475 1.00 84.50 328 PHE A CA 1
ATOM 2570 C C . PHE A 1 328 ? -9.413 -12.766 -6.662 1.00 84.50 328 PHE A C 1
ATOM 2572 O O . PHE A 1 328 ? -10.298 -13.595 -6.915 1.00 84.50 328 PHE A O 1
ATOM 2579 N N . GLN A 1 329 ? -9.230 -11.694 -7.432 1.00 90.31 329 GLN A N 1
ATOM 2580 C CA . GLN A 1 329 ? -9.997 -11.422 -8.644 1.00 90.31 329 GLN A CA 1
ATOM 2581 C C . GLN A 1 329 ? -9.248 -11.766 -9.923 1.00 90.31 329 GLN A C 1
ATOM 2583 O O . GLN A 1 329 ? -8.028 -11.652 -10.040 1.00 90.31 329 GLN A O 1
ATOM 2588 N N . ARG A 1 330 ? -10.027 -12.211 -10.907 1.00 92.94 330 ARG A N 1
ATOM 2589 C CA . ARG A 1 330 ? -9.567 -12.511 -12.257 1.00 92.94 330 ARG A CA 1
ATOM 2590 C C . ARG A 1 330 ? -10.450 -11.765 -13.239 1.00 92.94 330 ARG A C 1
ATOM 2592 O O . ARG A 1 330 ? -11.661 -11.980 -13.249 1.00 92.94 330 ARG A O 1
ATOM 2599 N N . PHE A 1 331 ? -9.848 -10.917 -14.059 1.00 96.19 331 PHE A N 1
ATOM 2600 C CA . PHE A 1 331 ? -10.534 -10.143 -15.085 1.00 96.19 331 PHE A CA 1
ATOM 2601 C C . PHE A 1 331 ? -10.225 -10.698 -16.464 1.00 96.19 331 PHE A C 1
ATOM 2603 O O . PHE A 1 331 ? -9.065 -10.933 -16.788 1.00 96.19 331 PHE A O 1
ATOM 2610 N N . ASP A 1 332 ? -11.250 -10.837 -17.295 1.00 96.25 332 ASP A N 1
ATOM 2611 C CA . ASP A 1 332 ? -11.068 -11.003 -18.730 1.00 96.25 332 ASP A CA 1
ATOM 2612 C C . ASP A 1 332 ? -10.446 -9.726 -19.303 1.00 96.25 332 ASP A C 1
ATOM 2614 O O . ASP A 1 332 ? -11.009 -8.632 -19.171 1.00 96.25 332 ASP A O 1
ATOM 2618 N N . VAL A 1 333 ? -9.284 -9.853 -19.941 1.00 94.75 333 VAL A N 1
ATOM 2619 C CA . VAL A 1 333 ? -8.555 -8.710 -20.496 1.00 94.75 333 VAL A CA 1
ATOM 2620 C C . VAL A 1 333 ? -9.381 -8.017 -21.576 1.00 94.75 333 VAL A C 1
ATOM 2622 O O . VAL A 1 333 ? -9.448 -6.792 -21.601 1.00 94.75 333 VAL A O 1
ATOM 2625 N N . GLN A 1 334 ? -10.061 -8.750 -22.453 1.00 93.38 334 GLN A N 1
ATOM 2626 C CA . GLN A 1 334 ? -10.761 -8.149 -23.588 1.00 93.38 334 GLN A CA 1
ATOM 2627 C C . GLN A 1 334 ? -12.070 -7.472 -23.180 1.00 93.38 334 GLN A C 1
ATOM 2629 O O . GLN A 1 334 ? -12.383 -6.392 -23.682 1.00 93.38 334 GLN A O 1
ATOM 2634 N N . THR A 1 335 ? -12.844 -8.090 -22.289 1.00 92.75 335 THR A N 1
ATOM 2635 C CA . THR A 1 335 ? -14.191 -7.617 -21.950 1.00 92.75 335 THR A CA 1
ATOM 2636 C C . THR A 1 335 ? -14.263 -6.833 -20.648 1.00 92.75 335 THR A C 1
ATOM 2638 O O . THR A 1 335 ? -15.277 -6.179 -20.413 1.00 92.75 335 THR A O 1
ATOM 2641 N N . GLY A 1 336 ? -13.257 -6.926 -19.774 1.00 91.38 336 GLY A N 1
ATOM 2642 C CA . GLY A 1 336 ? -13.330 -6.361 -18.423 1.00 91.38 336 GLY A CA 1
ATOM 2643 C C . GLY A 1 336 ? -14.217 -7.146 -17.460 1.00 91.38 336 GLY A C 1
ATOM 2644 O O . GLY A 1 336 ? -14.492 -6.673 -16.362 1.00 91.38 336 GLY A O 1
ATOM 2645 N N . ALA A 1 337 ? -14.696 -8.328 -17.856 1.00 91.94 337 ALA A N 1
ATOM 2646 C CA . ALA A 1 337 ? -15.604 -9.106 -17.024 1.00 91.94 337 ALA A CA 1
ATOM 2647 C C . ALA A 1 337 ? -14.842 -9.783 -15.882 1.00 91.94 337 ALA A C 1
ATOM 2649 O O . ALA A 1 337 ? -13.767 -10.339 -16.096 1.00 91.94 337 ALA A O 1
ATOM 2650 N N . VAL A 1 338 ? -15.431 -9.799 -14.686 1.00 93.06 338 VAL A N 1
ATOM 2651 C CA . VAL A 1 338 ? -14.932 -10.613 -13.573 1.00 93.06 338 VAL A CA 1
ATOM 2652 C C . VAL A 1 338 ? -15.200 -12.083 -13.901 1.00 93.06 338 VAL A C 1
ATOM 2654 O O . VAL A 1 338 ? -16.350 -12.521 -13.953 1.00 93.06 338 VAL A O 1
ATOM 2657 N N . LEU A 1 339 ? -14.135 -12.837 -14.165 1.00 89.56 339 LEU A N 1
ATOM 2658 C CA . LEU A 1 339 ? -14.175 -14.274 -14.445 1.00 89.56 339 LEU A CA 1
ATOM 2659 C C . LEU A 1 339 ? -14.294 -15.090 -13.160 1.00 89.56 339 LEU A C 1
ATOM 2661 O O . LEU A 1 339 ? -14.947 -16.133 -13.132 1.00 89.56 339 LEU A O 1
ATOM 2665 N N . TYR A 1 340 ? -13.634 -14.618 -12.107 1.00 88.19 340 TYR A N 1
ATOM 2666 C CA . TYR A 1 340 ? -13.638 -15.230 -10.790 1.00 88.19 340 TYR A CA 1
ATOM 2667 C C . TYR A 1 340 ? -13.325 -14.176 -9.732 1.00 88.19 340 TYR A C 1
ATOM 2669 O O . TYR A 1 340 ? -12.501 -13.290 -9.956 1.00 88.19 340 TYR A O 1
ATOM 2677 N N . GLU A 1 341 ? -13.950 -14.319 -8.572 1.00 86.69 341 GLU A N 1
ATOM 2678 C CA . GLU A 1 341 ? -13.720 -13.505 -7.388 1.00 86.69 341 GLU A CA 1
ATOM 2679 C C . GLU A 1 341 ? -13.928 -14.387 -6.155 1.00 86.69 341 GLU A C 1
ATOM 2681 O O . GLU A 1 341 ? -14.985 -15.006 -6.013 1.00 86.69 341 GLU A O 1
ATOM 2686 N N . ASP A 1 342 ? -12.922 -14.465 -5.281 1.00 76.38 342 ASP A N 1
ATOM 2687 C CA . ASP A 1 342 ? -13.084 -15.091 -3.968 1.00 76.38 342 ASP A CA 1
ATOM 2688 C C . ASP A 1 342 ? -13.545 -14.058 -2.937 1.00 76.38 342 ASP A C 1
ATOM 2690 O O . ASP A 1 342 ? -12.749 -13.312 -2.377 1.00 76.38 342 ASP A O 1
ATOM 2694 N N . LEU A 1 343 ? -14.852 -14.016 -2.690 1.00 66.50 343 LEU A N 1
ATOM 2695 C CA . LEU A 1 343 ? -15.454 -13.115 -1.704 1.00 66.50 343 LEU A CA 1
ATOM 2696 C C . LEU A 1 343 ? -15.222 -13.550 -0.253 1.00 66.50 343 LEU A C 1
ATOM 2698 O O . LEU A 1 343 ? -15.605 -12.826 0.662 1.00 66.50 343 LEU A O 1
ATOM 2702 N N . GLN A 1 344 ? -14.667 -14.744 -0.037 1.00 63.41 344 GLN A N 1
ATOM 2703 C CA . GLN A 1 344 ? -14.392 -15.275 1.296 1.00 63.41 344 GLN A CA 1
ATOM 2704 C C . GLN A 1 344 ? -12.942 -15.028 1.725 1.00 63.41 344 GLN A C 1
ATOM 2706 O O . GLN A 1 344 ? -12.610 -15.255 2.889 1.00 63.41 344 GLN A O 1
ATOM 2711 N N . TYR A 1 345 ? -12.082 -14.573 0.807 1.00 59.00 345 TYR A N 1
ATOM 2712 C CA . TYR A 1 345 ? -10.703 -14.226 1.120 1.00 59.00 345 TYR A CA 1
ATOM 2713 C C . TYR A 1 345 ? -10.646 -13.010 2.049 1.00 59.00 345 TYR A C 1
ATOM 2715 O O . TYR A 1 345 ? -11.355 -12.026 1.849 1.00 59.00 345 TYR A O 1
ATOM 2723 N N . ASN A 1 346 ? -9.812 -13.090 3.084 1.00 57.97 346 ASN A N 1
ATOM 2724 C CA . ASN A 1 346 ? -9.652 -12.048 4.084 1.00 57.97 346 ASN A CA 1
ATOM 2725 C C . ASN A 1 346 ? -8.230 -12.089 4.670 1.00 57.97 346 ASN A C 1
ATOM 2727 O O . ASN A 1 346 ? -7.863 -13.088 5.289 1.00 57.97 346 ASN A O 1
ATOM 2731 N N . ASP A 1 347 ? -7.478 -10.990 4.556 1.00 58.25 347 ASP A N 1
ATOM 2732 C CA . ASP A 1 347 ? -6.154 -10.802 5.189 1.00 58.25 347 ASP A CA 1
ATOM 2733 C C . ASP A 1 347 ? -6.220 -10.477 6.692 1.00 58.25 347 ASP A C 1
ATOM 2735 O O . ASP A 1 347 ? -5.242 -10.064 7.316 1.00 58.25 347 ASP A O 1
ATOM 2739 N N . GLY A 1 348 ? -7.384 -10.688 7.299 1.00 64.00 348 GLY A N 1
ATOM 2740 C CA . GLY A 1 348 ? -7.669 -10.345 8.681 1.00 64.00 348 GLY A CA 1
ATOM 2741 C C . GLY A 1 348 ? -8.378 -9.002 8.789 1.00 64.00 348 GLY A C 1
ATOM 2742 O O . GLY A 1 348 ? -8.420 -8.214 7.851 1.00 64.00 348 GLY A O 1
ATOM 2743 N N . TYR A 1 349 ? -8.952 -8.752 9.965 1.00 74.25 349 TYR A N 1
ATOM 2744 C CA . TYR A 1 349 ? -9.693 -7.527 10.238 1.00 74.25 349 TYR A CA 1
ATOM 2745 C C . TYR A 1 349 ? -9.062 -6.750 11.383 1.00 74.25 349 TYR A C 1
ATOM 2747 O O . TYR A 1 349 ? -8.711 -7.321 12.414 1.00 74.25 349 TYR A O 1
ATOM 2755 N N . GLU A 1 350 ? -8.965 -5.434 11.224 1.00 75.38 350 GLU A N 1
ATOM 2756 C CA . GLU A 1 350 ? -8.515 -4.533 12.287 1.00 75.38 350 GLU A CA 1
ATOM 2757 C C . GLU A 1 350 ? -9.594 -4.375 13.356 1.00 75.38 350 GLU A C 1
ATOM 2759 O O . GLU A 1 350 ? -9.305 -4.263 14.548 1.00 75.38 350 GLU A O 1
ATOM 2764 N N . ARG A 1 351 ? -10.859 -4.346 12.922 1.00 77.44 351 ARG A N 1
ATOM 2765 C CA . ARG A 1 351 ? -12.024 -4.175 13.788 1.00 77.44 351 ARG A CA 1
ATOM 2766 C C . ARG A 1 351 ? -13.173 -5.043 13.316 1.00 77.44 351 ARG A C 1
ATOM 2768 O O . ARG A 1 351 ? -13.341 -5.287 12.126 1.00 77.44 351 ARG A O 1
ATOM 2775 N N . PHE A 1 352 ? -13.997 -5.457 14.267 1.00 86.25 352 PHE A N 1
ATOM 2776 C CA . PHE A 1 352 ? -15.281 -6.074 13.987 1.00 86.25 352 PHE A CA 1
ATOM 2777 C C . PHE A 1 352 ? -16.272 -5.768 15.102 1.00 86.25 352 PHE A C 1
ATOM 2779 O O . PHE A 1 352 ? -15.883 -5.479 16.241 1.00 86.25 352 PHE A O 1
ATOM 2786 N N . PHE A 1 353 ? -17.551 -5.870 14.776 1.00 87.00 353 PHE A N 1
ATOM 2787 C CA . PHE A 1 353 ? -18.636 -5.813 15.742 1.00 87.00 353 PHE A CA 1
ATOM 2788 C C . PHE A 1 353 ? -19.889 -6.465 15.153 1.00 87.00 353 PHE A C 1
ATOM 2790 O O . PHE A 1 353 ? -20.059 -6.538 13.938 1.00 87.00 353 PHE A O 1
ATOM 2797 N N . PHE A 1 354 ? -20.733 -6.994 16.030 1.00 86.62 354 PHE A N 1
ATOM 2798 C CA . PHE A 1 354 ? -22.036 -7.530 15.653 1.00 86.62 354 PHE A CA 1
ATOM 2799 C C . PHE A 1 354 ? -23.026 -6.388 15.481 1.00 86.62 354 PHE A C 1
ATOM 2801 O O . PHE A 1 354 ? -22.916 -5.381 16.183 1.00 86.62 354 PHE A O 1
ATOM 2808 N N . ASN A 1 355 ? -23.997 -6.575 14.597 1.00 85.00 355 ASN A N 1
ATOM 2809 C CA . ASN A 1 355 ? -25.189 -5.746 14.616 1.00 85.00 355 ASN A CA 1
ATOM 2810 C C . ASN A 1 355 ? -26.095 -6.129 15.810 1.00 85.00 355 ASN A C 1
ATOM 2812 O O . ASN A 1 355 ? -25.941 -7.196 16.417 1.00 85.00 355 ASN A O 1
ATOM 2816 N N . ASP A 1 356 ? -27.050 -5.265 16.155 1.00 80.69 356 ASP A N 1
ATOM 2817 C CA . ASP A 1 356 ? -27.910 -5.456 17.335 1.00 80.69 356 ASP A CA 1
ATOM 2818 C C . ASP A 1 356 ? -28.759 -6.739 17.290 1.00 80.69 356 ASP A C 1
ATOM 2820 O O . ASP A 1 356 ? -28.983 -7.374 18.323 1.00 80.69 356 ASP A O 1
ATOM 2824 N N . ASP A 1 357 ? -29.209 -7.165 16.104 1.00 84.06 357 ASP A N 1
ATOM 2825 C CA . ASP A 1 357 ? -30.017 -8.384 15.945 1.00 84.06 357 ASP A CA 1
ATOM 2826 C C . ASP A 1 357 ? -29.184 -9.681 15.902 1.00 84.06 357 ASP A C 1
ATOM 2828 O O . ASP A 1 357 ? -29.741 -10.784 15.820 1.00 84.06 357 ASP A O 1
ATOM 2832 N N . SER A 1 358 ? -27.854 -9.554 15.995 1.00 85.31 358 SER A N 1
ATOM 2833 C CA . SER A 1 358 ? -26.890 -10.656 15.968 1.00 85.31 358 SER A CA 1
ATOM 2834 C C . SER A 1 358 ? -26.976 -11.541 14.713 1.00 85.31 358 SER A C 1
ATOM 2836 O O . SER A 1 358 ? -26.509 -12.681 14.740 1.00 85.31 358 SER A O 1
ATOM 2838 N N . GLN A 1 359 ? -27.578 -11.056 13.618 1.00 87.88 359 GLN A N 1
ATOM 2839 C CA . GLN A 1 359 ? -27.652 -11.770 12.337 1.00 87.88 359 GLN A CA 1
ATOM 2840 C C . GLN A 1 359 ? -26.456 -11.468 11.440 1.00 87.88 359 GLN A C 1
ATOM 2842 O O . GLN A 1 359 ? -26.053 -12.330 10.651 1.00 87.88 359 GLN A O 1
ATOM 2847 N N . THR A 1 360 ? -25.872 -10.274 11.572 1.00 90.06 360 THR A N 1
ATOM 2848 C CA . THR A 1 360 ? -24.711 -9.872 10.783 1.00 90.06 360 THR A CA 1
ATOM 2849 C C . THR A 1 360 ? -23.524 -9.492 11.653 1.00 90.06 360 THR A C 1
ATOM 2851 O O . THR A 1 360 ? -23.635 -9.089 12.814 1.00 90.06 360 THR A O 1
ATOM 2854 N N . ILE A 1 361 ? -22.336 -9.687 11.091 1.00 89.19 361 ILE A N 1
ATOM 2855 C CA . ILE A 1 361 ? -21.100 -9.152 11.649 1.00 89.19 361 ILE A CA 1
ATOM 2856 C C . ILE A 1 361 ? -20.514 -8.188 10.639 1.00 89.19 361 ILE A C 1
ATOM 2858 O O . ILE A 1 361 ? -20.524 -8.444 9.437 1.00 89.19 361 ILE A O 1
ATOM 2862 N N . ILE A 1 362 ? -20.008 -7.076 11.142 1.00 89.38 362 ILE A N 1
ATOM 2863 C CA . ILE A 1 362 ? -19.342 -6.065 10.344 1.00 89.38 362 ILE A CA 1
ATOM 2864 C C . ILE A 1 362 ? -17.865 -6.157 10.633 1.00 89.38 362 ILE A C 1
ATOM 2866 O O . ILE A 1 362 ? -17.445 -6.248 11.788 1.00 89.38 362 ILE A O 1
ATOM 2870 N N . THR A 1 363 ? -17.076 -6.140 9.573 1.00 86.38 363 THR A N 1
ATOM 2871 C CA . THR A 1 363 ? -15.626 -6.218 9.659 1.00 86.38 363 THR A CA 1
ATOM 2872 C C . THR A 1 363 ? -15.001 -5.061 8.909 1.00 86.38 363 THR A C 1
ATOM 2874 O O . THR A 1 363 ? -15.423 -4.740 7.796 1.00 86.38 363 THR A O 1
ATOM 2877 N N . ILE A 1 364 ? -13.975 -4.464 9.509 1.00 82.00 364 ILE A N 1
ATOM 2878 C CA . ILE A 1 364 ? -13.274 -3.308 8.962 1.00 82.00 364 ILE A CA 1
ATOM 2879 C C . ILE A 1 364 ? -11.780 -3.601 8.881 1.00 82.00 364 ILE A C 1
ATOM 2881 O O . ILE A 1 364 ? -11.187 -4.152 9.812 1.00 82.00 364 ILE A O 1
ATOM 2885 N N . THR A 1 365 ? -11.159 -3.247 7.759 1.00 78.00 365 THR A N 1
ATOM 2886 C CA . THR A 1 365 ? -9.707 -3.381 7.544 1.00 78.00 365 THR A CA 1
ATOM 2887 C C . THR A 1 365 ? -9.216 -2.258 6.652 1.00 78.00 365 THR A C 1
ATOM 2889 O O . THR A 1 365 ? -9.572 -2.219 5.472 1.00 78.00 365 THR A O 1
ATOM 2892 N N . GLY A 1 366 ? -8.432 -1.328 7.196 1.00 75.25 366 GLY A N 1
ATOM 2893 C CA . GLY A 1 366 ? -8.113 -0.085 6.509 1.00 75.25 366 GLY A CA 1
ATOM 2894 C C . GLY A 1 366 ? -9.399 0.663 6.152 1.00 75.25 366 GLY A C 1
ATOM 2895 O O . GLY A 1 366 ? -10.204 0.995 7.023 1.00 75.25 366 GLY A O 1
ATOM 2896 N N . ASN A 1 367 ? -9.626 0.877 4.855 1.00 75.38 367 ASN A N 1
ATOM 2897 C CA . ASN A 1 367 ? -10.839 1.503 4.328 1.00 75.38 367 ASN A CA 1
ATOM 2898 C C . ASN A 1 367 ? -11.886 0.504 3.809 1.00 75.38 367 ASN A C 1
ATOM 2900 O O . ASN A 1 367 ? -12.786 0.889 3.067 1.00 75.38 367 ASN A O 1
ATOM 2904 N N . ARG A 1 368 ? -11.779 -0.779 4.155 1.00 78.00 368 ARG A N 1
ATOM 2905 C CA . ARG A 1 368 ? -12.727 -1.816 3.731 1.00 78.00 368 ARG A CA 1
ATOM 2906 C C . ARG A 1 368 ? -13.791 -1.998 4.806 1.00 78.00 368 ARG A C 1
ATOM 2908 O O . ARG A 1 368 ? -13.422 -2.223 5.953 1.00 78.00 368 ARG A O 1
ATOM 2915 N N . TRP A 1 369 ? -15.073 -1.924 4.446 1.00 87.62 369 TRP A N 1
ATOM 2916 C CA . TRP A 1 369 ? -16.210 -2.229 5.325 1.00 87.62 369 TRP A CA 1
ATOM 2917 C C . TRP A 1 369 ? -17.046 -3.335 4.698 1.00 87.62 369 TRP A C 1
ATOM 2919 O O . TRP A 1 369 ? -17.562 -3.161 3.590 1.00 87.62 369 TRP A O 1
ATOM 2929 N N . TRP A 1 370 ? -17.139 -4.486 5.361 1.00 87.38 370 TRP A N 1
ATOM 2930 C CA . TRP A 1 370 ? -17.928 -5.619 4.876 1.00 87.38 370 TRP A CA 1
ATOM 2931 C C . TRP A 1 370 ? -18.954 -6.037 5.915 1.00 87.38 370 TRP A C 1
ATOM 2933 O O . TRP A 1 370 ? -18.650 -6.119 7.106 1.00 87.38 370 TRP A O 1
ATOM 2943 N N . GLU A 1 371 ? -20.138 -6.369 5.425 1.00 89.88 371 GLU A N 1
ATOM 2944 C CA . GLU A 1 371 ? -21.226 -6.940 6.199 1.00 89.88 371 GLU A CA 1
ATOM 2945 C C . GLU A 1 371 ? -21.392 -8.408 5.827 1.00 89.88 371 GLU A C 1
ATOM 2947 O O . GLU A 1 371 ? -21.532 -8.757 4.651 1.00 89.88 371 GLU A O 1
ATOM 2952 N N . TRP A 1 372 ? -21.393 -9.267 6.837 1.00 87.94 372 TRP A N 1
ATOM 2953 C CA . TRP A 1 372 ? -21.455 -10.710 6.676 1.00 87.94 372 TRP A CA 1
ATOM 2954 C C . TRP A 1 372 ? -22.730 -11.255 7.277 1.00 87.94 372 TRP A C 1
ATOM 2956 O O . TRP A 1 372 ? -23.052 -10.959 8.424 1.00 87.94 372 TRP A O 1
ATOM 2966 N N . ASP A 1 373 ? -23.385 -12.146 6.549 1.00 89.00 373 ASP A N 1
ATOM 2967 C CA . ASP A 1 373 ? -24.424 -12.996 7.104 1.00 89.00 373 ASP A CA 1
ATOM 2968 C C . ASP A 1 373 ? -23.768 -14.074 7.971 1.00 89.00 373 ASP A C 1
ATOM 2970 O O . ASP A 1 373 ? -23.033 -14.926 7.462 1.00 89.00 373 ASP A O 1
ATOM 2974 N N . ILE A 1 374 ? -24.037 -14.073 9.277 1.00 83.81 374 ILE A N 1
ATOM 2975 C CA . ILE A 1 374 ? -23.411 -15.025 10.206 1.00 83.81 374 ILE A CA 1
ATOM 2976 C C . ILE A 1 374 ? -23.861 -16.460 9.911 1.00 83.81 374 ILE A C 1
ATOM 2978 O O . ILE A 1 374 ? -23.074 -17.401 10.032 1.00 83.81 374 ILE A O 1
ATOM 2982 N N . ALA A 1 375 ? -25.122 -16.650 9.511 1.00 83.38 375 ALA A N 1
ATOM 2983 C CA . ALA A 1 375 ? -25.702 -17.974 9.312 1.00 83.38 375 ALA A CA 1
ATOM 2984 C C . ALA A 1 375 ? -25.099 -18.717 8.109 1.00 83.38 375 ALA A C 1
ATOM 2986 O O . ALA A 1 375 ? -24.879 -19.930 8.171 1.00 83.38 375 ALA A O 1
ATOM 2987 N N . SER A 1 376 ? -24.849 -18.007 7.012 1.00 83.25 376 SER A N 1
ATOM 2988 C CA . SER A 1 376 ? -24.312 -18.567 5.772 1.00 83.25 376 SER A CA 1
ATOM 2989 C C . SER A 1 376 ? -22.812 -18.344 5.594 1.00 83.25 376 SER A C 1
ATOM 2991 O O . SER A 1 376 ? -22.206 -19.035 4.776 1.00 83.25 376 SER A O 1
ATOM 2993 N N . GLY A 1 377 ? -22.215 -17.416 6.348 1.00 79.19 377 GLY A N 1
ATOM 2994 C CA . GLY A 1 377 ? -20.816 -17.012 6.206 1.00 79.19 377 GLY A CA 1
ATOM 2995 C C . GLY A 1 377 ? -20.534 -16.232 4.919 1.00 79.19 377 GLY A C 1
ATOM 2996 O O . GLY A 1 377 ? -19.378 -16.109 4.521 1.00 79.19 377 GLY A O 1
ATOM 2997 N N . ASN A 1 378 ? -21.573 -15.747 4.236 1.00 81.69 378 ASN A N 1
ATOM 2998 C CA . ASN A 1 378 ? -21.428 -14.992 2.997 1.00 81.69 378 ASN A CA 1
ATOM 2999 C C . ASN A 1 378 ? -21.387 -13.491 3.271 1.00 81.69 378 ASN A C 1
ATOM 3001 O O . ASN A 1 378 ? -22.095 -12.986 4.140 1.00 81.69 378 ASN A O 1
ATOM 3005 N N . VAL A 1 379 ? -20.624 -12.770 2.455 1.00 83.62 379 VAL A N 1
ATOM 3006 C CA . VAL A 1 379 ? -20.662 -11.308 2.424 1.00 83.62 379 VAL A CA 1
ATOM 3007 C C . VAL A 1 379 ? -21.983 -10.850 1.796 1.00 83.62 379 VAL A C 1
ATOM 3009 O O . VAL A 1 379 ? -22.297 -11.228 0.665 1.00 83.62 379 VAL A O 1
ATOM 3012 N N . ILE A 1 380 ? -22.756 -10.046 2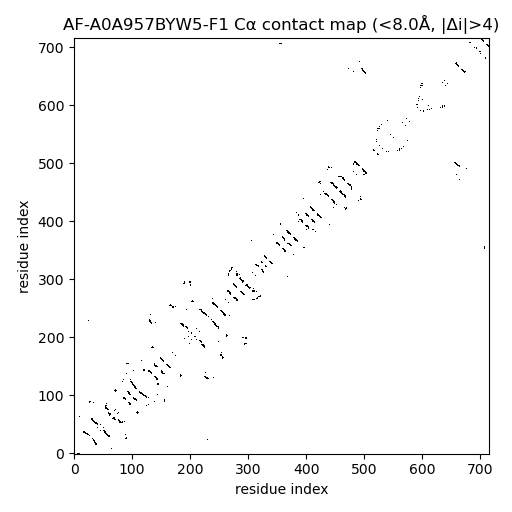.528 1.00 87.81 380 ILE A N 1
ATOM 3013 C CA . ILE A 1 380 ? -24.025 -9.449 2.084 1.00 87.81 380 ILE A CA 1
ATOM 3014 C C . ILE A 1 380 ? -23.755 -8.136 1.346 1.00 87.81 380 ILE A C 1
ATOM 3016 O O . ILE A 1 380 ? -24.330 -7.888 0.283 1.00 87.81 380 ILE A O 1
ATOM 3020 N N . ARG A 1 381 ? -22.873 -7.299 1.904 1.00 86.44 381 ARG A N 1
ATOM 3021 C CA . ARG A 1 381 ? -22.592 -5.946 1.416 1.00 86.44 381 ARG A CA 1
ATOM 3022 C C . ARG A 1 381 ? -21.116 -5.599 1.598 1.00 86.44 381 ARG A C 1
ATOM 3024 O O . ARG A 1 381 ? -20.476 -6.038 2.551 1.00 86.44 381 ARG A O 1
ATOM 3031 N N . ARG A 1 382 ? -20.575 -4.816 0.661 1.00 84.25 382 ARG A N 1
ATOM 3032 C CA . ARG A 1 382 ? -19.202 -4.295 0.685 1.00 84.25 382 ARG A CA 1
ATOM 3033 C C . ARG A 1 382 ? -19.212 -2.842 0.277 1.00 84.25 382 ARG A C 1
ATOM 3035 O O . ARG A 1 382 ? -19.831 -2.509 -0.729 1.00 84.25 382 ARG A O 1
ATOM 3042 N N . GLU A 1 383 ? -18.505 -2.026 1.036 1.00 84.44 383 GLU A N 1
ATOM 3043 C CA . GLU A 1 383 ? -18.388 -0.594 0.800 1.00 84.44 383 GLU A CA 1
ATOM 3044 C C . GLU A 1 383 ? -16.986 -0.116 1.188 1.00 84.44 383 GLU A C 1
ATOM 3046 O O . GLU A 1 383 ? -16.259 -0.771 1.948 1.00 84.44 383 GLU A O 1
ATOM 3051 N N . THR A 1 384 ? -16.604 1.044 0.664 1.00 77.62 384 THR A N 1
ATOM 3052 C CA . THR A 1 384 ? -15.403 1.755 1.099 1.00 77.62 384 THR A CA 1
ATOM 3053 C C . THR A 1 384 ? -15.719 2.703 2.247 1.00 77.62 384 THR A C 1
ATOM 3055 O O . THR A 1 384 ? -16.713 3.422 2.257 1.00 77.62 384 THR A O 1
ATOM 3058 N N . TYR A 1 385 ? -14.815 2.716 3.214 1.00 76.56 385 TYR A N 1
ATOM 3059 C CA . TYR A 1 385 ? -14.891 3.423 4.475 1.00 76.56 385 TYR A CA 1
ATOM 3060 C C . TYR A 1 385 ? -13.744 4.428 4.578 1.00 76.56 385 TYR A C 1
ATOM 3062 O O . TYR A 1 385 ? -12.601 4.050 4.807 1.00 76.56 385 TYR A O 1
ATOM 3070 N N . GLN A 1 386 ? -14.016 5.719 4.386 1.00 79.75 386 GLN A N 1
ATOM 3071 C CA . GLN A 1 386 ? -12.973 6.757 4.407 1.00 79.75 386 GLN A CA 1
ATOM 3072 C C . GLN A 1 386 ? -13.372 7.946 5.295 1.00 79.75 386 GLN A C 1
ATOM 3074 O O . GLN A 1 386 ? -13.646 9.037 4.770 1.00 79.75 386 GLN A O 1
ATOM 3079 N N . PRO A 1 387 ? -13.438 7.768 6.628 1.00 77.12 387 PRO A N 1
ATOM 3080 C CA . PRO A 1 387 ? -13.651 8.887 7.543 1.00 77.12 387 PRO A CA 1
ATOM 3081 C C . PRO A 1 387 ? -12.450 9.844 7.487 1.00 77.12 387 PRO A C 1
ATOM 3083 O O . PRO A 1 387 ? -11.322 9.419 7.238 1.00 77.12 387 PRO A O 1
ATOM 3086 N N . TYR A 1 388 ? -12.661 11.142 7.727 1.00 82.88 388 TYR A N 1
ATOM 3087 C CA . TYR A 1 388 ? -11.536 12.093 7.785 1.00 82.88 388 TYR A CA 1
ATOM 3088 C C . TYR A 1 388 ? -10.632 11.910 9.013 1.00 82.88 388 TYR A C 1
ATOM 3090 O O . TYR A 1 388 ? -9.531 12.459 9.034 1.00 82.88 388 TYR A O 1
ATOM 3098 N N . GLY A 1 389 ? -11.075 11.162 10.024 1.00 81.44 389 GLY A N 1
ATOM 3099 C CA . GLY A 1 389 ? -10.298 10.911 11.230 1.00 81.44 389 GLY A CA 1
ATOM 3100 C C . GLY A 1 389 ? -10.601 9.574 11.887 1.00 81.44 389 GLY A C 1
ATOM 3101 O O . GLY A 1 389 ? -11.391 8.773 11.384 1.00 81.44 389 GLY A O 1
ATOM 3102 N N . GLU A 1 390 ? -9.958 9.345 13.032 1.00 80.12 390 GLU A N 1
ATOM 3103 C CA . GLU A 1 390 ? -10.115 8.100 13.778 1.00 80.12 390 GLU A CA 1
ATOM 3104 C C . GLU A 1 390 ? -11.559 7.942 14.288 1.00 80.12 390 GLU A C 1
ATOM 3106 O O . GLU A 1 390 ? -12.134 8.900 14.824 1.00 80.12 390 GLU A O 1
ATOM 3111 N N . PRO A 1 391 ? -12.170 6.757 14.141 1.00 84.31 391 PRO A N 1
ATOM 3112 C CA . PRO A 1 391 ? -13.559 6.539 14.531 1.00 84.31 391 PRO A CA 1
ATOM 3113 C C . PRO A 1 391 ? -13.667 6.341 16.039 1.00 84.31 391 PRO A C 1
ATOM 3115 O O . PRO A 1 391 ? -13.016 5.466 16.609 1.00 84.31 391 PRO A O 1
ATOM 3118 N N . LEU A 1 392 ? -14.521 7.134 16.674 1.00 88.31 392 LEU A N 1
ATOM 3119 C CA 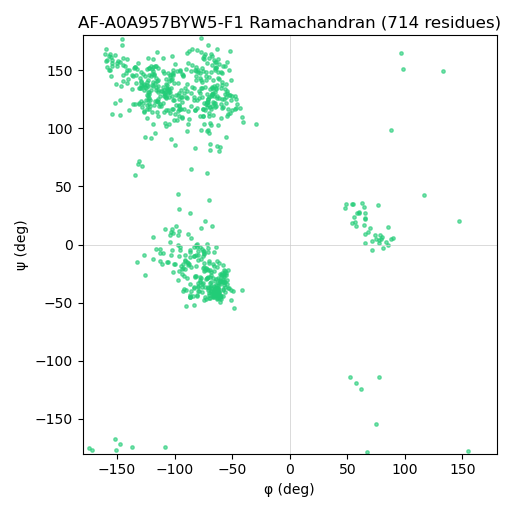. LEU A 1 392 ? -14.756 7.144 18.115 1.00 88.31 392 LEU A CA 1
ATOM 3120 C C . LEU A 1 392 ? -15.975 6.314 18.526 1.00 88.31 392 LEU A C 1
ATOM 3122 O O . LEU A 1 392 ? -16.003 5.774 19.630 1.00 88.31 392 LEU A O 1
ATOM 3126 N N . ALA A 1 393 ? -16.980 6.228 17.653 1.00 88.31 393 ALA A N 1
ATOM 3127 C CA . ALA A 1 393 ? -18.197 5.454 17.871 1.00 88.31 393 ALA A CA 1
ATOM 3128 C C . ALA A 1 393 ? -18.762 4.942 16.539 1.00 88.31 393 ALA A C 1
ATOM 3130 O O . ALA A 1 393 ? -18.523 5.542 15.487 1.00 88.31 393 ALA A O 1
ATOM 3131 N N . ASN A 1 394 ? -19.538 3.862 16.608 1.00 88.56 394 ASN A N 1
ATOM 3132 C CA . ASN A 1 394 ? -20.303 3.297 15.499 1.00 88.56 394 ASN A CA 1
ATOM 3133 C C . ASN A 1 394 ? -21.758 3.080 15.920 1.00 88.56 394 ASN A C 1
ATOM 3135 O O . ASN A 1 394 ? -22.028 2.836 17.099 1.00 88.56 394 ASN A O 1
ATOM 3139 N N . SER A 1 395 ? -22.689 3.195 14.978 1.00 88.38 395 SER A N 1
ATOM 3140 C CA . SER A 1 395 ? -24.096 2.884 15.224 1.00 88.38 395 SER A CA 1
ATOM 3141 C C . SER A 1 395 ? -24.294 1.390 15.457 1.00 88.38 395 SER A C 1
ATOM 3143 O O . SER A 1 395 ? -23.428 0.568 15.145 1.00 88.38 395 SER A O 1
ATOM 3145 N N . ALA A 1 396 ? -25.453 1.055 16.015 1.00 81.38 396 ALA A N 1
ATOM 3146 C CA . ALA A 1 396 ? -25.909 -0.309 16.262 1.00 81.38 396 ALA A CA 1
ATOM 3147 C C . ALA A 1 396 ? -25.977 -1.174 14.990 1.00 81.38 396 ALA A C 1
ATOM 3149 O O . ALA A 1 396 ? -25.625 -2.351 15.006 1.00 81.38 396 ALA A O 1
ATOM 3150 N N . ASP A 1 397 ? -26.398 -0.580 13.873 1.00 82.19 397 ASP A N 1
ATOM 3151 C CA . ASP A 1 397 ? -26.374 -1.206 12.545 1.00 82.19 397 ASP A CA 1
ATOM 3152 C C . ASP A 1 397 ? -24.984 -1.161 11.888 1.00 82.19 397 ASP A C 1
ATOM 3154 O O . ASP A 1 397 ? -24.765 -1.792 10.862 1.00 82.19 397 ASP A O 1
ATOM 3158 N N . GLY A 1 398 ? -24.033 -0.424 12.473 1.00 82.50 398 GLY A N 1
ATOM 3159 C CA . GLY A 1 398 ? -22.682 -0.257 11.955 1.00 82.50 398 GLY A CA 1
ATOM 3160 C C . GLY A 1 398 ? -22.537 0.527 10.668 1.00 82.50 398 GLY A C 1
ATOM 3161 O O . GLY A 1 398 ? -21.451 0.510 10.082 1.00 82.50 398 GLY A O 1
ATOM 3162 N N . GLU A 1 399 ? -23.601 1.187 10.226 1.00 89.31 399 GLU A N 1
ATOM 3163 C CA . GLU A 1 399 ? -23.597 1.977 9.003 1.00 89.31 399 GLU A CA 1
ATOM 3164 C C . GLU A 1 399 ? -23.163 3.422 9.253 1.00 89.31 399 GLU A C 1
ATOM 3166 O O . GLU A 1 399 ? -22.753 4.100 8.317 1.00 89.31 399 GLU A O 1
ATOM 3171 N N . ARG A 1 400 ? -23.189 3.906 10.500 1.00 90.50 400 ARG A N 1
ATOM 3172 C CA . ARG A 1 400 ? -22.779 5.266 10.869 1.00 90.50 400 ARG A CA 1
ATOM 3173 C C . ARG A 1 400 ? -21.561 5.261 11.768 1.00 90.50 400 ARG A C 1
ATOM 3175 O O . ARG A 1 400 ? -21.442 4.458 12.692 1.00 90.50 400 ARG A O 1
ATOM 3182 N N . PHE A 1 401 ? -20.675 6.216 11.526 1.00 90.19 401 PHE A N 1
ATOM 3183 C CA . PHE A 1 401 ? -19.435 6.396 12.265 1.00 90.19 401 PHE A CA 1
ATOM 3184 C C . PHE A 1 401 ? -19.289 7.840 12.706 1.00 90.19 401 PHE A C 1
ATOM 3186 O O . PHE A 1 401 ? -19.467 8.757 11.909 1.00 90.19 401 PHE A O 1
ATOM 3193 N N . LEU A 1 402 ? -18.899 8.031 13.963 1.00 91.75 402 LEU A N 1
ATOM 3194 C CA . LEU A 1 402 ? -18.476 9.323 14.481 1.00 91.75 402 LEU A CA 1
ATOM 3195 C C . LEU A 1 402 ? -16.951 9.357 14.478 1.00 91.75 402 LEU A C 1
ATOM 3197 O O . LEU A 1 402 ? -16.324 8.531 15.136 1.00 91.75 402 LEU A O 1
ATOM 3201 N N . SER A 1 403 ? -16.352 10.300 13.764 1.00 91.62 403 SER A N 1
ATOM 3202 C CA . SER A 1 403 ? -14.900 10.475 13.682 1.00 91.62 403 SER A CA 1
ATOM 3203 C C . SER A 1 403 ? -14.486 11.883 14.094 1.00 91.62 403 SER A C 1
ATOM 3205 O O . SER A 1 403 ? -15.255 12.833 13.953 1.00 91.62 403 SER A O 1
ATOM 3207 N N . GLN A 1 404 ? -13.279 12.028 14.634 1.00 90.81 404 GLN A N 1
ATOM 3208 C CA . GLN A 1 404 ? -12.743 13.330 15.033 1.00 90.81 404 GLN A CA 1
ATOM 3209 C C . GLN A 1 404 ? -11.853 13.909 13.931 1.00 90.81 404 GLN A C 1
ATOM 3211 O O . GLN A 1 404 ? -10.834 13.315 13.593 1.00 90.81 404 GLN A O 1
ATOM 3216 N N . ILE A 1 405 ? -12.205 15.083 13.399 1.00 90.50 405 ILE A N 1
ATOM 3217 C CA . ILE A 1 405 ? -11.408 15.782 12.376 1.00 90.50 405 ILE A CA 1
ATOM 3218 C C . ILE A 1 405 ? -10.333 16.655 13.035 1.00 90.50 405 ILE A C 1
ATOM 3220 O O . ILE A 1 405 ? -9.183 16.680 12.600 1.00 90.50 405 ILE A O 1
ATOM 3224 N N . ASP A 1 406 ? -10.719 17.398 14.073 1.00 88.75 406 ASP A N 1
ATOM 3225 C CA . ASP A 1 406 ? -9.834 18.265 14.852 1.00 88.75 406 ASP A CA 1
ATOM 3226 C C . ASP A 1 406 ? -10.280 18.321 16.328 1.00 88.75 406 ASP A C 1
ATOM 3228 O O . ASP A 1 406 ? -11.153 17.570 16.756 1.00 88.75 406 ASP A O 1
ATOM 3232 N N . GLU A 1 407 ? -9.684 19.200 17.140 1.00 85.62 407 GLU A N 1
ATOM 3233 C CA . GLU A 1 407 ? -9.988 19.321 18.578 1.00 85.62 407 GLU A CA 1
ATOM 3234 C C . GLU A 1 407 ? -11.480 19.563 18.895 1.00 85.62 407 GLU A C 1
ATOM 3236 O O . GLU A 1 407 ? -11.932 19.270 20.000 1.00 85.62 407 GLU A O 1
ATOM 3241 N N . THR A 1 408 ? -12.241 20.123 17.954 1.00 88.56 408 THR A N 1
ATOM 3242 C CA . THR A 1 408 ? -13.622 20.595 18.153 1.00 88.56 408 THR A CA 1
ATOM 3243 C C . THR A 1 408 ? -14.596 20.139 17.074 1.00 88.56 408 THR A C 1
ATOM 3245 O O . THR A 1 408 ? -15.806 20.242 17.260 1.00 88.56 408 THR A O 1
ATOM 3248 N N . THR A 1 409 ? -14.098 19.652 15.944 1.00 92.06 409 THR A N 1
ATOM 3249 C CA . THR A 1 409 ? -14.916 19.254 14.804 1.00 92.06 409 THR A CA 1
ATOM 3250 C C . THR A 1 409 ? -14.953 17.741 14.689 1.00 92.06 409 THR A C 1
ATOM 3252 O O . THR A 1 409 ? -13.918 17.077 14.598 1.00 92.06 409 THR A O 1
ATOM 3255 N N . TYR A 1 410 ? -16.168 17.219 14.627 1.00 92.81 410 TYR A N 1
ATOM 3256 C CA . TYR A 1 410 ? -16.481 15.814 14.452 1.00 92.81 410 TYR A CA 1
ATOM 3257 C C . TYR A 1 410 ? -17.239 15.613 13.146 1.00 92.81 410 TYR A C 1
ATOM 3259 O O . TYR A 1 410 ? -17.914 16.519 12.656 1.00 92.81 410 TYR A O 1
ATOM 3267 N N . GLU A 1 411 ? -17.125 14.421 12.586 1.00 92.81 411 GLU A N 1
ATOM 3268 C CA . GLU A 1 411 ? -17.825 13.999 11.383 1.00 92.81 411 GLU A CA 1
ATOM 3269 C C . GLU A 1 411 ? -18.664 12.765 11.666 1.00 92.81 411 GLU A C 1
ATOM 3271 O O . GLU A 1 411 ? -18.167 11.778 12.208 1.00 92.81 411 GLU A O 1
ATOM 3276 N N . VAL A 1 412 ? -19.918 12.834 11.236 1.00 92.06 412 VAL A N 1
ATOM 3277 C CA . VAL A 1 412 ? -20.812 11.694 11.102 1.00 92.06 412 VAL A CA 1
ATOM 3278 C C . VAL A 1 412 ? -20.755 11.248 9.651 1.00 92.06 412 VAL A C 1
ATOM 3280 O O . VAL A 1 412 ? -21.106 12.001 8.737 1.00 92.06 412 VAL A O 1
ATOM 3283 N N . TYR A 1 413 ? -20.276 10.028 9.458 1.00 89.69 413 TYR A N 1
ATOM 3284 C CA . TYR A 1 413 ? -20.146 9.383 8.163 1.00 89.69 413 TYR A CA 1
ATOM 3285 C C . TYR A 1 413 ? -21.110 8.202 8.088 1.00 89.69 413 TYR A C 1
ATOM 3287 O O . TYR A 1 413 ? -21.076 7.351 8.975 1.00 89.69 413 TYR A O 1
ATOM 3295 N N . GLU A 1 414 ? -21.937 8.145 7.045 1.00 90.38 414 GLU A N 1
ATOM 3296 C CA . GLU A 1 414 ? -22.852 7.029 6.789 1.00 90.38 414 GLU A CA 1
ATOM 3297 C C . GLU A 1 414 ? -22.413 6.238 5.550 1.00 90.38 414 GLU A C 1
ATOM 3299 O O . GLU A 1 414 ? -22.100 6.800 4.498 1.00 90.38 414 GLU A O 1
ATOM 3304 N N . ILE A 1 415 ? -22.373 4.915 5.681 1.00 87.38 415 ILE A N 1
ATOM 3305 C CA . ILE A 1 415 ? -21.872 3.990 4.670 1.00 87.38 415 ILE A CA 1
ATOM 3306 C C . ILE A 1 415 ? -22.770 4.013 3.428 1.00 87.38 415 ILE A C 1
ATOM 3308 O O . ILE A 1 415 ? -23.962 3.705 3.471 1.00 87.38 415 ILE A O 1
ATOM 3312 N N . GLY A 1 416 ? -22.171 4.337 2.282 1.00 82.94 416 GLY A N 1
ATOM 3313 C CA . GLY A 1 416 ? -22.877 4.459 1.004 1.00 82.94 416 GLY A CA 1
ATOM 3314 C C . GLY A 1 416 ? -23.557 5.815 0.781 1.00 82.94 416 GLY A C 1
ATOM 3315 O O . GLY A 1 416 ? -24.174 6.005 -0.268 1.00 82.94 416 GLY A O 1
ATOM 3316 N N . GLN A 1 417 ? -23.429 6.770 1.710 1.00 83.50 417 GLN A N 1
ATOM 3317 C CA . GLN A 1 417 ? -23.837 8.158 1.492 1.00 83.50 417 GLN A CA 1
ATOM 3318 C C . GLN A 1 417 ? -22.616 9.050 1.223 1.00 83.50 417 GLN A C 1
ATOM 3320 O O . GLN A 1 417 ? -21.594 8.967 1.903 1.00 83.50 417 GLN A O 1
ATOM 3325 N N . GLU A 1 418 ? -22.711 9.916 0.209 1.00 75.56 418 GLU A N 1
ATOM 3326 C CA . GLU A 1 418 ? -21.661 10.910 -0.072 1.00 75.56 418 GLU A CA 1
ATOM 3327 C C . GLU A 1 418 ? -21.725 12.104 0.888 1.00 75.56 418 GLU A C 1
ATOM 3329 O O . GLU A 1 418 ? -20.695 12.712 1.195 1.00 75.56 418 GLU A O 1
ATOM 3334 N N . ASP A 1 419 ? -22.929 12.436 1.362 1.00 80.44 419 ASP A N 1
ATOM 3335 C CA . ASP A 1 419 ? -23.150 13.556 2.265 1.00 80.44 419 ASP A CA 1
ATOM 3336 C C . ASP A 1 419 ? -22.561 13.245 3.643 1.00 80.44 419 ASP A C 1
ATOM 3338 O O . ASP A 1 419 ? -22.850 12.224 4.266 1.00 80.44 419 ASP A O 1
ATOM 3342 N N . ARG A 1 420 ? -21.717 14.159 4.125 1.00 85.00 420 ARG A N 1
ATOM 3343 C CA . ARG A 1 420 ? -21.083 14.065 5.440 1.00 85.00 420 ARG A CA 1
ATOM 3344 C C . ARG A 1 420 ? -21.587 15.182 6.328 1.00 85.00 420 ARG A C 1
ATOM 3346 O O . ARG A 1 420 ? -21.543 16.353 5.937 1.00 85.00 420 ARG A O 1
ATOM 3353 N N . THR A 1 421 ? -21.998 14.838 7.541 1.00 90.00 421 THR A N 1
ATOM 3354 C CA . THR A 1 421 ? -22.461 15.832 8.510 1.00 90.00 421 THR A CA 1
ATOM 3355 C C . THR A 1 421 ? -21.340 16.164 9.475 1.00 90.00 421 THR A C 1
ATOM 3357 O O . THR A 1 421 ? -20.721 15.275 10.055 1.00 90.00 421 THR A O 1
ATOM 3360 N N . ARG A 1 422 ? -21.058 17.456 9.652 1.00 91.50 422 ARG A N 1
ATOM 3361 C CA . ARG A 1 422 ? -20.030 17.928 10.582 1.00 91.50 422 ARG A CA 1
ATOM 3362 C C . ARG A 1 422 ? -20.664 18.598 11.783 1.00 91.50 422 ARG A C 1
ATOM 3364 O O . ARG A 1 422 ? -21.508 19.474 11.628 1.00 91.50 422 ARG A O 1
ATOM 3371 N N . ILE A 1 423 ? -20.187 18.219 12.958 1.00 91.12 423 ILE A N 1
ATOM 3372 C CA . ILE A 1 423 ? -20.624 18.750 14.242 1.00 91.12 423 ILE A CA 1
ATOM 3373 C C . ILE A 1 423 ? -19.440 19.496 14.841 1.00 91.12 423 ILE A C 1
ATOM 3375 O O . ILE A 1 423 ? -18.367 18.923 15.028 1.00 91.12 423 ILE A O 1
ATOM 3379 N N . THR A 1 424 ? -19.619 20.777 15.145 1.00 92.12 424 THR A N 1
ATOM 3380 C CA . THR A 1 424 ? -18.604 21.565 15.848 1.00 92.12 424 THR A CA 1
ATOM 3381 C C . THR A 1 424 ? -19.055 21.780 17.280 1.00 92.12 424 THR A C 1
ATOM 3383 O O . THR A 1 424 ? -20.053 22.451 17.530 1.00 92.12 424 THR A O 1
ATOM 3386 N N . VAL A 1 425 ? -18.304 21.231 18.226 1.00 91.94 425 VAL A N 1
ATOM 3387 C CA . VAL A 1 425 ? -18.547 21.437 19.653 1.00 91.94 425 VAL A CA 1
ATOM 3388 C C . VAL A 1 425 ? -17.820 22.681 20.148 1.00 91.94 425 VAL A C 1
ATOM 3390 O O . VAL A 1 425 ? -16.823 23.138 19.581 1.00 91.94 425 VAL A O 1
ATOM 3393 N N . GLN A 1 426 ? -18.321 23.252 21.234 1.00 88.44 426 GLN A N 1
ATOM 3394 C CA . GLN A 1 426 ? -17.778 24.480 21.784 1.00 88.44 426 GLN A CA 1
ATOM 3395 C C . GLN A 1 426 ? -16.393 24.238 22.390 1.00 88.44 426 GLN A C 1
ATOM 3397 O O . GLN A 1 426 ? -16.180 23.298 23.158 1.00 88.44 426 GLN A O 1
ATOM 3402 N N . ARG A 1 427 ? -15.445 25.125 22.076 1.00 85.94 427 ARG A N 1
ATOM 3403 C CA . ARG A 1 427 ? -14.139 25.162 22.736 1.00 85.94 427 ARG A CA 1
ATOM 3404 C C . ARG A 1 427 ? -14.198 26.064 23.955 1.00 85.94 427 ARG A C 1
ATOM 3406 O O . ARG A 1 427 ? -14.486 27.255 23.827 1.00 85.94 427 ARG A O 1
ATOM 3413 N N . PHE A 1 428 ? -13.799 25.534 25.100 1.00 82.38 428 PHE A N 1
ATOM 3414 C CA . PHE A 1 428 ? -13.539 26.337 26.285 1.00 82.38 428 PHE A CA 1
ATOM 3415 C C . PHE A 1 428 ? -12.024 26.478 26.473 1.00 82.38 428 PHE A C 1
ATOM 3417 O O . PHE A 1 428 ? -11.312 25.479 26.407 1.00 82.38 428 PHE A O 1
ATOM 3424 N N . PRO A 1 429 ? -11.487 27.692 26.696 1.00 77.75 429 PRO A N 1
ATOM 3425 C CA . PRO A 1 429 ? -10.041 27.900 26.826 1.00 77.75 429 PRO A CA 1
ATOM 3426 C C . PRO A 1 429 ? -9.375 27.098 27.951 1.00 77.75 429 PRO A C 1
ATOM 3428 O O . PRO A 1 429 ? -8.174 26.850 27.888 1.00 77.75 429 PRO A O 1
ATOM 3431 N N . GLU A 1 430 ? -10.143 26.712 28.971 1.00 82.19 430 GLU A N 1
ATOM 3432 C CA . GLU A 1 430 ? -9.645 26.028 30.167 1.00 82.19 430 GLU A CA 1
ATOM 3433 C C . GLU A 1 430 ? -10.244 24.626 30.368 1.00 82.19 430 GLU A C 1
ATOM 3435 O O . GLU A 1 430 ? -10.008 24.019 31.412 1.00 82.19 430 GLU A O 1
ATOM 3440 N N . LEU A 1 431 ? -11.022 24.113 29.405 1.00 83.88 431 LEU A N 1
ATOM 3441 C CA . LEU A 1 431 ? -11.573 22.755 29.458 1.00 83.88 431 LEU A CA 1
ATOM 3442 C C . LEU A 1 431 ? -11.151 21.971 28.222 1.00 83.88 431 LEU A C 1
ATOM 3444 O O . LEU A 1 431 ? -11.217 22.464 27.096 1.00 83.88 431 LEU A O 1
ATOM 3448 N N . THR A 1 432 ? -10.753 20.728 28.445 1.00 87.75 432 THR A N 1
ATOM 3449 C CA . THR A 1 432 ? -10.516 19.743 27.396 1.00 87.75 432 THR A CA 1
ATOM 3450 C C . THR A 1 432 ? -11.775 18.914 27.209 1.00 87.75 432 THR A C 1
ATOM 3452 O O . THR A 1 432 ? -12.391 18.471 28.177 1.00 87.75 432 THR A O 1
ATOM 3455 N N . LEU A 1 433 ? -12.190 18.731 25.958 1.00 91.25 433 LEU A N 1
ATOM 3456 C CA . LEU A 1 433 ? -13.246 17.784 25.634 1.00 91.25 433 LEU A CA 1
ATOM 3457 C C . LEU A 1 433 ? -12.700 16.372 25.855 1.00 91.25 433 LEU A C 1
ATOM 3459 O O . LEU A 1 433 ? -11.721 15.981 25.223 1.00 91.25 433 LEU A O 1
ATOM 3463 N N . ARG A 1 434 ? -13.315 15.633 26.775 1.00 90.81 434 ARG A N 1
ATOM 3464 C CA . ARG A 1 434 ? -12.896 14.288 27.170 1.00 90.81 434 ARG A CA 1
ATOM 3465 C C . ARG A 1 434 ? -13.507 13.225 26.269 1.00 90.81 434 ARG A C 1
ATOM 3467 O O . ARG A 1 434 ? -12.833 12.264 25.910 1.00 90.81 434 ARG A O 1
ATOM 3474 N N . GLN A 1 435 ? -14.795 13.358 25.966 1.00 91.94 435 GLN A N 1
ATOM 3475 C CA . GLN A 1 435 ? -15.551 12.345 25.236 1.00 91.94 435 GLN A CA 1
ATOM 3476 C C . GLN A 1 435 ? -16.769 12.967 24.554 1.00 91.94 435 GLN A C 1
ATOM 3478 O O . GLN A 1 435 ? -17.340 13.933 25.057 1.00 91.94 435 GLN A O 1
ATOM 3483 N N . ILE A 1 436 ? -17.182 12.385 23.432 1.00 94.31 436 ILE A N 1
ATOM 3484 C CA . ILE A 1 436 ? -18.454 12.670 22.772 1.00 94.31 436 ILE A CA 1
ATOM 3485 C C . ILE A 1 436 ? -19.221 11.354 22.593 1.00 94.31 436 ILE A C 1
ATOM 3487 O O . ILE A 1 436 ? -18.628 10.340 22.223 1.00 94.31 436 ILE A O 1
ATOM 3491 N N . LEU A 1 437 ? -20.514 11.350 22.915 1.00 94.81 437 LEU A N 1
ATOM 3492 C CA . LEU A 1 437 ? -21.372 10.163 22.897 1.00 94.81 437 LEU A CA 1
ATOM 3493 C C . LEU A 1 437 ? -22.632 10.425 22.055 1.00 94.81 437 LEU A C 1
ATOM 3495 O O . LEU A 1 437 ? -23.443 11.262 22.467 1.00 94.81 437 LEU A O 1
ATOM 3499 N N . PRO A 1 438 ? -22.833 9.736 20.917 1.00 95.75 438 PRO A N 1
ATOM 3500 C CA . PRO A 1 438 ? -24.072 9.850 20.149 1.00 95.75 438 PRO A CA 1
ATOM 3501 C C . PRO A 1 438 ? -25.259 9.226 20.902 1.00 95.75 438 PRO A C 1
ATOM 3503 O O . PRO A 1 438 ? -25.081 8.262 21.652 1.00 95.75 438 PRO A O 1
ATOM 3506 N N . SER A 1 439 ? -26.458 9.774 20.701 1.00 95.12 439 SER A N 1
ATOM 3507 C CA . SER A 1 439 ? -27.728 9.155 21.095 1.00 95.12 439 SER A CA 1
ATOM 3508 C C . SER A 1 439 ? -27.997 7.891 20.265 1.00 95.12 439 SER A C 1
ATOM 3510 O O . SER A 1 439 ? -27.395 7.720 19.200 1.00 95.12 439 SER A O 1
ATOM 3512 N N . PRO A 1 440 ? -28.905 6.995 20.699 1.00 91.12 440 PRO A N 1
ATOM 3513 C CA . PRO A 1 440 ? -29.194 5.762 19.963 1.00 91.12 440 PRO A CA 1
ATOM 3514 C C . PRO A 1 440 ? -29.678 5.986 18.521 1.00 91.12 440 PRO A C 1
ATOM 3516 O O . PRO A 1 440 ? -29.360 5.190 17.642 1.00 91.12 440 PRO A O 1
ATOM 3519 N N . ASP A 1 441 ? -30.394 7.082 18.253 1.00 93.06 441 ASP A N 1
ATOM 3520 C CA . ASP A 1 441 ? -30.835 7.481 16.908 1.00 93.06 441 ASP A CA 1
ATOM 3521 C C . ASP A 1 441 ? -29.823 8.324 16.118 1.00 93.06 441 ASP A C 1
ATOM 3523 O O . ASP A 1 441 ? -30.050 8.584 14.936 1.00 93.06 441 ASP A O 1
ATOM 3527 N N . TRP A 1 442 ? -28.699 8.708 16.735 1.00 94.12 442 TRP A N 1
ATOM 3528 C CA . TRP A 1 442 ? -27.646 9.546 16.149 1.00 94.12 442 TRP A CA 1
ATOM 3529 C C . TRP A 1 442 ? -28.069 10.983 15.801 1.00 94.12 442 TRP A C 1
ATOM 3531 O O . TRP A 1 442 ? -27.355 11.689 15.083 1.00 94.12 442 TRP A O 1
ATOM 3541 N N . GLU A 1 443 ? -29.184 11.457 16.354 1.00 94.81 443 GLU A N 1
ATOM 3542 C CA . GLU A 1 443 ? -29.658 12.834 16.162 1.00 94.81 443 GLU A CA 1
ATOM 3543 C C . GLU A 1 443 ? -29.098 13.806 17.216 1.00 94.81 443 GLU A C 1
ATOM 3545 O O . GLU A 1 443 ? -29.129 15.032 17.030 1.00 94.81 443 GLU A O 1
ATOM 3550 N N . HIS A 1 444 ? -28.547 13.283 18.316 1.00 95.81 444 HIS A N 1
ATOM 3551 C CA . HIS A 1 444 ? -28.011 14.062 19.428 1.00 95.81 444 HIS A CA 1
ATOM 3552 C C . HIS A 1 444 ? -26.642 13.558 19.897 1.00 95.81 444 HIS A C 1
ATOM 3554 O O . HIS A 1 444 ? -26.296 12.390 19.751 1.00 95.81 444 HIS A O 1
ATOM 3560 N N . TYR A 1 445 ? -25.839 14.456 20.470 1.00 96.12 445 TYR A N 1
ATOM 3561 C CA . TYR A 1 445 ? -24.448 14.190 20.837 1.00 96.12 445 TYR A CA 1
ATOM 3562 C C . TYR A 1 445 ? -24.120 14.813 22.190 1.00 96.12 445 TYR A C 1
ATOM 3564 O O . TYR A 1 445 ? -24.126 16.033 22.343 1.00 96.12 445 TYR A O 1
ATOM 3572 N N . LEU A 1 446 ? -23.809 13.974 23.174 1.00 96.56 446 LEU A N 1
ATOM 3573 C CA . LEU A 1 446 ? -23.397 14.381 24.512 1.00 96.56 446 LEU A CA 1
ATOM 3574 C C . LEU A 1 446 ? -21.877 14.595 24.543 1.00 96.56 446 LEU A C 1
ATOM 3576 O O . LEU A 1 446 ? -21.109 13.637 24.503 1.00 96.56 446 LEU A O 1
ATOM 3580 N N . ALA A 1 447 ? -21.446 15.849 24.625 1.00 95.12 447 ALA A N 1
ATOM 3581 C CA . ALA A 1 447 ? -20.062 16.259 24.816 1.00 95.12 447 ALA A CA 1
ATOM 3582 C C . ALA A 1 447 ? -19.742 16.393 26.311 1.00 95.12 447 ALA A C 1
ATOM 3584 O O . ALA A 1 447 ? -20.432 17.100 27.047 1.00 95.12 447 ALA A O 1
ATOM 3585 N N . ILE A 1 448 ? -18.678 15.731 26.754 1.00 94.75 448 ILE A N 1
ATOM 3586 C CA . ILE A 1 448 ? -18.261 15.648 28.156 1.00 94.75 448 ILE A CA 1
ATOM 3587 C C . ILE A 1 448 ? -16.890 16.291 28.287 1.00 94.75 448 ILE A C 1
ATOM 3589 O O . ILE A 1 448 ? -15.926 15.819 27.686 1.00 94.75 448 ILE A O 1
ATOM 3593 N N . TYR A 1 449 ? -16.783 17.335 29.099 1.00 92.25 449 TYR A N 1
ATOM 3594 C CA . TYR A 1 449 ? -15.542 18.069 29.316 1.00 92.25 449 TYR A CA 1
ATOM 3595 C C . TYR A 1 449 ? -14.878 17.664 30.633 1.00 92.25 449 TYR A C 1
ATOM 3597 O O . TYR A 1 449 ? -15.536 17.286 31.609 1.00 92.25 449 TYR A O 1
ATOM 3605 N N . ASP A 1 450 ? -13.550 17.751 30.667 1.00 88.06 450 ASP A N 1
ATOM 3606 C CA . ASP A 1 450 ? -12.775 17.521 31.879 1.00 88.06 450 ASP A CA 1
ATOM 3607 C C . ASP A 1 450 ? -13.086 18.560 32.958 1.00 88.06 450 ASP A C 1
ATOM 3609 O O . ASP A 1 450 ? -13.453 19.707 32.703 1.00 88.06 450 ASP A O 1
ATOM 3613 N N . THR A 1 451 ? -12.902 18.163 34.213 1.00 83.00 451 THR A N 1
ATOM 3614 C CA . THR A 1 451 ? -13.078 19.061 35.353 1.00 83.00 451 THR A CA 1
ATOM 3615 C C . THR A 1 451 ? -11.947 20.087 35.393 1.00 83.00 451 THR A C 1
ATOM 361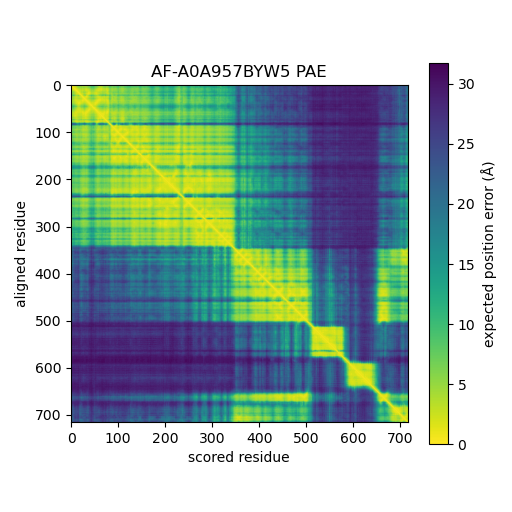7 O O . THR A 1 451 ? -10.784 19.698 35.498 1.00 83.00 451 THR A O 1
ATOM 3620 N N . ASN A 1 452 ? -12.265 21.382 35.418 1.00 77.50 452 ASN A N 1
ATOM 3621 C CA . ASN A 1 452 ? -11.300 22.431 35.759 1.00 77.50 452 ASN A CA 1
ATOM 3622 C C . ASN A 1 452 ? -11.467 22.832 37.236 1.00 77.50 452 ASN A C 1
ATOM 3624 O O . ASN A 1 452 ? -12.426 23.532 37.568 1.00 77.50 452 ASN A O 1
ATOM 3628 N N . PRO A 1 453 ? -10.538 22.452 38.137 1.00 71.19 453 PRO A N 1
ATOM 3629 C CA . PRO A 1 453 ? -10.632 22.781 39.562 1.00 71.19 453 PRO A CA 1
ATOM 3630 C C . PRO A 1 453 ? -10.580 24.285 39.855 1.00 71.19 453 PRO A C 1
ATOM 3632 O O . PRO A 1 453 ? -10.959 24.704 40.944 1.00 71.19 453 PRO A O 1
ATOM 3635 N N . SER A 1 454 ? -10.071 25.081 38.912 1.00 71.31 454 SER A N 1
ATOM 3636 C CA . SER A 1 454 ? -9.933 26.537 39.034 1.00 71.31 454 SER A CA 1
ATOM 3637 C C . SER A 1 454 ? -11.011 27.309 38.266 1.00 71.31 454 SER A C 1
ATOM 3639 O O . SER A 1 454 ? -11.042 28.536 38.346 1.00 71.31 454 SER A O 1
ATOM 3641 N N . GLY A 1 455 ? -11.873 26.611 37.520 1.00 67.69 455 GLY A N 1
ATOM 3642 C CA . GLY A 1 455 ? -12.922 27.213 36.705 1.00 67.69 455 GLY A CA 1
ATOM 3643 C C . GLY A 1 455 ? -14.152 27.599 37.524 1.00 67.69 455 GLY A C 1
ATOM 3644 O O . GLY A 1 455 ? -14.330 27.161 38.660 1.00 67.69 455 GLY A O 1
ATOM 3645 N N . GLN A 1 456 ? -15.048 28.380 36.915 1.00 66.75 456 GLN A N 1
ATOM 3646 C CA . GLN A 1 456 ? -16.324 28.791 37.521 1.00 66.75 456 GLN A CA 1
ATOM 3647 C C . GLN A 1 456 ? -17.187 27.597 37.978 1.00 66.75 456 GLN A C 1
ATOM 3649 O O . GLN A 1 456 ? -17.968 27.728 38.917 1.00 66.75 456 GLN A O 1
ATOM 3654 N N . HIS A 1 457 ? -17.001 26.435 37.346 1.00 70.69 457 HIS A N 1
ATOM 3655 C CA . HIS A 1 457 ? -17.712 25.186 37.623 1.00 70.69 457 HIS A CA 1
ATOM 3656 C C . HIS A 1 457 ? -16.838 24.124 38.321 1.00 70.69 457 HIS A C 1
ATOM 3658 O O . HIS A 1 457 ? -17.218 22.955 38.401 1.00 70.69 457 HIS A O 1
ATOM 3664 N N . GLY A 1 458 ? -15.661 24.498 38.839 1.00 66.25 458 GLY A N 1
ATOM 3665 C CA . GLY A 1 458 ? -14.813 23.597 39.620 1.00 66.25 458 GLY A CA 1
ATOM 3666 C C . GLY A 1 458 ? -15.479 23.213 40.950 1.00 66.25 458 GLY A C 1
ATOM 3667 O O . GLY A 1 458 ? -15.933 24.087 41.681 1.00 66.25 458 GLY A O 1
ATOM 3668 N N . SER A 1 459 ? -15.571 21.934 41.331 1.00 66.38 459 SER A N 1
ATOM 3669 C CA . SER A 1 459 ? -14.953 20.723 40.758 1.00 66.38 459 SER A CA 1
ATOM 3670 C C . SER A 1 459 ? -15.872 19.861 39.878 1.00 66.38 459 SER A C 1
ATOM 3672 O O . SER A 1 459 ? -15.496 18.740 39.567 1.00 66.38 459 SER A O 1
ATOM 3674 N N . GLY A 1 460 ? -17.073 20.314 39.516 1.00 68.25 460 GLY A N 1
ATOM 3675 C CA . GLY A 1 460 ? -18.159 19.453 39.033 1.00 68.25 460 GLY A CA 1
ATOM 3676 C C . GLY A 1 460 ? -18.185 19.113 37.538 1.00 68.25 460 GLY A C 1
ATOM 3677 O O . GLY A 1 460 ? -19.128 18.454 37.115 1.00 68.25 460 GLY A O 1
ATOM 3678 N N . GLY A 1 461 ? -17.184 19.492 36.739 1.00 82.62 461 GLY A N 1
ATOM 3679 C CA . GLY A 1 461 ? -17.146 19.184 35.296 1.00 82.62 461 GLY A CA 1
ATOM 3680 C C . GLY A 1 461 ? -18.236 19.905 34.495 1.00 82.62 461 GLY A C 1
ATOM 3681 O O . GLY A 1 461 ? -19.002 20.684 35.056 1.00 82.62 461 GLY A O 1
ATOM 3682 N N . GLU A 1 462 ? -18.293 19.669 33.188 1.00 89.56 462 GLU A N 1
ATOM 3683 C CA . GLU A 1 462 ? -19.235 20.342 32.284 1.00 89.56 462 GLU A CA 1
ATOM 3684 C C . GLU A 1 462 ? -19.658 19.385 31.167 1.00 89.56 462 GLU A C 1
ATOM 3686 O O . GLU A 1 462 ? -18.831 18.640 30.635 1.00 89.56 462 GLU A O 1
ATOM 3691 N N . ILE A 1 463 ? -20.952 19.366 30.850 1.00 93.38 463 ILE A N 1
ATOM 3692 C CA . ILE A 1 463 ? -21.517 18.585 29.751 1.00 93.38 463 ILE A CA 1
ATOM 3693 C C . ILE A 1 463 ? -22.415 19.458 28.883 1.00 93.38 463 ILE A C 1
ATOM 3695 O O . ILE A 1 463 ? -23.146 20.321 29.379 1.00 93.38 463 ILE A O 1
ATOM 3699 N N . LEU A 1 464 ? -22.378 19.209 27.579 1.00 94.75 464 LEU A N 1
ATOM 3700 C CA . LEU A 1 464 ? -23.252 19.843 26.603 1.00 94.75 464 LEU A CA 1
ATOM 3701 C C . LEU A 1 464 ? -23.895 18.768 25.729 1.00 94.75 464 LEU A C 1
ATOM 3703 O O . LEU A 1 464 ? -23.236 17.804 25.355 1.00 94.75 464 LEU A O 1
ATOM 3707 N N . VAL A 1 465 ? -25.170 18.934 25.388 1.00 94.50 465 VAL A N 1
ATOM 3708 C CA . VAL A 1 465 ? -25.845 18.105 24.382 1.00 94.50 465 VAL A CA 1
ATOM 3709 C C . VAL A 1 465 ? -26.049 18.941 23.135 1.00 94.50 465 VAL A C 1
ATOM 3711 O O . VAL A 1 465 ? -26.637 20.020 23.202 1.00 94.50 465 VAL A O 1
ATOM 3714 N N . TYR A 1 466 ? -25.582 18.426 22.008 1.00 95.12 466 TYR A N 1
ATOM 3715 C CA . TYR A 1 466 ? -25.739 19.013 20.688 1.00 95.12 466 TYR A CA 1
ATOM 3716 C C . TYR A 1 466 ? -26.771 18.232 19.883 1.00 95.12 466 TYR A C 1
ATOM 3718 O O . TYR A 1 466 ? -26.876 17.016 20.018 1.00 95.12 466 TYR A O 1
ATOM 3726 N N . SER A 1 467 ? -27.503 18.917 19.016 1.00 94.25 467 SER A N 1
ATOM 3727 C CA . SER A 1 467 ? -28.193 18.284 17.889 1.00 94.25 467 SER A CA 1
ATOM 3728 C C . SER A 1 467 ? -27.211 17.959 16.758 1.00 94.25 467 SER A C 1
ATOM 3730 O O . SER A 1 467 ? -26.105 18.502 16.708 1.00 94.25 467 SER A O 1
ATOM 3732 N N . LEU A 1 468 ? -27.634 17.128 15.805 1.00 90.38 468 LEU A N 1
ATOM 3733 C CA . LEU A 1 468 ? -26.885 16.827 14.582 1.00 90.38 468 LEU A CA 1
ATOM 3734 C C . LEU A 1 468 ? -26.546 18.089 13.757 1.00 90.38 468 LEU A C 1
ATOM 3736 O O . LEU A 1 468 ? -25.518 18.127 13.083 1.00 90.38 468 LEU A O 1
ATOM 3740 N N . THR A 1 469 ? -27.359 19.150 13.849 1.00 89.06 469 THR A N 1
ATOM 3741 C CA . THR A 1 469 ? -27.105 20.454 13.205 1.00 89.06 469 THR A CA 1
ATOM 3742 C C . THR A 1 469 ? -26.099 21.331 13.958 1.00 89.06 469 THR A C 1
ATOM 3744 O O . THR A 1 469 ? -25.710 22.382 13.449 1.00 89.06 469 THR A O 1
ATOM 3747 N N . GLY A 1 470 ? -25.652 20.910 15.146 1.00 85.75 470 GLY A N 1
ATOM 3748 C CA . GLY A 1 470 ? -24.694 21.632 15.986 1.00 85.75 470 GLY A CA 1
ATOM 3749 C C . GLY A 1 470 ? -25.322 22.613 16.982 1.00 85.75 470 GLY A C 1
ATOM 3750 O O . GLY A 1 470 ? -24.591 23.317 17.678 1.00 85.75 470 GLY A O 1
ATOM 3751 N N . ASP A 1 471 ? -26.652 22.665 17.092 1.00 89.81 471 ASP A N 1
ATOM 3752 C CA . ASP A 1 471 ? -27.326 23.506 18.088 1.00 89.81 471 ASP A CA 1
ATOM 3753 C C . ASP A 1 471 ? -27.190 22.901 19.492 1.00 89.81 471 ASP A C 1
ATOM 3755 O O . ASP A 1 471 ? -27.412 21.702 19.669 1.00 89.81 471 ASP A O 1
ATOM 3759 N N . ILE A 1 472 ? -26.868 23.727 20.494 1.00 91.06 472 ILE A N 1
ATOM 3760 C CA . ILE A 1 472 ? -26.805 23.310 21.904 1.00 91.06 472 ILE A CA 1
ATOM 3761 C C . ILE A 1 472 ? -28.233 23.163 22.442 1.00 91.06 472 ILE A C 1
ATOM 3763 O O . ILE A 1 472 ? -28.970 24.145 22.531 1.00 91.06 472 ILE A O 1
ATOM 3767 N N . LEU A 1 473 ? -28.602 21.943 22.828 1.00 89.75 473 LEU A N 1
ATOM 3768 C CA . LEU A 1 473 ? -29.900 21.592 23.411 1.00 89.75 473 LEU A CA 1
ATOM 3769 C C . LEU A 1 473 ? -29.880 21.656 24.942 1.00 89.75 473 LEU A C 1
ATOM 3771 O O . LEU A 1 473 ? -30.836 22.114 25.559 1.00 89.75 473 LEU A O 1
ATOM 3775 N N . LEU A 1 474 ? -28.770 21.233 25.552 1.00 91.38 474 LEU A N 1
ATOM 3776 C CA . LEU A 1 474 ? -28.581 21.212 27.001 1.00 91.38 474 LEU A CA 1
ATOM 3777 C C . LEU A 1 474 ? -27.157 21.647 27.344 1.00 91.38 474 LEU A C 1
ATOM 3779 O O . LEU A 1 474 ? -26.207 21.263 26.668 1.00 91.38 474 LEU A O 1
ATOM 3783 N N . HIS A 1 475 ? -27.010 22.394 28.434 1.00 91.56 475 HIS A N 1
ATOM 3784 C CA . HIS A 1 475 ? -25.728 22.670 29.071 1.00 91.56 475 HIS A CA 1
ATOM 3785 C C . HIS A 1 475 ? -25.900 22.509 30.587 1.00 91.56 475 HIS A C 1
ATOM 3787 O O . HIS A 1 475 ? -26.740 23.176 31.192 1.00 91.56 475 HIS A O 1
ATOM 3793 N N . ALA A 1 476 ? -25.134 21.600 31.191 1.00 86.44 476 ALA A N 1
ATOM 3794 C CA . ALA A 1 476 ? -25.111 21.378 32.634 1.00 86.44 476 ALA A CA 1
ATOM 3795 C C . ALA A 1 476 ? -23.664 21.344 33.140 1.00 86.44 476 ALA A C 1
ATOM 3797 O O . ALA A 1 476 ? -22.810 20.687 32.545 1.00 86.44 476 ALA A O 1
ATOM 3798 N N . ALA A 1 477 ? -23.381 22.040 34.242 1.00 86.25 477 ALA A N 1
ATOM 3799 C CA . ALA A 1 477 ? -22.019 22.183 34.747 1.00 86.25 477 ALA A CA 1
ATOM 3800 C C . ALA A 1 477 ? -21.950 22.283 36.274 1.00 86.25 477 ALA A C 1
ATOM 3802 O O . ALA A 1 477 ? -22.887 22.705 36.954 1.00 86.25 477 ALA A O 1
ATOM 3803 N N . GLY A 1 478 ? -20.791 21.941 36.830 1.00 82.38 478 GLY A N 1
ATOM 3804 C CA . GLY A 1 478 ? -20.494 22.124 38.244 1.00 82.38 478 GLY A CA 1
ATOM 3805 C C . GLY A 1 478 ? -21.441 21.323 39.136 1.00 82.38 478 GLY A C 1
ATOM 3806 O O . GLY A 1 478 ? -21.586 20.111 38.982 1.00 82.38 478 GLY A O 1
ATOM 3807 N N . ASP A 1 479 ? -22.097 22.024 40.057 1.00 73.31 479 ASP A N 1
ATOM 3808 C CA . ASP A 1 479 ? -23.035 21.440 41.020 1.00 73.31 479 ASP A CA 1
ATOM 3809 C C . ASP A 1 479 ? -24.353 20.964 40.371 1.00 73.31 479 ASP A C 1
ATOM 3811 O O . ASP A 1 479 ? -25.234 20.487 41.082 1.00 73.31 479 ASP A O 1
ATOM 3815 N N . ASP A 1 480 ? -24.558 21.169 39.061 1.00 77.19 480 ASP A N 1
ATOM 3816 C CA . ASP A 1 480 ? -25.711 20.620 38.323 1.00 77.19 480 ASP A CA 1
ATOM 3817 C C . ASP A 1 480 ? -25.574 19.123 38.027 1.00 77.19 480 ASP A C 1
ATOM 3819 O O . ASP A 1 480 ? -26.533 18.507 37.568 1.00 77.19 480 ASP A O 1
ATOM 3823 N N . LEU A 1 481 ? -24.391 18.558 38.266 1.00 85.69 481 LEU A N 1
ATOM 3824 C CA . LEU A 1 481 ? -24.060 17.166 38.000 1.00 85.69 481 LEU A CA 1
ATOM 3825 C C . LEU A 1 481 ? -23.796 16.422 39.326 1.00 85.69 481 LEU A C 1
ATOM 3827 O O . LEU A 1 481 ? -23.328 17.049 40.283 1.00 85.69 481 LEU A O 1
ATOM 3831 N N . PRO A 1 482 ? -24.028 15.092 39.392 1.00 85.31 482 PRO A N 1
ATOM 3832 C CA . PRO A 1 482 ? -23.676 14.243 40.546 1.00 85.31 482 PRO A CA 1
ATOM 3833 C C . PRO A 1 482 ? -22.208 14.416 40.971 1.00 85.31 482 PRO A C 1
ATOM 3835 O O . PRO A 1 482 ? -21.445 14.952 40.195 1.00 85.31 482 PRO A O 1
ATOM 3838 N N . PRO A 1 483 ? -21.703 13.978 42.133 1.00 83.44 483 PRO A N 1
ATOM 3839 C CA . PRO A 1 483 ? -20.273 14.127 42.468 1.00 83.44 483 PRO A CA 1
ATOM 3840 C C . PRO A 1 483 ? -19.337 13.496 41.414 1.00 83.44 483 PRO A C 1
ATOM 3842 O O . PRO A 1 483 ? -19.740 12.596 40.694 1.00 83.44 483 PRO A O 1
ATOM 3845 N N . THR A 1 484 ? -18.096 13.981 41.267 1.00 84.75 484 THR A N 1
ATOM 3846 C CA . THR A 1 484 ? -17.176 13.555 40.183 1.00 84.75 484 THR A CA 1
ATOM 3847 C C . THR A 1 484 ? -16.556 12.170 40.347 1.00 84.75 484 THR A C 1
ATOM 3849 O O . THR A 1 484 ? -16.022 11.633 39.375 1.00 84.75 484 THR A O 1
ATOM 3852 N N . SER A 1 485 ? -16.609 11.589 41.548 1.00 82.69 485 SER A N 1
ATOM 3853 C CA . SER A 1 485 ? -16.060 10.254 41.809 1.00 82.69 485 SER A CA 1
ATOM 3854 C C . SER A 1 485 ? -16.878 9.186 41.093 1.00 82.69 485 SER A C 1
ATOM 3856 O O . SER A 1 485 ? -18.098 9.140 41.242 1.00 82.69 485 SER A O 1
ATOM 3858 N N . GLY A 1 486 ? -16.201 8.336 40.320 1.00 85.38 486 GLY A N 1
ATOM 3859 C CA . GLY A 1 486 ? -16.840 7.223 39.618 1.00 85.38 486 GLY A CA 1
ATOM 3860 C C . GLY A 1 486 ? -17.928 7.650 38.631 1.00 85.38 486 GLY A C 1
ATOM 3861 O O . GLY A 1 486 ? -18.873 6.894 38.435 1.00 85.38 486 GLY A O 1
ATOM 3862 N N . ARG A 1 487 ? -17.845 8.860 38.049 1.00 90.38 487 ARG A N 1
ATOM 3863 C CA . ARG A 1 487 ? -18.860 9.297 37.085 1.00 90.38 487 ARG A CA 1
ATOM 3864 C C . ARG A 1 487 ? -18.819 8.496 35.796 1.00 90.38 487 ARG A C 1
ATOM 3866 O O . ARG A 1 487 ? -17.784 8.481 35.123 1.00 90.38 487 ARG A O 1
ATOM 3873 N N . GLU A 1 488 ? -19.975 7.986 35.398 1.00 92.00 488 GLU A N 1
ATOM 3874 C CA . GLU A 1 488 ? -20.220 7.477 34.052 1.00 92.00 488 GLU A CA 1
ATOM 3875 C C . GLU A 1 488 ? -21.351 8.267 33.397 1.00 92.00 488 GLU A C 1
ATOM 3877 O O . GLU A 1 488 ? -22.239 8.796 34.066 1.00 92.00 488 GLU A O 1
ATOM 3882 N N . TYR A 1 489 ? -21.300 8.353 32.073 1.00 94.56 489 TYR A N 1
ATOM 3883 C CA . TYR A 1 489 ? -22.248 9.102 31.261 1.00 94.56 489 TYR A CA 1
ATOM 3884 C C . TYR A 1 489 ? -22.802 8.183 30.178 1.00 94.56 489 TYR A C 1
ATOM 3886 O O . TYR A 1 489 ? -22.072 7.339 29.652 1.00 94.56 489 TYR A O 1
ATOM 3894 N N . GLY A 1 490 ? -24.061 8.374 29.807 1.00 93.88 490 GLY A N 1
ATOM 3895 C CA . GLY A 1 490 ? -24.650 7.677 28.673 1.00 93.88 490 GLY A CA 1
ATOM 3896 C C . GLY A 1 490 ? -26.054 8.163 28.350 1.00 93.88 490 GLY A C 1
ATOM 3897 O O . GLY A 1 490 ? -26.554 9.118 28.945 1.00 93.88 490 GLY A O 1
ATOM 3898 N N . TRP A 1 491 ? -26.678 7.487 27.394 1.00 94.19 491 TRP A N 1
ATOM 3899 C CA . TRP A 1 491 ? -28.056 7.721 26.980 1.00 94.19 491 TRP A CA 1
ATOM 3900 C C . TRP A 1 491 ? -28.945 6.606 27.525 1.00 94.19 491 TRP A C 1
ATOM 3902 O O . TRP A 1 491 ? -28.577 5.434 27.459 1.00 94.19 491 TRP A O 1
ATOM 3912 N N . LEU A 1 492 ? -30.087 6.978 28.099 1.00 90.38 492 LEU A N 1
ATOM 3913 C CA . LEU A 1 492 ? -31.132 6.035 28.499 1.00 90.38 492 LEU A CA 1
ATOM 3914 C C . LEU A 1 492 ? -32.067 5.734 27.320 1.00 90.38 492 LEU A C 1
ATOM 3916 O O . LEU A 1 492 ? -32.472 4.596 27.113 1.00 90.38 492 LEU A O 1
ATOM 3920 N N . ASP A 1 493 ? -32.374 6.774 26.554 1.00 92.00 493 ASP A N 1
ATOM 3921 C CA . ASP A 1 493 ? -33.157 6.765 25.324 1.00 92.00 493 ASP A CA 1
ATOM 3922 C C . ASP A 1 493 ? -32.682 7.935 24.437 1.00 92.00 493 ASP A C 1
ATOM 3924 O O . ASP A 1 493 ? -31.628 8.517 24.699 1.00 92.00 493 ASP A O 1
ATOM 3928 N N . ASN A 1 494 ? -33.421 8.282 23.382 1.00 95.00 494 ASN A N 1
ATOM 3929 C CA . ASN A 1 494 ? -33.026 9.356 22.464 1.00 95.00 494 ASN A CA 1
ATOM 3930 C C . ASN A 1 494 ? -33.072 10.754 23.101 1.00 95.00 494 ASN A C 1
ATOM 3932 O O . ASN A 1 494 ? -32.378 11.652 22.644 1.00 95.00 494 ASN A O 1
ATOM 3936 N N . GLU A 1 495 ? -33.860 10.960 24.154 1.00 96.06 495 GLU A N 1
ATOM 3937 C CA . GLU A 1 495 ? -34.117 12.285 24.731 1.00 96.06 495 GLU A CA 1
ATOM 3938 C C . GLU A 1 495 ? -33.604 12.427 26.169 1.00 96.06 495 GLU A C 1
ATOM 3940 O O . GLU A 1 495 ? -33.689 13.507 26.759 1.00 96.06 495 GLU A O 1
ATOM 3945 N N . THR A 1 496 ? -33.078 11.356 26.756 1.00 94.06 496 THR A N 1
ATOM 3946 C CA . THR A 1 496 ? -32.713 11.310 28.169 1.00 94.06 496 THR A CA 1
ATOM 3947 C C . THR A 1 496 ? -31.287 10.819 28.333 1.00 94.06 496 THR A C 1
ATOM 3949 O O . THR A 1 496 ? -30.959 9.675 28.012 1.00 94.06 496 THR A O 1
ATOM 3952 N N . ILE A 1 497 ? -30.435 11.671 28.901 1.00 95.75 497 ILE A N 1
ATOM 3953 C CA . ILE A 1 497 ? -29.091 11.277 29.328 1.00 95.75 497 ILE A CA 1
ATOM 3954 C C . ILE A 1 497 ? -29.128 10.784 30.771 1.00 95.75 497 ILE A C 1
ATOM 3956 O O . ILE A 1 497 ? -29.943 11.248 31.570 1.00 95.75 497 ILE A O 1
ATOM 3960 N N . TYR A 1 498 ? -28.219 9.881 31.123 1.00 94.25 498 TYR A N 1
ATOM 3961 C CA . TYR A 1 498 ? -27.960 9.508 32.507 1.00 94.25 498 TYR A CA 1
ATOM 3962 C C . TYR A 1 498 ? -26.522 9.848 32.899 1.00 94.25 498 TYR A C 1
ATOM 3964 O O . TYR A 1 498 ? -25.588 9.747 32.098 1.00 94.25 498 TYR A O 1
ATOM 3972 N N . ILE A 1 499 ? -26.352 10.237 34.159 1.00 93.44 499 ILE A N 1
ATOM 3973 C CA . ILE A 1 499 ? -25.063 10.396 34.820 1.00 93.44 499 ILE A CA 1
ATOM 3974 C C . ILE A 1 499 ? -25.114 9.570 36.102 1.00 93.44 499 ILE A C 1
ATOM 3976 O O . ILE A 1 499 ? -25.894 9.873 37.007 1.00 93.44 499 ILE A O 1
ATOM 3980 N N . SER A 1 500 ? -24.302 8.521 36.186 1.00 91.44 500 SER A N 1
ATOM 3981 C CA . SER A 1 500 ? -24.114 7.766 37.427 1.00 91.44 500 SER A CA 1
ATOM 3982 C C . SER A 1 500 ? -22.887 8.294 38.164 1.00 91.44 500 SER A C 1
ATOM 3984 O O . SER A 1 500 ? -21.971 8.814 37.535 1.00 91.44 500 SER A O 1
ATOM 3986 N N . ALA A 1 501 ? -22.870 8.206 39.492 1.00 88.38 501 ALA A N 1
ATOM 3987 C CA . ALA A 1 501 ? -21.707 8.527 40.313 1.00 88.38 501 ALA A CA 1
ATOM 3988 C C . ALA A 1 501 ? -21.696 7.697 41.597 1.00 88.38 501 ALA A C 1
ATOM 3990 O O . ALA A 1 501 ? -22.746 7.323 42.127 1.00 88.38 501 ALA A O 1
ATOM 3991 N N . GLU A 1 502 ? -20.506 7.465 42.144 1.00 86.56 502 GLU A N 1
ATOM 3992 C CA . GLU A 1 502 ? -20.371 6.917 43.490 1.00 86.56 502 GLU A CA 1
ATOM 3993 C C . GLU A 1 502 ? -20.793 7.982 44.506 1.00 86.56 502 GLU A C 1
ATOM 3995 O O . GLU A 1 502 ? -20.249 9.094 44.516 1.00 86.56 502 GLU A O 1
ATOM 4000 N N . ALA A 1 503 ? -21.740 7.662 45.392 1.00 70.50 503 ALA A N 1
ATOM 4001 C CA . ALA A 1 503 ? -22.090 8.563 46.481 1.00 70.50 503 ALA A CA 1
ATOM 4002 C C . ALA A 1 503 ? -20.873 8.774 47.396 1.00 70.50 503 ALA A C 1
ATOM 4004 O O . ALA A 1 503 ? -20.507 7.930 48.217 1.00 70.50 503 ALA A O 1
ATOM 4005 N N . GLY A 1 504 ? -20.219 9.925 47.256 1.00 62.78 504 GLY A N 1
ATOM 4006 C CA . GLY A 1 504 ? -19.143 10.323 48.149 1.00 62.78 504 GLY A CA 1
ATOM 4007 C C . GLY A 1 504 ? -19.673 10.570 49.565 1.00 62.78 504 GLY A C 1
ATOM 4008 O O . GLY A 1 504 ? -20.672 11.258 49.752 1.00 62.78 504 GLY A O 1
ATOM 4009 N N . ARG A 1 505 ? -18.954 10.087 50.592 1.00 51.97 505 ARG A N 1
ATOM 4010 C CA . ARG A 1 505 ? -19.222 10.421 52.012 1.00 51.97 505 ARG A CA 1
ATOM 4011 C C . ARG A 1 505 ? -19.070 11.917 52.326 1.00 51.97 505 ARG A C 1
ATOM 4013 O O . ARG A 1 505 ? -19.499 12.372 53.384 1.00 51.97 505 ARG A O 1
ATOM 4020 N N . SER A 1 506 ? -18.432 12.687 51.446 1.00 48.75 506 SER A N 1
ATOM 4021 C CA . SER A 1 506 ? -18.436 14.144 51.521 1.00 48.75 506 SER A CA 1
ATOM 4022 C C . SER A 1 506 ? -19.781 14.633 51.004 1.00 48.75 506 SER A C 1
ATOM 4024 O O . SER A 1 506 ? -19.965 14.692 49.790 1.00 48.75 506 SER A O 1
ATOM 4026 N N . GLY A 1 507 ? -20.699 14.932 51.928 1.00 46.47 507 GLY A N 1
ATOM 4027 C CA . GLY A 1 507 ? -22.034 15.437 51.630 1.00 46.47 507 GLY A CA 1
ATOM 4028 C C . GLY A 1 507 ? -21.997 16.451 50.497 1.00 46.47 507 GLY A C 1
ATOM 4029 O O . GLY A 1 507 ? -21.543 17.582 50.676 1.00 46.47 507 GLY A O 1
ATOM 4030 N N . VAL A 1 508 ? -22.454 16.013 49.326 1.00 45.72 508 VAL A N 1
ATOM 4031 C CA . VAL A 1 508 ? -22.917 16.927 48.295 1.00 45.72 508 VAL A CA 1
ATOM 4032 C C . VAL A 1 508 ? -24.047 17.690 48.975 1.00 45.72 508 VAL A C 1
ATOM 4034 O O . VAL A 1 508 ? -24.972 17.046 49.476 1.00 45.72 508 VAL A O 1
ATOM 4037 N N . PRO A 1 509 ? -23.947 19.017 49.143 1.00 41.62 509 PRO A N 1
ATOM 4038 C CA . PRO A 1 509 ? -25.029 19.760 49.759 1.00 41.62 509 PRO A CA 1
ATOM 4039 C C . PRO A 1 509 ? -26.284 19.518 48.917 1.00 41.62 509 PRO A C 1
ATOM 4041 O O . PRO A 1 509 ? -26.288 19.831 47.728 1.00 41.62 509 PRO A O 1
ATOM 4044 N N . GLU A 1 510 ? -27.319 18.924 49.524 1.00 39.28 510 GLU A N 1
ATOM 4045 C CA . GLU A 1 510 ? -28.640 18.783 48.910 1.00 39.28 510 GLU A CA 1
ATOM 4046 C C . GLU A 1 510 ? -29.031 20.131 48.296 1.00 39.28 510 GLU A C 1
ATOM 4048 O O . GLU A 1 510 ? -29.160 21.144 48.997 1.00 39.28 510 GLU A O 1
ATOM 4053 N N . ARG A 1 511 ? -29.216 20.164 46.974 1.00 44.81 511 ARG A N 1
ATOM 4054 C CA . ARG A 1 511 ? -29.870 21.294 46.322 1.00 44.81 511 ARG A CA 1
ATOM 4055 C C . ARG A 1 511 ? -31.339 21.261 46.718 1.00 44.81 511 ARG A C 1
ATOM 4057 O O . ARG A 1 511 ? -32.151 20.566 46.120 1.00 44.81 511 ARG A O 1
ATOM 4064 N N . ILE A 1 512 ? -31.687 22.034 47.738 1.00 44.00 512 ILE A N 1
ATOM 4065 C CA . ILE A 1 512 ? -33.082 22.331 48.052 1.00 44.00 512 ILE A CA 1
ATOM 4066 C C . ILE A 1 512 ? -33.580 23.334 46.997 1.00 44.00 512 ILE A C 1
ATOM 4068 O O . ILE A 1 512 ? -33.233 24.513 47.034 1.00 44.00 512 ILE A O 1
ATOM 4072 N N . TYR A 1 513 ? -34.364 22.854 46.031 1.00 51.12 513 TYR A N 1
ATOM 4073 C CA . TYR A 1 513 ? -35.104 23.669 45.058 1.00 51.12 513 TYR A CA 1
ATOM 4074 C C . TYR A 1 513 ? -36.146 24.571 45.761 1.00 51.12 513 TYR A C 1
ATOM 4076 O O . TYR A 1 513 ? -36.711 24.164 46.778 1.00 51.12 513 TYR A O 1
ATOM 4084 N N . GLY A 1 514 ? -36.442 25.772 45.224 1.00 57.69 514 GLY A N 1
ATOM 4085 C CA . GLY A 1 514 ? -37.601 26.567 45.689 1.00 57.69 514 GLY A CA 1
ATOM 4086 C C . GLY A 1 514 ? -37.531 28.104 45.676 1.00 57.69 514 GLY A C 1
ATOM 4087 O O . GLY A 1 514 ? -38.290 28.718 46.423 1.00 57.69 514 GLY A O 1
ATOM 4088 N N . ILE A 1 515 ? -36.648 28.749 44.900 1.00 71.44 515 ILE A N 1
ATOM 4089 C CA . ILE A 1 515 ? -36.653 30.219 44.731 1.00 71.44 515 ILE A CA 1
ATOM 4090 C C . ILE A 1 515 ? -36.579 30.559 43.247 1.00 71.44 515 ILE A C 1
ATOM 4092 O O . ILE A 1 515 ? -35.607 30.195 42.589 1.00 71.44 515 ILE A O 1
ATOM 4096 N N . ASP A 1 516 ? -37.589 31.276 42.758 1.00 77.06 516 ASP A N 1
ATOM 4097 C CA . ASP A 1 516 ? -37.620 31.820 41.402 1.00 77.06 516 ASP A CA 1
ATOM 4098 C C . ASP A 1 516 ? -36.741 33.078 41.310 1.00 77.06 516 ASP A C 1
ATOM 4100 O O . ASP A 1 516 ? -36.623 33.842 42.275 1.00 77.06 516 ASP A O 1
ATOM 4104 N N . TYR A 1 517 ? -36.126 33.307 40.149 1.00 79.62 517 TYR A N 1
ATOM 4105 C CA . TYR A 1 517 ? -35.322 34.496 39.847 1.00 79.62 517 TYR A CA 1
ATOM 4106 C C . TYR A 1 517 ? -35.975 35.291 38.713 1.00 79.62 517 TYR A C 1
ATOM 4108 O O . TYR A 1 517 ? -36.547 34.710 37.795 1.00 79.62 517 TYR A O 1
ATOM 4116 N N . ASP A 1 518 ? -35.897 36.616 38.799 1.00 89.50 518 ASP A N 1
ATOM 4117 C CA . ASP A 1 518 ? -36.296 37.532 37.727 1.00 89.50 518 ASP A CA 1
ATOM 4118 C C . ASP A 1 518 ? -35.260 37.522 36.588 1.00 89.50 518 ASP A C 1
ATOM 4120 O O . ASP A 1 518 ? -34.103 37.152 36.803 1.00 89.50 518 ASP A O 1
ATOM 4124 N N . ASP A 1 519 ? -35.636 38.002 35.398 1.00 77.44 519 ASP A N 1
ATOM 4125 C CA . ASP A 1 519 ? -34.743 38.113 34.231 1.00 77.44 519 ASP A CA 1
ATOM 4126 C C . ASP A 1 519 ? -33.475 38.946 34.518 1.00 77.44 519 ASP A C 1
ATOM 4128 O O . ASP A 1 519 ? -32.450 38.793 33.852 1.00 77.44 519 ASP A O 1
ATOM 4132 N N . SER A 1 520 ? -33.505 39.822 35.530 1.00 75.00 520 SER A N 1
ATOM 4133 C CA . SER A 1 520 ? -32.333 40.562 36.017 1.00 75.00 520 SER A CA 1
ATOM 4134 C C . SER A 1 520 ? -31.332 39.730 36.834 1.00 75.00 520 SER A C 1
ATOM 4136 O O . SER A 1 520 ? -30.283 40.242 37.231 1.00 75.00 520 SER A O 1
ATOM 4138 N N . GLY A 1 521 ? -31.651 38.469 37.131 1.00 74.31 521 GLY A N 1
ATOM 4139 C CA . GLY A 1 521 ? -30.857 37.557 37.954 1.00 74.31 521 GLY A CA 1
ATOM 4140 C C . GLY A 1 521 ? -31.031 37.737 39.466 1.00 74.31 521 GLY A C 1
ATOM 4141 O O . GLY A 1 521 ? -30.452 36.970 40.233 1.00 74.31 521 GLY A O 1
ATOM 4142 N N . VAL A 1 522 ? -31.814 38.723 39.919 1.00 89.69 522 VAL A N 1
ATOM 4143 C CA . VAL A 1 522 ? -32.168 38.952 41.335 1.00 89.69 522 VAL A CA 1
ATOM 4144 C C . VAL A 1 522 ? -33.333 38.020 41.733 1.00 89.69 522 VAL A C 1
ATOM 4146 O O . VAL A 1 522 ? -34.191 37.761 40.891 1.00 89.69 522 VAL A O 1
ATOM 4149 N N . PRO A 1 523 ? -33.412 37.499 42.980 1.00 92.81 523 PRO A N 1
ATOM 4150 C CA . PRO A 1 523 ? -34.528 36.659 43.418 1.00 92.81 523 PRO A CA 1
ATOM 4151 C C . PRO A 1 523 ? -35.877 37.325 43.138 1.00 92.81 523 PRO A C 1
ATOM 4153 O O . PRO A 1 523 ? -36.089 38.468 43.550 1.00 92.81 523 PRO A O 1
ATOM 4156 N N . ALA A 1 524 ? -36.793 36.611 42.482 1.00 91.44 524 ALA A N 1
ATOM 4157 C CA . ALA A 1 524 ? -38.096 37.131 42.068 1.00 91.44 524 ALA A CA 1
ATOM 4158 C C . ALA A 1 524 ? -38.877 37.687 43.266 1.00 91.44 524 ALA A C 1
ATOM 4160 O O . ALA A 1 524 ? -39.453 38.762 43.180 1.00 91.44 524 ALA A O 1
ATOM 4161 N N . CYS A 1 525 ? -38.754 37.053 44.439 1.00 92.62 525 CYS A N 1
ATOM 4162 C CA . CYS A 1 525 ? -39.332 37.537 45.695 1.00 92.62 525 CYS A CA 1
ATOM 4163 C C . CYS A 1 525 ? -38.932 38.994 46.036 1.00 92.62 525 CYS A C 1
ATOM 4165 O O . CYS A 1 525 ? -39.742 39.754 46.563 1.00 92.62 525 CYS A O 1
ATOM 4167 N N . LEU A 1 526 ? -37.688 39.399 45.743 1.00 92.38 526 LEU A N 1
ATOM 4168 C CA . LEU A 1 526 ? -37.173 40.744 46.005 1.00 92.38 526 LEU A CA 1
ATOM 4169 C C . LEU A 1 526 ? -37.640 41.728 44.935 1.00 92.38 526 LEU A C 1
ATOM 4171 O O . LEU A 1 526 ? -37.909 42.883 45.260 1.00 92.38 526 LEU A O 1
ATOM 4175 N N . VAL A 1 527 ? -37.748 41.276 43.685 1.00 93.75 527 VAL A N 1
ATOM 4176 C CA . VAL A 1 527 ? -38.295 42.075 42.580 1.00 93.75 527 VAL A CA 1
ATOM 4177 C C . VAL A 1 527 ? -39.780 42.351 42.810 1.00 93.75 527 VAL A C 1
ATOM 4179 O O . VAL A 1 527 ? -40.208 43.500 42.726 1.00 93.75 527 VAL A O 1
ATOM 4182 N N . ASP A 1 528 ? -40.532 41.334 43.223 1.00 93.50 528 ASP A N 1
ATOM 4183 C CA . ASP A 1 528 ? -41.955 41.426 43.547 1.00 93.50 528 ASP A CA 1
ATOM 4184 C C . ASP A 1 528 ? -42.214 42.327 44.760 1.00 93.50 528 ASP A C 1
ATOM 4186 O O . ASP A 1 528 ? -43.164 43.114 44.768 1.00 93.50 528 ASP A O 1
ATOM 4190 N N . ALA A 1 529 ? -41.370 42.239 45.794 1.00 93.12 529 ALA A N 1
ATOM 4191 C CA . ALA A 1 529 ? -41.511 43.056 46.996 1.00 93.12 529 ALA A CA 1
ATOM 4192 C C . ALA A 1 529 ? -41.039 44.509 46.810 1.00 93.12 529 ALA A C 1
ATOM 4194 O O . ALA A 1 529 ? -41.572 45.405 47.470 1.00 93.12 529 ALA A O 1
ATOM 4195 N N . PHE A 1 530 ? -40.071 44.758 45.920 1.00 94.00 530 PHE A N 1
ATOM 4196 C CA . PHE A 1 530 ? -39.456 46.075 45.707 1.00 94.00 530 PHE A CA 1
ATOM 4197 C C . PHE A 1 530 ? -39.308 46.442 44.216 1.00 94.00 5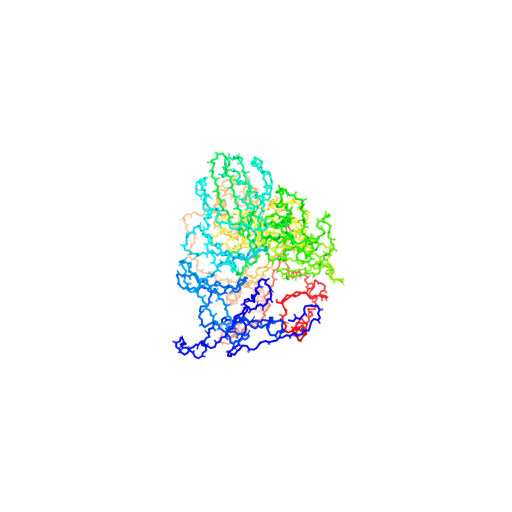30 PHE A C 1
ATOM 4199 O O . PHE A 1 530 ? -38.200 46.734 43.746 1.00 94.00 530 PHE A O 1
ATOM 4206 N N . PRO A 1 531 ? -40.414 46.511 43.453 1.00 94.12 531 PRO A N 1
ATOM 4207 C CA . PRO A 1 531 ? -40.371 46.668 41.997 1.00 94.12 531 PRO A CA 1
ATOM 4208 C C . PRO A 1 531 ? -39.783 48.009 41.536 1.00 94.12 531 PRO A C 1
ATOM 4210 O O . PRO A 1 531 ? -39.272 48.112 40.424 1.00 94.12 531 PRO A O 1
ATOM 4213 N N . GLU A 1 532 ? -39.810 49.048 42.378 1.00 92.88 532 GLU A N 1
ATOM 4214 C CA . GLU A 1 532 ? -39.232 50.355 42.034 1.00 92.88 532 GLU A CA 1
ATOM 4215 C C . GLU A 1 532 ? -37.735 50.477 42.367 1.00 92.88 532 GLU A C 1
ATOM 4217 O O . GLU A 1 532 ? -37.071 51.375 41.847 1.00 92.88 532 GLU A O 1
ATOM 4222 N N . THR A 1 533 ? -37.178 49.591 43.204 1.00 90.50 533 THR A N 1
ATOM 4223 C CA . THR A 1 533 ? -35.806 49.739 43.727 1.00 90.50 533 THR A CA 1
ATOM 4224 C C . THR A 1 533 ? -34.897 48.527 43.516 1.00 90.50 533 THR A C 1
ATOM 4226 O O . THR A 1 533 ? -33.684 48.674 43.667 1.00 90.50 533 THR A O 1
ATOM 4229 N N . TYR A 1 534 ? -35.407 47.373 43.065 1.00 92.38 534 TYR A N 1
ATOM 4230 C CA . TYR A 1 534 ? -34.605 46.156 42.844 1.00 92.38 534 TYR A CA 1
ATOM 4231 C C . TYR A 1 534 ? -33.437 46.335 41.858 1.00 92.38 534 TYR A C 1
ATOM 4233 O O . TYR A 1 534 ? -32.381 45.722 42.024 1.00 92.38 534 TYR A O 1
ATOM 4241 N N . THR A 1 535 ? -33.578 47.221 40.864 1.00 90.81 535 THR A N 1
ATOM 4242 C CA . THR A 1 535 ? -32.555 47.444 39.826 1.00 90.81 535 THR A CA 1
ATOM 4243 C C . THR A 1 535 ? -31.202 47.881 40.391 1.00 90.81 535 THR A C 1
ATOM 4245 O O . THR A 1 535 ? -30.160 47.596 39.801 1.00 90.81 535 THR A O 1
ATOM 4248 N N . ARG A 1 536 ? -31.172 48.516 41.572 1.00 90.31 536 ARG A N 1
ATOM 4249 C CA . ARG A 1 536 ? -29.916 48.907 42.237 1.00 90.31 536 ARG A CA 1
ATOM 4250 C C . ARG A 1 536 ? -29.151 47.720 42.831 1.00 90.31 536 ARG A C 1
ATOM 4252 O O . ARG A 1 536 ? -27.950 47.840 43.070 1.00 90.31 536 ARG A O 1
ATOM 4259 N N . TRP A 1 537 ? -29.821 46.590 43.067 1.00 92.19 537 TRP A N 1
ATOM 4260 C CA . TRP A 1 537 ? -29.205 45.377 43.602 1.00 92.19 537 TRP A CA 1
ATOM 4261 C C . TRP A 1 537 ? -28.589 44.498 42.523 1.00 92.19 537 TRP A C 1
ATOM 4263 O O . TRP A 1 537 ? -27.684 43.742 42.859 1.00 92.19 537 TRP A O 1
ATOM 4273 N N . ILE A 1 538 ? -28.979 44.649 41.251 1.00 84.81 538 ILE A N 1
ATOM 4274 C CA . ILE A 1 538 ? -28.480 43.843 40.120 1.00 84.81 538 ILE A CA 1
ATOM 4275 C C . ILE A 1 538 ? -26.949 43.765 40.134 1.00 84.81 538 ILE A C 1
ATOM 4277 O O . ILE A 1 538 ? -26.381 42.687 40.259 1.00 84.81 538 ILE A O 1
ATOM 4281 N N . THR A 1 539 ? -26.263 44.911 40.160 1.00 69.31 539 THR A N 1
ATOM 4282 C CA . THR A 1 539 ? -24.788 44.967 40.153 1.00 69.31 539 THR A CA 1
ATOM 4283 C C . THR A 1 539 ? -24.137 44.277 41.363 1.00 69.31 539 THR A C 1
ATOM 4285 O O . THR A 1 539 ? -23.010 43.786 41.285 1.00 69.31 539 THR A O 1
ATOM 4288 N N . ILE A 1 540 ? -24.791 44.278 42.528 1.00 83.62 540 ILE A N 1
ATOM 4289 C CA . ILE A 1 540 ? -24.285 43.582 43.723 1.00 83.62 540 ILE A CA 1
ATOM 4290 C C . ILE A 1 540 ? -24.566 42.094 43.616 1.00 83.62 540 ILE A C 1
ATOM 4292 O O . ILE A 1 540 ? -23.713 41.281 43.966 1.00 83.62 540 ILE A O 1
ATOM 4296 N N . TRP A 1 541 ? -25.737 41.752 43.104 1.00 86.06 541 TRP A N 1
ATOM 4297 C CA . TRP A 1 541 ? -26.166 40.388 42.925 1.00 86.06 541 TRP A CA 1
ATOM 4298 C C . TRP A 1 541 ? -25.299 39.655 41.905 1.00 86.06 541 TRP A C 1
ATOM 4300 O O . TRP A 1 541 ? -24.813 38.570 42.197 1.00 86.06 541 TRP A O 1
ATOM 4310 N N . GLU A 1 542 ? -24.955 40.301 40.792 1.00 64.25 542 GLU A N 1
ATOM 4311 C CA . GLU A 1 542 ? -23.955 39.819 39.834 1.00 64.25 542 GLU A CA 1
ATOM 4312 C C . GLU A 1 542 ? -22.597 39.564 40.503 1.00 64.25 542 GLU A C 1
ATOM 4314 O O . GLU A 1 542 ? -21.946 38.552 40.248 1.00 64.25 542 GLU A O 1
ATOM 4319 N N . ARG A 1 543 ? -22.163 40.442 41.419 1.00 64.94 543 ARG A N 1
ATOM 4320 C CA . ARG A 1 543 ? -20.914 40.239 42.175 1.00 64.94 543 ARG A CA 1
ATOM 4321 C C . ARG A 1 543 ? -21.007 39.090 43.170 1.00 64.94 543 ARG A C 1
ATOM 4323 O O . ARG A 1 543 ? -19.982 38.463 43.427 1.00 64.94 543 ARG A O 1
ATOM 4330 N N . PHE A 1 544 ? -22.175 38.843 43.758 1.00 78.75 544 PHE A N 1
ATOM 4331 C CA . PHE A 1 544 ? -22.394 37.669 44.596 1.00 78.75 544 PHE A CA 1
ATOM 4332 C C . PHE A 1 544 ? -22.423 36.401 43.755 1.00 78.75 544 PHE A C 1
ATOM 4334 O O . PHE A 1 544 ? -21.733 35.456 44.114 1.00 78.75 544 PHE A O 1
ATOM 4341 N N . ASN A 1 545 ? -23.095 36.415 42.607 1.00 64.25 545 ASN A N 1
ATOM 4342 C CA . ASN A 1 545 ? -23.104 35.308 41.658 1.00 64.25 545 ASN A CA 1
ATOM 4343 C C . ASN A 1 545 ? -21.685 34.955 41.180 1.00 64.25 545 ASN A C 1
ATOM 4345 O O . ASN A 1 545 ? -21.310 33.793 41.111 1.00 64.25 545 ASN A O 1
ATOM 4349 N N . ALA A 1 546 ? -20.841 35.966 40.960 1.00 51.19 546 ALA A N 1
ATOM 4350 C CA . ALA A 1 546 ? -19.452 35.769 40.554 1.00 51.19 546 ALA A CA 1
ATOM 4351 C C . ALA A 1 546 ? -18.494 35.330 41.685 1.00 51.19 546 ALA A C 1
ATOM 4353 O O . ALA A 1 546 ? -17.343 35.003 41.405 1.00 51.19 546 ALA A O 1
ATOM 4354 N N . ARG A 1 547 ? -18.888 35.400 42.967 1.00 55.91 547 ARG A N 1
ATOM 4355 C CA . ARG A 1 547 ? -17.969 35.188 44.114 1.00 55.91 547 ARG A CA 1
ATOM 4356 C C . ARG A 1 547 ? -18.421 34.136 45.110 1.00 55.91 547 ARG A C 1
ATOM 4358 O O . ARG A 1 547 ? -17.596 33.626 45.869 1.00 55.91 547 ARG A O 1
ATOM 4365 N N . LEU A 1 548 ? -19.717 33.896 45.200 1.00 64.50 548 LEU A N 1
ATOM 4366 C CA . LEU A 1 548 ? -20.299 32.912 46.090 1.00 64.50 548 LEU A CA 1
ATOM 4367 C C . LEU A 1 548 ? -20.527 31.637 45.291 1.00 64.50 548 LEU A C 1
ATOM 4369 O O . LEU A 1 548 ? -20.977 31.691 44.153 1.00 64.50 548 LEU A O 1
ATOM 4373 N N . ASN A 1 549 ? -20.235 30.492 45.904 1.00 62.12 549 ASN A N 1
ATOM 4374 C CA . ASN A 1 549 ? -20.688 29.230 45.341 1.00 62.12 549 ASN A CA 1
ATOM 4375 C C . ASN A 1 549 ? -22.234 29.172 45.362 1.00 62.12 549 ASN A C 1
ATOM 4377 O O . ASN A 1 549 ? -22.859 29.872 46.178 1.00 62.12 549 ASN A O 1
ATOM 4381 N N . PRO A 1 550 ? -22.857 28.352 44.499 1.00 58.81 550 PRO A N 1
ATOM 4382 C CA . PRO A 1 550 ? -24.313 28.298 44.358 1.00 58.81 550 PRO A CA 1
ATOM 4383 C C . PRO A 1 550 ? -25.059 28.080 45.683 1.00 58.81 550 PRO A C 1
ATOM 4385 O O . PRO A 1 550 ? -26.072 28.727 45.931 1.00 58.81 550 PRO A O 1
ATOM 4388 N N . GLU A 1 551 ? -24.520 27.265 46.597 1.00 56.75 551 GLU A N 1
ATOM 4389 C CA . GLU A 1 551 ? -25.114 27.021 47.920 1.00 56.75 551 GLU A CA 1
ATOM 4390 C C . GLU A 1 551 ? -25.187 28.290 48.791 1.00 56.75 551 GLU A C 1
ATOM 4392 O O . GLU A 1 551 ? -26.217 28.583 49.406 1.00 56.75 551 GLU A O 1
ATOM 4397 N N . ARG A 1 552 ? -24.106 29.079 48.854 1.00 70.94 552 ARG A N 1
ATOM 4398 C CA . ARG A 1 552 ? -24.087 30.338 49.620 1.00 70.94 552 ARG A CA 1
ATOM 4399 C C . ARG A 1 552 ? -24.968 31.396 48.977 1.00 70.94 552 ARG A C 1
ATOM 4401 O O . ARG A 1 552 ? -25.613 32.148 49.705 1.00 70.94 552 ARG A O 1
ATOM 4408 N N . LEU A 1 553 ? -25.005 31.446 47.646 1.00 77.56 553 LEU A N 1
ATOM 4409 C CA . LEU A 1 553 ? -25.879 32.356 46.913 1.00 77.56 553 LEU A CA 1
ATOM 4410 C C . LEU A 1 553 ? -27.355 31.997 47.130 1.00 77.56 553 LEU A C 1
ATOM 4412 O O . LEU A 1 553 ? -28.166 32.882 47.396 1.00 77.56 553 LEU A O 1
ATOM 4416 N N . HIS A 1 554 ? -27.700 30.708 47.116 1.00 71.88 554 HIS A N 1
ATOM 4417 C CA . HIS A 1 554 ? -29.052 30.235 47.395 1.00 71.88 554 HIS A CA 1
ATOM 4418 C C . HIS A 1 554 ? -29.462 30.490 48.852 1.00 71.88 554 HIS A C 1
ATOM 4420 O O . HIS A 1 554 ? -30.539 31.031 49.086 1.00 71.88 554 HIS A O 1
ATOM 4426 N N . ARG A 1 555 ? -28.604 30.197 49.845 1.00 76.38 555 ARG A N 1
ATOM 4427 C CA . ARG A 1 555 ? -28.888 30.543 51.255 1.00 76.38 555 ARG A CA 1
ATOM 4428 C C . ARG A 1 555 ? -29.109 32.039 51.430 1.00 76.38 555 ARG A C 1
ATOM 4430 O O . ARG A 1 555 ? -30.081 32.423 52.064 1.00 76.38 555 ARG A O 1
ATOM 4437 N N . LEU A 1 556 ? -28.271 32.869 50.808 1.00 86.94 556 LEU A N 1
ATOM 4438 C CA . LEU A 1 556 ? -28.457 34.318 50.801 1.00 86.94 556 LEU A CA 1
ATOM 4439 C C . LEU A 1 556 ? -29.801 34.710 50.168 1.00 86.94 556 LEU A C 1
ATOM 4441 O O . LEU A 1 556 ? -30.519 35.525 50.734 1.00 86.94 556 LEU A O 1
ATOM 4445 N N . SER A 1 557 ? -30.165 34.101 49.037 1.00 86.75 557 SER A N 1
ATOM 4446 C CA . SER A 1 557 ? -31.451 34.326 48.357 1.00 86.75 557 SER A CA 1
ATOM 4447 C C . SER A 1 557 ? -32.628 33.965 49.258 1.00 86.75 557 SER A C 1
ATOM 4449 O O . SER A 1 557 ? -33.555 34.753 49.411 1.00 86.75 557 SER A O 1
ATOM 4451 N N . ARG A 1 558 ? -32.566 32.800 49.910 1.00 85.50 558 ARG A N 1
ATOM 4452 C CA . ARG A 1 558 ? -33.603 32.305 50.815 1.00 85.50 558 ARG A CA 1
ATOM 4453 C C . ARG A 1 558 ? -33.733 33.162 52.052 1.00 85.50 558 ARG A C 1
ATOM 4455 O O . ARG A 1 558 ? -34.848 33.499 52.429 1.00 85.50 558 ARG A O 1
ATOM 4462 N N . ASP A 1 559 ? -32.613 33.523 52.662 1.00 86.44 559 ASP A N 1
ATOM 4463 C CA . ASP A 1 559 ? -32.600 34.355 53.855 1.00 86.44 559 ASP A CA 1
ATOM 4464 C C . ASP A 1 559 ? -33.154 35.751 53.523 1.00 86.44 559 ASP A C 1
ATOM 4466 O O . ASP A 1 559 ? -33.954 36.283 54.286 1.00 86.44 559 ASP A O 1
ATOM 4470 N N . LEU A 1 560 ? -32.842 36.301 52.344 1.00 88.00 560 LEU A N 1
ATOM 4471 C CA . LEU A 1 560 ? -33.421 37.558 51.859 1.00 88.00 560 LEU A CA 1
ATOM 4472 C C . LEU A 1 560 ? -34.919 37.453 51.556 1.00 88.00 560 LEU A C 1
ATOM 4474 O O . LEU A 1 560 ? -35.673 38.326 51.979 1.00 88.00 560 LEU A O 1
ATOM 4478 N N . CYS A 1 561 ? -35.371 36.390 50.885 1.00 88.12 561 CYS A N 1
ATOM 4479 C CA . CYS A 1 561 ? -36.798 36.167 50.636 1.00 88.12 561 CYS A CA 1
ATOM 4480 C C . CYS A 1 561 ? -37.578 35.939 51.939 1.00 88.12 561 CYS A C 1
ATOM 4482 O O . CYS A 1 561 ? -38.695 36.429 52.086 1.00 88.12 561 CYS A O 1
ATOM 4484 N N . ALA A 1 562 ? -36.995 35.226 52.907 1.00 83.31 562 ALA A N 1
ATOM 4485 C CA . ALA A 1 562 ? -37.602 34.962 54.212 1.00 83.31 562 ALA A CA 1
ATOM 4486 C C . ALA A 1 562 ? -37.667 36.214 55.100 1.00 83.31 562 ALA A C 1
ATOM 4488 O O . ALA A 1 562 ? -38.491 36.283 56.012 1.00 83.31 562 ALA A O 1
ATOM 4489 N N . LEU A 1 563 ? -36.816 37.209 54.835 1.00 80.62 563 LEU A N 1
ATOM 4490 C CA . LEU A 1 563 ? -36.872 38.520 55.475 1.00 80.62 563 LEU A CA 1
ATOM 4491 C C . LEU A 1 563 ? -37.995 39.405 54.919 1.00 80.62 563 LEU A C 1
ATOM 4493 O O . LEU A 1 563 ? -38.200 40.494 55.439 1.00 80.62 563 LEU A O 1
ATOM 4497 N N . LEU A 1 564 ? -38.752 38.990 53.902 1.00 80.75 564 LEU A N 1
ATOM 4498 C CA . LEU A 1 564 ? -39.884 39.773 53.408 1.00 80.75 564 LEU A CA 1
ATOM 4499 C C . LEU A 1 564 ? -41.144 39.553 54.271 1.00 80.75 564 LEU A C 1
ATOM 4501 O O . LEU A 1 564 ? -41.411 38.423 54.681 1.00 80.75 564 LEU A O 1
ATOM 4505 N N . PRO A 1 565 ? -41.957 40.597 54.544 1.00 59.66 565 PRO A N 1
ATOM 4506 C CA . PRO A 1 565 ? -41.840 41.979 54.079 1.00 59.66 565 PRO A CA 1
ATOM 4507 C C . PRO A 1 565 ? -41.208 42.887 55.156 1.00 59.66 565 PRO A C 1
ATOM 4509 O O . PRO A 1 565 ? -41.915 43.517 55.943 1.00 59.66 565 PRO A O 1
ATOM 4512 N N . GLN A 1 566 ? -39.878 42.955 55.231 1.00 69.94 566 GLN A N 1
ATOM 4513 C CA . GLN A 1 566 ? -39.177 44.033 55.947 1.00 69.94 566 GLN A CA 1
ATOM 4514 C C . GLN A 1 566 ? -39.005 45.258 55.034 1.00 69.94 566 GLN A C 1
ATOM 4516 O O . GLN A 1 566 ? -39.272 45.177 53.837 1.00 69.94 566 GLN A O 1
ATOM 4521 N N . ASP A 1 567 ? -38.605 46.407 55.587 1.00 78.88 567 ASP A N 1
ATOM 4522 C CA . ASP A 1 567 ? -38.334 47.596 54.775 1.00 78.88 567 ASP A CA 1
ATOM 4523 C C . ASP A 1 567 ? -37.063 47.441 53.919 1.00 78.88 567 ASP A C 1
ATOM 4525 O O . ASP A 1 567 ? -36.194 46.601 54.163 1.00 78.88 567 ASP A O 1
ATOM 4529 N N . GLU A 1 568 ? -36.957 48.272 52.885 1.00 84.06 568 GLU A N 1
ATOM 4530 C CA . GLU A 1 568 ? -35.841 48.286 51.935 1.00 84.06 568 GLU A CA 1
ATOM 4531 C C . GLU A 1 568 ? -34.463 48.423 52.624 1.00 84.06 568 GLU A C 1
ATOM 4533 O O . GLU A 1 568 ? -33.460 47.879 52.153 1.00 84.06 568 GLU A O 1
ATOM 4538 N N . ALA A 1 569 ? -34.414 49.104 53.775 1.00 82.19 569 ALA A N 1
ATOM 4539 C CA . ALA A 1 569 ? -33.192 49.319 54.540 1.00 82.19 569 ALA A CA 1
ATOM 4540 C C . ALA A 1 569 ? -32.693 48.039 55.230 1.00 82.19 569 ALA A C 1
ATOM 4542 O O . ALA A 1 569 ? -31.484 47.881 55.407 1.00 82.19 569 ALA A O 1
ATOM 4543 N N . ALA A 1 570 ? -33.584 47.110 55.589 1.00 79.94 570 ALA A N 1
ATOM 4544 C CA . ALA A 1 570 ? -33.208 45.804 56.125 1.00 79.94 570 ALA A CA 1
ATOM 4545 C C . ALA A 1 570 ? -32.532 44.919 55.066 1.00 79.94 570 ALA A C 1
ATOM 4547 O O . ALA A 1 570 ? -31.528 44.270 55.366 1.00 79.94 570 ALA A O 1
ATOM 4548 N N . VAL A 1 571 ? -33.031 44.943 53.824 1.00 84.69 571 VAL A N 1
ATOM 4549 C CA . VAL A 1 571 ? -32.406 44.239 52.691 1.00 84.69 571 VAL A CA 1
ATOM 4550 C C . VAL A 1 571 ? -31.044 44.856 52.371 1.00 84.69 571 VAL A C 1
ATOM 4552 O O . VAL A 1 571 ? -30.058 44.132 52.243 1.00 84.69 571 VAL A O 1
ATOM 4555 N N . ASP A 1 572 ? -30.943 46.190 52.353 1.00 83.81 572 ASP A N 1
ATOM 4556 C CA . ASP A 1 572 ? -29.660 46.876 52.164 1.00 83.81 572 ASP A CA 1
ATOM 4557 C C . ASP A 1 572 ? -28.666 46.572 53.288 1.00 83.81 572 ASP A C 1
ATOM 4559 O O . ASP A 1 572 ? -27.496 46.315 53.025 1.00 83.81 572 ASP A O 1
ATOM 4563 N N . ALA A 1 573 ? -29.099 46.541 54.546 1.00 77.69 573 ALA A N 1
ATOM 4564 C CA . ALA A 1 573 ? -28.217 46.185 55.656 1.00 77.69 573 ALA A CA 1
ATOM 4565 C C . ALA A 1 573 ? -27.686 44.744 55.545 1.00 77.69 573 ALA A C 1
ATOM 4567 O O . ALA A 1 573 ? -26.579 44.460 56.011 1.00 77.69 573 ALA A O 1
ATOM 4568 N N . TYR A 1 574 ? -28.457 43.853 54.917 1.00 80.38 574 TYR A N 1
ATOM 4569 C CA . TYR A 1 574 ? -28.084 42.460 54.684 1.00 80.38 574 TYR A CA 1
ATOM 4570 C C . TYR A 1 574 ? -27.126 42.301 53.493 1.00 80.38 574 TYR A C 1
ATOM 4572 O O . TYR A 1 574 ? -26.158 41.545 53.574 1.00 80.38 574 TYR A O 1
ATOM 4580 N N . LEU A 1 575 ? -27.353 43.051 52.409 1.00 83.31 575 LEU A N 1
ATOM 4581 C CA . LEU A 1 575 ? -26.502 43.058 51.211 1.00 83.31 575 LEU A CA 1
ATOM 4582 C C . LEU A 1 575 ? -25.210 43.877 51.402 1.00 83.31 575 LEU A C 1
ATOM 4584 O O . LEU A 1 575 ? -24.190 43.583 50.777 1.00 83.31 575 LEU A O 1
ATOM 4588 N N . PHE A 1 576 ? -25.235 44.884 52.281 1.00 78.56 576 PHE A N 1
ATOM 4589 C CA . PHE A 1 576 ? -24.147 45.832 52.535 1.00 78.56 576 PHE A CA 1
ATOM 4590 C C . PHE A 1 576 ? -23.855 45.979 54.039 1.00 78.56 576 PHE A C 1
ATOM 4592 O O . PHE A 1 576 ? -24.137 47.025 54.638 1.00 78.56 576 PHE A O 1
ATOM 4599 N N . PRO A 1 577 ? -23.250 44.975 54.692 1.00 55.31 577 PRO A N 1
ATOM 4600 C CA . PRO A 1 577 ? -22.855 45.119 56.086 1.00 55.31 577 PRO A CA 1
ATOM 4601 C C . PRO A 1 577 ? -21.868 46.292 56.237 1.00 55.31 577 PRO A C 1
ATOM 4603 O O . PRO A 1 577 ? -20.806 46.326 55.612 1.00 55.31 577 PRO A O 1
ATOM 4606 N N . THR A 1 578 ? -22.225 47.291 57.050 1.00 41.44 578 THR A N 1
ATOM 4607 C CA . THR A 1 578 ? -21.363 48.457 57.307 1.00 41.44 578 THR A CA 1
ATOM 4608 C C . THR A 1 578 ? -20.103 48.065 58.090 1.00 41.44 578 THR A C 1
ATOM 4610 O O . THR A 1 578 ? -20.082 47.091 58.837 1.00 41.44 578 THR A O 1
ATOM 4613 N N . VAL A 1 579 ? -19.033 48.857 57.937 1.00 40.34 579 VAL A N 1
ATOM 4614 C CA . VAL A 1 579 ? -17.648 48.598 58.405 1.00 40.34 579 VAL A CA 1
ATOM 4615 C C . VAL A 1 579 ? -17.476 48.607 59.942 1.00 40.34 579 VAL A C 1
ATOM 4617 O O . VAL A 1 579 ? -16.359 48.683 60.446 1.00 40.34 579 VAL A O 1
ATOM 4620 N N . THR A 1 580 ? -18.558 48.514 60.719 1.00 39.97 580 THR A N 1
ATOM 4621 C CA . THR A 1 580 ? -18.478 48.353 62.179 1.00 39.97 580 THR A CA 1
ATOM 4622 C C . THR A 1 580 ? -18.896 46.926 62.531 1.00 39.97 580 THR A C 1
ATOM 4624 O O . THR A 1 580 ? -20.086 46.619 62.474 1.00 39.97 580 THR A O 1
ATOM 4627 N N . PRO A 1 581 ? -17.961 46.026 62.878 1.00 33.62 581 PRO A N 1
ATOM 4628 C CA . PRO A 1 581 ? -18.306 44.653 63.210 1.00 33.62 581 PRO A CA 1
ATOM 4629 C C . PRO A 1 581 ? -19.066 44.628 64.542 1.00 33.62 581 PRO A C 1
ATOM 4631 O O . PRO A 1 581 ? -18.473 44.748 65.610 1.00 33.62 581 PRO A O 1
ATOM 4634 N N . THR A 1 582 ? -20.384 44.437 64.502 1.00 39.25 582 THR A N 1
ATOM 4635 C CA . THR A 1 582 ? -21.209 44.085 65.674 1.00 39.25 582 THR A CA 1
ATOM 4636 C C . THR A 1 582 ? -21.259 42.575 65.924 1.00 39.25 582 THR A C 1
ATOM 4638 O O . THR A 1 582 ? -22.190 42.069 66.548 1.00 39.25 582 THR A O 1
ATOM 4641 N N . ARG A 1 583 ? -20.228 41.828 65.509 1.00 34.88 583 ARG A N 1
ATOM 4642 C CA . ARG A 1 583 ? -19.980 40.475 66.018 1.00 34.88 583 ARG A CA 1
ATOM 4643 C C . ARG A 1 583 ? -18.570 40.372 66.591 1.00 34.88 583 ARG A C 1
ATOM 4645 O O . ARG A 1 583 ? -17.579 40.529 65.885 1.00 34.88 583 ARG A O 1
ATOM 4652 N N . LEU A 1 584 ? -18.522 40.104 67.897 1.00 31.61 584 LEU A N 1
ATOM 4653 C CA . LEU A 1 584 ? -17.373 39.538 68.605 1.00 31.61 584 LEU A CA 1
ATOM 4654 C C . LEU A 1 584 ? -16.937 38.223 67.925 1.00 31.61 584 LEU A C 1
ATOM 4656 O O . LEU A 1 584 ? -17.764 37.605 67.247 1.00 31.61 584 LEU A O 1
ATOM 4660 N N . PRO A 1 585 ? -15.674 37.778 68.093 1.00 34.06 585 PRO A N 1
ATOM 4661 C CA . PRO A 1 585 ? -15.231 36.486 67.577 1.00 34.06 585 PRO A CA 1
ATOM 4662 C C . PRO A 1 585 ? -16.206 35.403 68.037 1.00 34.06 585 PRO A C 1
ATOM 4664 O O . PRO A 1 585 ? -16.485 35.276 69.230 1.00 34.06 585 PRO A O 1
ATOM 4667 N N . VAL A 1 586 ? -16.764 34.663 67.080 1.00 29.69 586 VAL A N 1
ATOM 4668 C CA . VAL A 1 586 ? -17.659 33.548 67.374 1.00 29.69 586 VAL A CA 1
ATOM 4669 C C . VAL A 1 586 ? -16.795 32.434 67.952 1.00 29.69 586 VAL A C 1
ATOM 4671 O O . VAL A 1 586 ? -16.143 31.690 67.225 1.00 29.69 586 VAL A O 1
ATOM 4674 N N . THR A 1 587 ? -16.774 32.330 69.276 1.00 31.72 587 THR A N 1
ATOM 4675 C CA . THR A 1 587 ? -16.596 31.039 69.936 1.00 31.72 587 THR A CA 1
ATOM 4676 C C . THR A 1 587 ? -17.730 30.155 69.425 1.00 31.72 587 THR A C 1
ATOM 4678 O O . THR A 1 587 ? -18.886 30.583 69.485 1.00 31.72 587 THR A O 1
ATOM 4681 N N . ALA A 1 588 ? -17.416 28.981 68.866 1.00 28.56 588 ALA A N 1
ATOM 4682 C CA . ALA A 1 588 ? -18.429 28.036 68.403 1.00 28.56 588 ALA A CA 1
ATOM 4683 C C . ALA A 1 588 ? -19.506 27.905 69.485 1.00 28.56 588 ALA A C 1
ATOM 4685 O O . ALA A 1 588 ? -19.190 27.607 70.635 1.00 28.56 588 ALA A O 1
ATOM 4686 N N . THR A 1 589 ? -20.753 28.226 69.144 1.00 35.69 589 THR A N 1
ATOM 4687 C CA . THR A 1 589 ? -21.870 27.964 70.045 1.00 35.69 589 THR A CA 1
ATOM 4688 C C . THR A 1 589 ? -22.106 26.462 69.945 1.00 35.69 589 THR A C 1
ATOM 4690 O O . THR A 1 589 ? -22.493 26.018 68.862 1.00 35.69 589 THR A O 1
ATOM 4693 N N . PRO A 1 590 ? -21.820 25.655 70.985 1.00 40.25 590 PRO A N 1
ATOM 4694 C CA . PRO A 1 590 ? -22.293 24.281 70.984 1.00 40.25 590 PRO A CA 1
ATOM 4695 C C . PRO A 1 590 ? -23.810 24.343 70.809 1.00 40.25 590 PRO A C 1
ATOM 4697 O O . PRO A 1 590 ? -24.474 25.188 71.419 1.00 40.25 590 PRO A O 1
ATOM 4700 N N . ALA A 1 591 ? -24.348 23.518 69.915 1.00 46.41 591 ALA A N 1
ATOM 4701 C CA . ALA A 1 591 ? -25.774 23.457 69.623 1.00 46.41 591 ALA A CA 1
ATOM 4702 C C . ALA A 1 591 ? -26.523 22.805 70.797 1.00 46.41 591 ALA A C 1
ATOM 4704 O O . ALA A 1 591 ? -27.110 21.743 70.655 1.00 46.41 591 ALA A O 1
ATOM 4705 N N . VAL A 1 592 ? -26.472 23.412 71.985 1.00 57.78 592 VAL A N 1
ATOM 4706 C CA . VAL A 1 592 ? -27.158 22.902 73.169 1.00 57.78 592 VAL A CA 1
ATOM 4707 C C . VAL A 1 592 ? -28.631 23.261 73.038 1.00 57.78 592 VAL A C 1
ATOM 4709 O O . VAL A 1 592 ? -29.026 24.427 73.100 1.00 57.78 592 VAL A O 1
ATOM 4712 N N . ILE A 1 593 ? -29.458 22.244 72.828 1.00 76.88 593 ILE A N 1
ATOM 4713 C CA . ILE A 1 593 ? -30.910 22.375 72.846 1.00 76.88 593 ILE A CA 1
ATOM 4714 C C . ILE A 1 593 ? -31.331 22.528 74.310 1.00 76.88 593 ILE A C 1
ATOM 4716 O O . ILE A 1 593 ? -31.046 21.666 75.136 1.00 76.88 593 ILE A O 1
ATOM 4720 N N . ALA A 1 594 ? -32.006 23.631 74.648 1.00 75.25 594 ALA A N 1
ATOM 4721 C CA . ALA A 1 594 ? -32.422 23.907 76.023 1.00 75.25 594 ALA A CA 1
ATOM 4722 C C . ALA A 1 594 ? -33.259 22.747 76.601 1.00 75.25 594 ALA A C 1
ATOM 4724 O O . ALA A 1 594 ? -34.250 22.324 75.996 1.00 75.25 594 ALA A O 1
ATOM 4725 N N . GLY A 1 595 ? -32.846 22.247 77.770 1.00 80.25 595 GLY A N 1
ATOM 4726 C CA . GLY A 1 595 ? -33.459 21.099 78.447 1.00 80.25 595 GLY A CA 1
ATOM 4727 C C . GLY A 1 595 ? -32.905 19.727 78.041 1.00 80.25 595 GLY A C 1
ATOM 4728 O O . GLY A 1 595 ? -33.443 18.726 78.501 1.00 80.25 595 GLY A O 1
ATOM 4729 N N . VAL A 1 596 ? -31.861 19.669 77.204 1.00 88.06 596 VAL A N 1
ATOM 4730 C CA . VAL A 1 596 ? -31.164 18.437 76.796 1.00 88.06 596 VAL A CA 1
ATOM 4731 C C . VAL A 1 596 ? -29.694 18.514 77.234 1.00 88.06 596 VAL A C 1
ATOM 4733 O O . VAL A 1 596 ? -29.075 19.563 77.038 1.00 88.06 596 VAL A O 1
ATOM 4736 N N . PRO A 1 597 ? -29.116 17.438 77.797 1.00 91.56 597 PRO A N 1
ATOM 4737 C CA . PRO A 1 597 ? -27.721 17.392 78.202 1.00 91.56 597 PRO A CA 1
ATOM 4738 C C . PRO A 1 597 ? -26.775 17.756 77.065 1.00 91.56 597 PRO A C 1
ATOM 4740 O O . PRO A 1 597 ? -26.861 17.202 75.964 1.00 91.56 597 PRO A O 1
ATOM 4743 N N . ALA A 1 598 ? -25.818 18.638 77.353 1.00 82.75 598 ALA A N 1
ATOM 4744 C CA . ALA A 1 598 ? -24.860 19.122 76.360 1.00 82.75 598 ALA A CA 1
ATOM 4745 C C . ALA A 1 598 ? -24.075 17.975 75.700 1.00 82.75 598 ALA A C 1
ATOM 4747 O O . ALA A 1 598 ? -23.831 18.013 74.497 1.00 82.75 598 ALA A O 1
ATOM 4748 N N . CYS A 1 599 ? -23.770 16.911 76.452 1.00 86.19 599 CYS A N 1
ATOM 4749 C CA . CYS A 1 599 ? -23.031 15.750 75.956 1.00 86.19 599 CYS A CA 1
ATOM 4750 C C . CYS A 1 599 ? -23.741 15.021 74.797 1.00 86.19 599 CYS A C 1
ATOM 4752 O O . CYS A 1 599 ? -23.073 14.482 73.919 1.00 86.19 599 CYS A O 1
ATOM 4754 N N . ILE A 1 600 ? -25.081 15.023 74.764 1.00 83.50 600 ILE A N 1
ATOM 4755 C CA . ILE A 1 600 ? -25.869 14.386 73.700 1.00 83.50 600 ILE A CA 1
ATOM 4756 C C . ILE A 1 600 ? -25.793 15.252 72.442 1.00 83.50 600 ILE A C 1
ATOM 4758 O O . ILE A 1 600 ? -25.479 14.761 71.360 1.00 83.50 600 ILE A O 1
ATOM 4762 N N . THR A 1 601 ? -26.011 16.558 72.599 1.00 77.88 601 THR A N 1
ATOM 4763 C CA . THR A 1 601 ? -26.001 17.509 71.482 1.00 77.88 601 THR A CA 1
ATOM 4764 C C . THR A 1 601 ? -24.610 17.758 70.901 1.00 77.88 601 THR A C 1
ATOM 4766 O O . THR A 1 601 ? -24.482 18.059 69.719 1.00 77.88 601 THR A O 1
ATOM 4769 N N . GLU A 1 602 ? -23.557 17.616 71.706 1.00 76.50 602 GLU A N 1
ATOM 4770 C CA . GLU A 1 602 ? -22.171 17.720 71.242 1.00 76.50 602 GLU A CA 1
ATOM 4771 C C . GLU A 1 602 ? -21.701 16.447 70.533 1.00 76.50 602 GLU A C 1
ATOM 4773 O O . GLU A 1 602 ? -20.893 16.523 69.607 1.00 76.50 602 GLU A O 1
ATOM 4778 N N . ARG A 1 603 ? -22.202 15.273 70.943 1.00 76.31 603 ARG A N 1
ATOM 4779 C CA . ARG A 1 603 ? -21.816 13.991 70.341 1.00 76.31 603 ARG A CA 1
ATOM 4780 C C . ARG A 1 603 ? -22.544 13.706 69.027 1.00 76.31 603 ARG A C 1
ATOM 4782 O O . ARG A 1 603 ? -21.935 13.099 68.149 1.00 76.31 603 ARG A O 1
ATOM 4789 N N . PHE A 1 604 ? -23.792 14.159 68.900 1.00 80.56 604 PHE A N 1
ATOM 4790 C CA . PHE A 1 604 ? -24.673 13.918 67.749 1.00 80.56 604 PHE A CA 1
ATOM 4791 C C . PHE A 1 604 ? -25.268 15.234 67.215 1.00 80.56 604 PHE A C 1
ATOM 4793 O O . PHE A 1 604 ? -26.461 15.498 67.380 1.00 80.56 604 PHE A O 1
ATOM 4800 N N . PRO A 1 605 ? -24.441 16.124 66.633 1.00 66.88 605 PRO A N 1
ATOM 4801 C CA . PRO A 1 605 ? -24.886 17.456 66.229 1.00 66.88 605 PRO A CA 1
ATOM 4802 C C . PRO A 1 605 ? -25.854 17.445 65.032 1.00 66.88 605 PRO A C 1
ATOM 4804 O O . PRO A 1 605 ? -26.686 18.346 64.938 1.00 66.88 605 PRO A O 1
ATOM 4807 N N . SER A 1 606 ? -25.776 16.450 64.140 1.00 59.91 606 SER A N 1
ATOM 4808 C CA . SER A 1 606 ? -26.685 16.288 62.992 1.00 59.91 606 SER A CA 1
ATOM 4809 C C . SER A 1 606 ? -28.064 15.764 63.401 1.00 59.91 606 SER A C 1
ATOM 4811 O O . SER A 1 606 ? -29.067 16.180 62.831 1.00 59.91 606 SER A O 1
ATOM 4813 N N . GLU A 1 607 ? -28.133 14.926 64.437 1.00 78.50 607 GLU A N 1
ATOM 4814 C CA . GLU A 1 607 ? -29.363 14.283 64.925 1.00 78.50 607 GLU A CA 1
ATOM 4815 C C . GLU A 1 607 ? -29.909 14.943 66.206 1.00 78.50 607 GLU A C 1
ATOM 4817 O O . GLU A 1 607 ? -30.808 14.417 66.868 1.00 78.50 607 GLU A O 1
ATOM 4822 N N . ALA A 1 608 ? -29.373 16.108 66.587 1.00 74.44 608 ALA A N 1
ATOM 4823 C CA . ALA A 1 608 ? -29.629 16.735 67.883 1.00 74.44 608 ALA A CA 1
ATOM 4824 C C . ALA A 1 608 ? -31.130 16.939 68.175 1.00 74.44 608 ALA A C 1
ATOM 4826 O O . ALA A 1 608 ? -31.555 16.809 69.322 1.00 74.44 608 ALA A O 1
ATOM 4827 N N . GLN A 1 609 ? -31.955 17.220 67.157 1.00 75.19 609 GLN A N 1
ATOM 4828 C CA . GLN A 1 609 ? -33.403 17.390 67.337 1.00 75.19 609 GLN A CA 1
ATOM 4829 C C . GLN A 1 609 ? -34.145 16.079 67.639 1.00 75.19 609 GLN A C 1
ATOM 4831 O O . GLN A 1 609 ? -35.061 16.087 68.465 1.00 75.19 609 GLN A O 1
ATOM 4836 N N . GLU A 1 610 ? -33.745 14.963 67.028 1.00 78.06 610 GLU A N 1
ATOM 4837 C CA . GLU A 1 610 ? -34.337 13.648 67.300 1.00 78.06 610 GLU A CA 1
ATOM 4838 C C . GLU A 1 610 ? -33.968 13.176 68.705 1.00 78.06 610 GLU A C 1
ATOM 4840 O O . GLU A 1 610 ? -34.842 12.813 69.497 1.00 78.06 610 GLU A O 1
ATOM 4845 N N . TYR A 1 611 ? -32.691 13.295 69.077 1.00 83.00 611 TYR A N 1
ATOM 4846 C CA . TYR A 1 611 ? -32.256 12.965 70.432 1.00 83.00 611 TYR A CA 1
ATOM 4847 C C . TYR A 1 611 ? -32.854 13.898 71.487 1.00 83.00 611 TYR A C 1
ATOM 4849 O O . TYR A 1 611 ? -33.152 13.451 72.592 1.00 83.00 611 TYR A O 1
ATOM 4857 N N . ALA A 1 612 ? -33.120 15.164 71.156 1.00 85.25 612 ALA A N 1
ATOM 4858 C CA . ALA A 1 612 ? -33.864 16.059 72.036 1.00 85.25 612 ALA A CA 1
ATOM 4859 C C . ALA A 1 612 ? -35.311 15.597 72.261 1.00 85.25 612 ALA A C 1
ATOM 4861 O O . ALA A 1 612 ? -35.828 15.737 73.369 1.00 85.25 612 ALA A O 1
ATOM 4862 N N . ALA A 1 613 ? -35.978 15.052 71.239 1.00 84.19 613 ALA A N 1
ATOM 4863 C CA . ALA A 1 613 ? -37.322 14.496 71.384 1.00 84.19 613 ALA A CA 1
ATOM 4864 C C . ALA A 1 613 ? -37.317 13.243 72.272 1.00 84.19 613 ALA A C 1
ATOM 4866 O O . ALA A 1 613 ? -38.152 13.126 73.169 1.00 84.19 613 ALA A O 1
ATOM 4867 N N . ILE A 1 614 ? -36.336 12.357 72.082 1.00 89.69 614 ILE A N 1
ATOM 4868 C CA . ILE A 1 614 ? -36.147 11.167 72.920 1.00 89.69 614 ILE A CA 1
ATOM 4869 C C . ILE A 1 614 ? -35.850 11.572 74.366 1.00 89.69 614 ILE A C 1
ATOM 4871 O O . ILE A 1 614 ? -36.479 11.057 75.285 1.00 89.69 614 ILE A O 1
ATOM 4875 N N . TRP A 1 615 ? -34.951 12.537 74.577 1.00 93.56 615 TRP A N 1
ATOM 4876 C CA . TRP A 1 615 ? -34.602 13.031 75.907 1.00 93.56 615 TRP A CA 1
ATOM 4877 C C . TRP A 1 615 ? -35.804 13.631 76.641 1.00 93.56 615 TRP A C 1
ATOM 4879 O O . TRP A 1 615 ? -36.035 13.318 77.807 1.00 93.56 615 TRP A O 1
ATOM 4889 N N . ARG A 1 616 ? -36.615 14.449 75.959 1.00 92.69 616 ARG A N 1
ATOM 4890 C CA . ARG A 1 616 ? -37.849 15.007 76.538 1.00 92.69 616 ARG A CA 1
ATOM 4891 C C . ARG A 1 616 ? -38.856 13.924 76.915 1.00 92.69 616 ARG A C 1
ATOM 4893 O O . ARG A 1 616 ? -39.503 14.054 77.941 1.00 92.69 616 ARG A O 1
ATOM 4900 N N . ASN A 1 617 ? -38.963 12.864 76.117 1.00 91.44 617 ASN A N 1
ATOM 4901 C CA . ASN A 1 617 ? -39.850 11.736 76.402 1.00 91.44 617 ASN A CA 1
ATOM 4902 C C . ASN A 1 617 ? -39.329 10.895 77.586 1.00 91.44 617 ASN A C 1
ATOM 4904 O O . ASN A 1 617 ? -40.091 10.495 78.456 1.00 91.44 617 ASN A O 1
ATOM 4908 N N . LEU A 1 618 ? -38.010 10.688 77.671 1.00 90.94 618 LEU A N 1
ATOM 4909 C CA . LEU A 1 618 ? -37.369 9.984 78.790 1.00 90.94 618 LEU A CA 1
ATOM 4910 C C . LEU A 1 618 ? -37.458 10.745 80.116 1.00 90.94 618 LEU A C 1
ATOM 4912 O O . LEU A 1 618 ? -37.461 10.125 81.175 1.00 90.94 618 LEU A O 1
ATOM 4916 N N . THR A 1 619 ? -37.511 12.073 80.058 1.00 93.88 619 THR A N 1
ATOM 4917 C CA . THR A 1 619 ? -37.590 12.942 81.239 1.00 93.88 619 THR A CA 1
ATOM 4918 C C . THR A 1 619 ? -39.017 13.344 81.601 1.00 93.88 619 THR A C 1
ATOM 4920 O O . THR A 1 619 ? -39.238 13.964 82.643 1.00 93.88 619 THR A O 1
ATOM 4923 N N . GLU A 1 620 ? -40.006 12.968 80.786 1.00 92.62 620 GLU A N 1
ATOM 4924 C CA . GLU A 1 620 ? -41.406 13.284 81.038 1.00 92.62 620 GLU A CA 1
ATOM 4925 C C . GLU A 1 620 ? -41.900 12.572 82.309 1.00 92.62 620 GLU A C 1
ATOM 4927 O O . GLU A 1 620 ? -41.909 11.347 82.410 1.00 92.62 620 GLU A O 1
ATOM 4932 N N . GLY A 1 621 ? -42.319 13.359 83.304 1.00 90.62 621 GLY A N 1
ATOM 4933 C CA . GLY A 1 621 ? -42.825 12.848 84.581 1.00 90.62 621 GLY A CA 1
ATOM 4934 C C . GLY A 1 621 ? -41.758 12.545 85.639 1.00 90.62 621 GLY A C 1
ATOM 4935 O O . GLY A 1 621 ? -42.132 12.156 86.745 1.00 90.62 621 GLY A O 1
ATOM 4936 N N . LEU A 1 622 ? -40.473 12.759 85.337 1.00 94.06 622 LEU A N 1
ATOM 4937 C CA . LEU A 1 622 ? -39.384 12.666 86.311 1.00 94.06 622 LEU A CA 1
ATOM 4938 C C . LEU A 1 622 ? -39.242 13.962 87.124 1.00 94.06 622 LEU A C 1
ATOM 4940 O O . LEU A 1 622 ? -39.542 15.062 86.655 1.00 94.06 622 LEU A O 1
ATOM 4944 N N . THR A 1 623 ? -38.777 13.833 88.364 1.00 94.62 623 THR A N 1
ATOM 4945 C CA . THR A 1 623 ? -38.387 14.969 89.210 1.00 94.62 623 THR A CA 1
ATOM 4946 C C . THR A 1 623 ? -37.044 15.557 88.763 1.00 94.62 623 THR A C 1
ATOM 4948 O O . THR A 1 623 ? -36.253 14.884 88.108 1.00 94.62 623 THR A O 1
ATOM 4951 N N . GLU A 1 624 ? -36.743 16.809 89.126 1.00 89.06 624 GLU A N 1
ATOM 4952 C CA . GLU A 1 624 ? -35.467 17.454 88.750 1.00 89.06 624 GLU A CA 1
ATOM 4953 C C . GLU A 1 624 ? -34.232 16.667 89.231 1.00 89.06 624 GLU A C 1
ATOM 4955 O O . GLU A 1 624 ? -33.211 16.645 88.547 1.00 89.06 624 GLU A O 1
ATOM 4960 N N . GLU A 1 625 ? -34.335 15.980 90.374 1.00 88.56 625 GLU A N 1
ATOM 4961 C CA . GLU A 1 625 ? -33.267 15.130 90.917 1.00 88.56 625 GLU A CA 1
ATOM 4962 C C . GLU A 1 625 ? -33.058 13.866 90.066 1.00 88.56 625 GLU A C 1
ATOM 4964 O O . GLU A 1 625 ? -31.921 13.519 89.750 1.00 88.56 625 GLU A O 1
ATOM 4969 N N . GLU A 1 626 ? -34.142 13.228 89.616 1.00 90.31 626 GLU A N 1
ATOM 4970 C CA . GLU A 1 626 ? -34.092 12.059 88.724 1.00 90.31 626 GLU A CA 1
ATOM 4971 C C . GLU A 1 626 ? -33.593 12.428 87.319 1.00 90.31 626 GLU A C 1
ATOM 4973 O O . GLU A 1 626 ? -32.851 11.662 86.704 1.00 90.31 626 GLU A O 1
ATOM 4978 N N . ILE A 1 627 ? -33.949 13.615 86.817 1.00 92.25 627 ILE A N 1
ATOM 4979 C CA . ILE A 1 627 ? -33.455 14.125 85.529 1.00 92.25 627 ILE A CA 1
ATOM 4980 C C . ILE A 1 627 ? -31.944 14.369 85.596 1.00 92.25 627 ILE A C 1
ATOM 4982 O O . ILE A 1 627 ? -31.225 13.974 84.678 1.00 92.25 627 ILE A O 1
ATOM 4986 N N . ALA A 1 628 ? -31.448 14.967 86.684 1.00 89.75 628 ALA A N 1
ATOM 4987 C CA . ALA A 1 628 ? -30.018 15.201 86.871 1.00 89.75 628 ALA A CA 1
ATOM 4988 C C . ALA A 1 628 ? -29.219 13.887 86.985 1.00 89.75 628 ALA A C 1
ATOM 4990 O O . ALA A 1 628 ? -28.121 13.779 86.440 1.00 89.75 628 ALA A O 1
ATOM 4991 N N . GLU A 1 629 ? -29.766 12.866 87.652 1.00 90.88 629 GLU A N 1
ATOM 4992 C CA . GLU A 1 629 ? -29.132 11.544 87.747 1.00 90.88 629 GLU A CA 1
ATOM 4993 C C . GLU A 1 629 ? -29.119 10.814 86.393 1.00 90.88 629 GLU A C 1
ATOM 4995 O O . GLU A 1 629 ? -28.094 10.251 85.996 1.00 90.88 629 GLU A O 1
ATOM 5000 N N . LEU A 1 630 ? -30.221 10.886 85.638 1.00 93.19 630 LEU A N 1
ATOM 5001 C CA . LEU A 1 630 ? -30.304 10.339 84.284 1.00 93.19 630 LEU A CA 1
ATOM 5002 C C . LEU A 1 630 ? -29.330 11.042 83.327 1.00 93.19 630 LEU A C 1
ATOM 5004 O O . LEU A 1 630 ? -28.732 10.390 82.469 1.00 93.19 630 LEU A O 1
ATOM 5008 N N . GLU A 1 631 ? -29.141 12.354 83.480 1.00 93.38 631 GLU A N 1
ATOM 5009 C CA . GLU A 1 631 ? -28.177 13.138 82.703 1.00 93.38 631 GLU A CA 1
ATOM 5010 C C . GLU A 1 631 ? -26.749 12.658 82.967 1.00 93.38 631 GLU A C 1
ATOM 5012 O O . GLU A 1 631 ? -26.018 12.371 82.018 1.00 93.38 631 GLU A O 1
ATOM 5017 N N . ILE A 1 632 ? -26.378 12.473 84.236 1.00 89.62 632 ILE A N 1
ATOM 5018 C CA . ILE A 1 632 ? -25.062 11.947 84.618 1.00 89.62 632 ILE A CA 1
ATOM 5019 C C . ILE A 1 632 ? -24.853 10.544 84.032 1.00 89.62 632 ILE A C 1
ATOM 5021 O O . ILE A 1 632 ? -23.851 10.319 83.358 1.00 89.62 632 ILE A O 1
ATOM 5025 N N . LEU A 1 633 ? -25.810 9.624 84.196 1.00 87.19 633 LEU A N 1
ATOM 5026 C CA . LEU A 1 633 ? -25.707 8.251 83.675 1.00 87.19 633 LEU A CA 1
ATOM 5027 C C . LEU A 1 633 ? -25.602 8.195 82.144 1.00 87.19 633 LEU A C 1
ATOM 5029 O O . LEU A 1 633 ? -24.880 7.360 81.589 1.00 87.19 633 LEU A O 1
ATOM 5033 N N . THR A 1 634 ? -26.320 9.078 81.451 1.00 87.31 634 THR A N 1
ATOM 5034 C CA . THR A 1 634 ? -26.310 9.145 79.985 1.00 87.31 634 THR A CA 1
ATOM 5035 C C . THR A 1 634 ? -24.998 9.743 79.483 1.00 87.31 634 THR A C 1
ATOM 5037 O O . THR A 1 634 ? -24.361 9.184 78.589 1.00 87.31 634 THR A O 1
ATOM 5040 N N . CYS A 1 635 ? -24.535 10.833 80.098 1.00 86.94 635 CYS A N 1
ATOM 5041 C CA . CYS A 1 635 ? -23.287 11.482 79.713 1.00 86.94 635 CYS A CA 1
ATOM 5042 C C . CYS A 1 635 ? -22.045 10.665 80.086 1.00 86.94 635 CYS A C 1
ATOM 5044 O O . CYS A 1 635 ? -21.100 10.628 79.297 1.00 86.94 635 CYS A O 1
ATOM 5046 N N . GLU A 1 636 ? -22.027 9.969 81.226 1.00 81.62 636 GLU A N 1
ATOM 5047 C CA . GLU A 1 636 ? -20.918 9.085 81.609 1.00 81.62 636 GLU A CA 1
ATOM 5048 C C . GLU A 1 636 ? -20.781 7.890 80.654 1.00 81.62 636 GLU A C 1
ATOM 5050 O O . GLU A 1 636 ? -19.662 7.526 80.296 1.00 81.62 636 GLU A O 1
ATOM 5055 N N . ASN A 1 637 ? -21.888 7.328 80.153 1.00 73.56 637 ASN A N 1
ATOM 5056 C CA . ASN A 1 637 ? -21.837 6.261 79.144 1.00 73.56 637 ASN A CA 1
ATOM 5057 C C . ASN A 1 637 ? -21.422 6.758 77.750 1.00 73.56 637 ASN A C 1
ATOM 5059 O O . ASN A 1 637 ? -20.809 6.007 76.992 1.00 73.56 637 ASN A O 1
ATOM 5063 N N . LEU A 1 638 ? -21.722 8.015 77.411 1.00 75.25 638 LEU A N 1
ATOM 5064 C CA . LEU A 1 638 ? -21.338 8.621 76.131 1.00 75.25 638 LEU A CA 1
ATOM 5065 C C . LEU A 1 638 ? -19.889 9.136 76.105 1.00 75.25 638 LEU A C 1
ATOM 5067 O O . LEU A 1 638 ? -19.289 9.195 75.031 1.00 75.25 638 LEU A O 1
ATOM 5071 N N . THR A 1 639 ? -19.325 9.513 77.259 1.00 68.31 639 THR A N 1
ATOM 5072 C CA . THR A 1 639 ? -18.005 10.176 77.352 1.00 68.31 639 THR A CA 1
ATOM 5073 C C . THR A 1 639 ? -16.948 9.399 78.152 1.00 68.31 639 THR A C 1
ATOM 5075 O O . THR A 1 639 ? -15.764 9.733 78.079 1.00 68.31 639 THR A O 1
ATOM 5078 N N . GLY A 1 640 ? -17.332 8.354 78.893 1.00 58.84 640 GLY A N 1
ATOM 5079 C CA . GLY A 1 640 ? -16.432 7.548 79.720 1.00 58.84 640 GLY A CA 1
ATOM 5080 C C . GLY A 1 640 ? -15.543 6.580 78.931 1.00 58.84 640 GLY A C 1
ATOM 5081 O O . GLY A 1 640 ? -15.835 6.194 77.803 1.00 58.84 640 GLY A O 1
ATOM 5082 N N . SER A 1 641 ? -14.451 6.119 79.550 1.00 52.62 641 SER A N 1
ATOM 5083 C CA . SER A 1 641 ? -13.483 5.165 78.969 1.00 52.62 641 SER A CA 1
ATOM 5084 C C . SER A 1 641 ? -14.042 3.756 78.701 1.00 52.62 641 SER A C 1
ATOM 5086 O O . SER A 1 641 ? -13.353 2.930 78.102 1.00 52.62 641 SER A O 1
ATOM 5088 N N . SER A 1 642 ? -15.275 3.491 79.139 1.00 48.09 642 SER A N 1
ATOM 5089 C CA . SER A 1 642 ? -16.080 2.304 78.841 1.00 48.09 642 SER A CA 1
ATOM 5090 C C . SER A 1 642 ? -17.085 2.511 77.705 1.00 48.09 642 SER A C 1
ATOM 5092 O O . SER A 1 642 ? -17.788 1.560 77.368 1.00 48.09 642 SER A O 1
ATOM 5094 N N . ALA A 1 643 ? -17.156 3.708 77.104 1.00 47.44 643 ALA A N 1
ATOM 5095 C CA . ALA A 1 643 ? -17.879 3.898 75.854 1.00 47.44 643 ALA A CA 1
ATOM 5096 C C . ALA A 1 643 ? -17.319 2.887 74.842 1.00 47.44 643 ALA A C 1
ATOM 5098 O O . ALA A 1 643 ? -16.089 2.783 74.732 1.00 47.44 643 ALA A O 1
ATOM 5099 N N . PRO A 1 644 ? -18.164 2.106 74.144 1.00 43.91 644 PRO A N 1
ATOM 5100 C CA . PRO A 1 644 ? -17.679 1.190 73.128 1.00 43.91 644 PRO A CA 1
ATOM 5101 C C . PRO A 1 644 ? -16.793 1.997 72.180 1.00 43.91 644 PRO A C 1
ATOM 5103 O O . PRO A 1 644 ? -17.253 2.935 71.523 1.00 43.91 644 PRO A O 1
ATOM 5106 N N . ARG A 1 645 ? -15.484 1.688 72.173 1.00 41.62 645 ARG A N 1
ATOM 5107 C CA . ARG A 1 645 ? -14.593 2.113 71.089 1.00 41.62 645 ARG A CA 1
ATOM 5108 C C . ARG A 1 645 ? -15.351 1.768 69.831 1.00 41.62 645 ARG A C 1
ATOM 5110 O O . ARG A 1 645 ? -15.744 0.607 69.754 1.00 41.62 645 ARG A O 1
ATOM 5117 N N . GLN A 1 646 ? -15.558 2.755 68.949 1.00 42.94 646 GLN A N 1
ATOM 5118 C CA . GLN A 1 646 ? -16.136 2.562 67.622 1.00 42.94 646 GLN A CA 1
ATOM 5119 C C . GLN A 1 646 ? -15.776 1.154 67.172 1.00 42.94 646 GLN A C 1
ATOM 5121 O O . GLN A 1 646 ? -14.609 0.881 66.872 1.00 42.94 646 GLN A O 1
ATOM 5126 N N . GLU A 1 647 ? -16.756 0.246 67.230 1.00 35.97 647 GLU A N 1
ATOM 5127 C CA . GLU A 1 647 ? -16.725 -0.882 66.330 1.00 35.97 647 GLU A CA 1
ATOM 5128 C C . GLU A 1 647 ? -16.514 -0.202 64.994 1.00 35.97 647 GLU A C 1
ATOM 5130 O O . GLU A 1 647 ? -17.277 0.695 64.622 1.00 35.97 647 GLU A O 1
ATOM 5135 N N . ILE A 1 648 ? -15.357 -0.489 64.394 1.00 42.84 648 ILE A N 1
ATOM 5136 C CA . ILE A 1 648 ? -15.092 -0.196 62.998 1.00 42.84 648 ILE A CA 1
ATOM 5137 C C . ILE A 1 648 ? -16.395 -0.580 62.329 1.00 42.84 648 ILE A C 1
ATOM 5139 O O . ILE A 1 648 ? -16.772 -1.753 62.401 1.00 42.84 648 ILE A O 1
ATOM 5143 N N . ALA A 1 649 ? -17.133 0.432 61.861 1.00 39.00 649 ALA A N 1
ATOM 5144 C CA . ALA A 1 649 ? -18.356 0.210 61.130 1.00 39.00 649 ALA A CA 1
ATOM 5145 C C . ALA A 1 649 ? -17.969 -0.848 60.115 1.00 39.00 649 ALA A C 1
ATOM 5147 O O . ALA A 1 649 ? -17.018 -0.634 59.359 1.00 39.00 649 ALA A O 1
ATOM 5148 N N . VAL A 1 650 ? -18.600 -2.018 60.228 1.00 38.59 650 VAL A N 1
ATOM 5149 C CA . VAL A 1 650 ? -18.536 -3.029 59.189 1.00 38.59 650 VAL A CA 1
ATOM 5150 C C . VAL A 1 650 ? -18.709 -2.234 57.909 1.00 38.59 650 VAL A C 1
ATOM 5152 O O . VAL A 1 650 ? -19.674 -1.476 57.794 1.00 38.59 650 VAL A O 1
ATOM 5155 N N . GLU A 1 651 ? -17.689 -2.269 57.056 1.00 40.53 651 GLU A N 1
ATOM 5156 C CA . GLU A 1 651 ? -17.778 -1.742 55.711 1.00 40.53 651 GLU A CA 1
ATOM 5157 C C . GLU A 1 651 ? -18.970 -2.471 55.087 1.00 40.53 651 GLU A C 1
ATOM 5159 O O . GLU A 1 651 ? -18.849 -3.583 54.587 1.00 40.53 651 GLU A O 1
ATOM 5164 N N . GLU A 1 652 ? -20.164 -1.883 55.180 1.00 43.75 652 GLU A N 1
ATOM 5165 C CA . GLU A 1 652 ? -21.158 -2.037 54.136 1.00 43.75 652 GLU A CA 1
ATOM 5166 C C . GLU A 1 652 ? -20.505 -1.392 52.920 1.00 43.75 652 GLU A C 1
ATOM 5168 O O . GLU A 1 652 ? -20.609 -0.197 52.654 1.00 43.75 652 GLU A O 1
ATOM 5173 N N . GLU A 1 653 ? -19.711 -2.220 52.253 1.00 46.78 653 GLU A N 1
ATOM 5174 C CA . GLU A 1 653 ? -18.977 -2.004 51.016 1.00 46.78 653 GLU A CA 1
ATOM 5175 C C . GLU A 1 653 ? -19.961 -1.917 49.831 1.00 46.78 653 GLU A C 1
ATOM 5177 O O . GLU A 1 653 ? -19.728 -2.443 48.751 1.00 46.78 653 GLU A O 1
ATOM 5182 N N . GLY A 1 654 ? -21.115 -1.286 50.051 1.00 54.22 654 GLY A N 1
ATOM 5183 C CA . GLY A 1 654 ? -22.030 -0.864 49.009 1.00 54.22 654 GLY A CA 1
ATOM 5184 C C . GLY A 1 654 ? -21.844 0.630 48.836 1.00 54.22 654 GLY A C 1
ATOM 5185 O O . GLY A 1 654 ? -22.491 1.413 49.529 1.00 54.22 654 GLY A O 1
ATOM 5186 N N . SER A 1 655 ? -20.947 1.045 47.941 1.00 59.81 655 SER A N 1
ATOM 5187 C CA . SER A 1 655 ? -21.029 2.393 47.388 1.00 59.81 655 SER A CA 1
ATOM 5188 C C . SER A 1 655 ? -22.442 2.547 46.822 1.00 59.81 655 SER A C 1
AT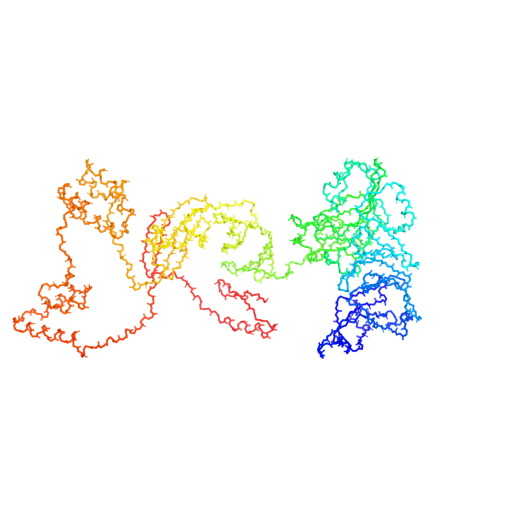OM 5190 O O . SER A 1 655 ? -22.822 1.865 45.873 1.00 59.81 655 SER A O 1
ATOM 5192 N N . SER A 1 656 ? -23.282 3.370 47.453 1.00 71.00 656 SER A N 1
ATOM 5193 C CA . SER A 1 656 ? -24.595 3.649 46.884 1.00 71.00 656 SER A CA 1
ATOM 5194 C C . SER A 1 656 ? -24.353 4.424 45.593 1.00 71.00 656 SER A C 1
ATOM 5196 O O . SER A 1 656 ? -23.833 5.539 45.627 1.00 71.00 656 SER A O 1
ATOM 5198 N N . LEU A 1 657 ? -24.650 3.806 44.455 1.00 80.62 657 LEU A N 1
ATOM 5199 C CA . LEU A 1 657 ? -24.611 4.474 43.166 1.00 80.62 657 LEU A CA 1
ATOM 5200 C C . LEU A 1 657 ? -25.800 5.438 43.106 1.00 80.62 657 LEU A C 1
ATOM 5202 O O . LEU A 1 657 ? -26.945 5.014 43.269 1.00 80.62 657 LEU A O 1
ATOM 5206 N N . THR A 1 658 ? -25.536 6.720 42.880 1.00 83.56 658 THR A N 1
ATOM 5207 C CA . THR A 1 658 ? -26.588 7.693 42.574 1.00 83.56 658 THR A CA 1
ATOM 5208 C C . THR A 1 658 ? -26.649 7.851 41.067 1.00 83.56 658 THR A C 1
ATOM 5210 O O . THR A 1 658 ? -25.620 8.106 40.439 1.00 83.56 658 THR A O 1
ATOM 5213 N N . VAL A 1 659 ? -27.840 7.717 40.484 1.00 88.12 659 VAL A N 1
ATOM 5214 C CA . VAL A 1 659 ? -28.061 7.963 39.057 1.00 88.12 659 VAL A CA 1
ATOM 5215 C C . VAL A 1 659 ? -28.986 9.160 38.901 1.00 88.12 659 VAL A C 1
ATOM 5217 O O . VAL A 1 659 ? -30.075 9.196 39.472 1.00 88.12 659 VAL A O 1
ATOM 5220 N N . MET A 1 660 ? -28.519 10.147 38.143 1.00 89.69 660 MET A N 1
ATOM 5221 C CA . MET A 1 660 ? -29.294 11.301 37.710 1.00 89.69 660 MET A CA 1
ATOM 5222 C C . MET A 1 660 ? -29.648 11.120 36.240 1.00 89.69 660 MET A C 1
ATOM 5224 O O . MET A 1 660 ? -28.754 10.922 35.420 1.00 89.69 660 MET A O 1
ATOM 5228 N N . THR A 1 661 ? -30.924 11.232 35.892 1.00 91.12 661 THR A N 1
ATOM 5229 C CA . THR A 1 661 ? -31.362 11.366 34.501 1.00 91.12 661 THR A CA 1
ATOM 5230 C C . THR A 1 661 ? -31.683 12.822 34.196 1.00 91.12 661 THR A C 1
ATOM 5232 O O . THR A 1 661 ? -32.109 13.567 35.079 1.00 91.12 661 THR A O 1
ATOM 5235 N N . ILE A 1 662 ? -31.445 13.252 32.956 1.00 88.94 662 ILE A N 1
ATOM 5236 C CA . ILE A 1 662 ? -31.776 14.598 32.482 1.00 88.94 662 ILE A CA 1
ATOM 5237 C C . ILE A 1 662 ? -32.447 14.485 31.117 1.00 88.94 662 ILE A C 1
ATOM 5239 O O . ILE A 1 662 ? -31.838 13.989 30.169 1.00 88.94 662 ILE A O 1
ATOM 5243 N N . ASN A 1 663 ? -33.681 14.976 31.001 1.00 91.94 663 ASN A N 1
ATOM 5244 C CA . ASN A 1 663 ? -34.336 15.109 29.701 1.00 91.94 663 ASN A CA 1
ATOM 5245 C C . ASN A 1 663 ? -33.761 16.324 28.951 1.00 91.94 663 ASN A C 1
ATOM 5247 O O . ASN A 1 663 ? -33.752 17.437 29.483 1.00 91.94 663 ASN A O 1
ATOM 5251 N N . ILE A 1 664 ? -33.299 16.129 27.716 1.00 90.88 664 ILE A N 1
ATOM 5252 C CA . ILE A 1 664 ? -32.545 17.140 26.958 1.00 90.88 664 ILE A CA 1
ATOM 5253 C C . ILE A 1 664 ? -33.406 18.313 26.476 1.00 90.88 664 ILE A C 1
ATOM 5255 O O . ILE A 1 664 ? -32.870 19.381 26.199 1.00 90.88 664 ILE A O 1
ATOM 5259 N N . HIS A 1 665 ? -34.727 18.143 26.384 1.00 83.19 665 HIS A N 1
ATOM 5260 C CA . HIS A 1 665 ? -35.640 19.193 25.926 1.00 83.19 665 HIS A CA 1
ATOM 5261 C C . HIS A 1 665 ? -36.209 20.018 27.076 1.00 83.19 665 HIS A C 1
ATOM 5263 O O . HIS A 1 665 ? -36.360 21.233 26.953 1.00 83.19 665 HIS A O 1
ATOM 5269 N N . THR A 1 666 ? -36.548 19.372 28.192 1.00 82.69 666 THR A N 1
ATOM 5270 C CA . THR A 1 666 ? -37.145 20.057 29.347 1.00 82.69 666 THR A CA 1
ATOM 5271 C C . THR A 1 666 ? -36.114 20.475 30.390 1.00 82.69 666 THR A C 1
ATOM 5273 O O . THR A 1 666 ? -36.425 21.297 31.249 1.00 82.69 666 THR A O 1
ATOM 5276 N N . GLY A 1 667 ? -34.916 19.884 30.366 1.00 81.12 667 GLY A N 1
ATOM 5277 C CA . GLY A 1 667 ? -33.910 20.023 31.419 1.00 81.12 667 GLY A CA 1
ATOM 5278 C C . GLY A 1 667 ? -34.333 19.411 32.759 1.00 81.12 667 GLY A C 1
ATOM 5279 O O . GLY A 1 667 ? -33.660 19.637 33.765 1.00 81.12 667 GLY A O 1
ATOM 5280 N N . THR A 1 668 ? -35.446 18.666 32.798 1.00 80.75 668 THR A N 1
ATOM 5281 C CA . THR A 1 668 ? -35.964 18.045 34.025 1.00 80.75 668 THR A CA 1
ATOM 5282 C C . THR A 1 668 ? -35.004 16.960 34.487 1.00 80.75 668 THR A C 1
ATOM 5284 O O . THR A 1 668 ? -34.539 16.166 33.669 1.00 80.75 668 THR A O 1
ATOM 5287 N N . ARG A 1 669 ? -34.711 16.947 35.792 1.00 83.75 669 ARG A N 1
ATOM 5288 C CA . ARG A 1 669 ? -33.753 16.035 36.418 1.00 83.75 669 ARG A CA 1
ATOM 5289 C C . ARG A 1 669 ? -34.462 15.125 37.401 1.00 83.75 669 ARG A C 1
ATOM 5291 O O . ARG A 1 669 ? -35.217 15.614 38.241 1.00 83.75 669 ARG A O 1
ATOM 5298 N N . GLU A 1 670 ? -34.172 13.837 37.331 1.00 83.69 670 GLU A N 1
ATOM 5299 C CA . GLU A 1 670 ? -34.660 12.859 38.297 1.00 83.69 670 GLU A CA 1
ATOM 5300 C C . GLU A 1 670 ? -33.466 12.123 38.898 1.00 83.69 670 GLU A C 1
ATOM 5302 O O . GLU A 1 670 ? -32.594 11.636 38.182 1.00 83.69 670 GLU A O 1
ATOM 5307 N N . GLU A 1 671 ? -33.400 12.075 40.227 1.00 82.94 671 GLU A N 1
ATOM 5308 C CA . GLU A 1 671 ? -32.402 11.290 40.950 1.00 82.94 671 GLU A CA 1
ATOM 5309 C C . GLU A 1 671 ? -33.075 10.048 41.521 1.00 82.94 671 GLU A C 1
ATOM 5311 O O . GLU A 1 671 ? -34.123 10.126 42.168 1.00 82.94 671 GLU A O 1
ATOM 5316 N N . GLY A 1 672 ? -32.466 8.888 41.301 1.00 79.19 672 GLY A N 1
ATOM 5317 C CA . GLY A 1 672 ? -32.982 7.639 41.831 1.00 79.19 672 GLY A CA 1
ATOM 5318 C C . GLY A 1 672 ? -31.923 6.545 41.902 1.00 79.19 672 GLY A C 1
ATOM 5319 O O . GLY A 1 672 ? -30.854 6.663 41.302 1.00 79.19 672 GLY A O 1
ATOM 5320 N N . PRO A 1 673 ? -32.221 5.434 42.598 1.00 70.00 673 PRO A N 1
ATOM 5321 C CA . PRO A 1 673 ? -31.374 4.241 42.622 1.00 70.00 673 PRO A CA 1
ATOM 5322 C C . PRO A 1 673 ? -31.439 3.455 41.298 1.00 70.00 673 PRO A C 1
ATOM 5324 O O . PRO A 1 673 ? -31.187 2.252 41.277 1.00 70.00 673 PRO A O 1
ATOM 5327 N N . TYR A 1 674 ? -31.856 4.098 40.206 1.00 64.38 674 TYR A N 1
ATOM 5328 C CA . TYR A 1 674 ? -32.068 3.447 38.927 1.00 64.38 674 TYR A CA 1
ATOM 5329 C C . TYR A 1 674 ? -30.720 3.086 38.310 1.00 64.38 674 TYR A C 1
ATOM 5331 O O . TYR A 1 674 ? -30.063 3.911 37.687 1.00 64.38 674 TYR A O 1
ATOM 5339 N N . LEU A 1 675 ? -30.312 1.834 38.478 1.00 59.69 675 LEU A N 1
ATOM 5340 C CA . LEU A 1 675 ? -29.392 1.202 37.549 1.00 59.69 675 LEU A CA 1
ATOM 5341 C C . LEU A 1 675 ? -30.192 0.951 36.266 1.00 59.69 675 LEU A C 1
ATOM 5343 O O . LEU A 1 675 ? -31.227 0.285 36.367 1.00 59.69 675 LEU A O 1
ATOM 5347 N N . PRO A 1 676 ? -29.776 1.461 35.091 1.00 58.06 676 PRO A N 1
ATOM 5348 C CA . PRO A 1 676 ? -30.384 1.021 33.844 1.00 58.06 676 PRO A CA 1
ATOM 5349 C C . PRO A 1 676 ? -30.389 -0.504 33.836 1.00 58.06 676 PRO A C 1
ATOM 5351 O O . PRO A 1 676 ? -29.355 -1.107 34.134 1.00 58.06 676 PRO A O 1
ATOM 5354 N N . GLU A 1 677 ? -31.553 -1.113 33.581 1.00 51.94 677 GLU A N 1
ATOM 5355 C CA . GLU A 1 677 ? -31.681 -2.561 33.418 1.00 51.94 677 GLU A CA 1
ATOM 5356 C C . GLU A 1 677 ? -30.806 -2.971 32.229 1.00 51.94 677 GLU A C 1
ATOM 5358 O O . GLU A 1 677 ? -31.254 -3.088 31.094 1.00 51.94 677 GLU A O 1
ATOM 5363 N N . ARG A 1 678 ? -29.512 -3.178 32.477 1.00 54.66 678 ARG A N 1
ATOM 5364 C CA . ARG A 1 678 ? -28.731 -4.086 31.663 1.00 54.66 678 ARG A CA 1
ATOM 5365 C C . ARG A 1 678 ? -29.302 -5.437 32.011 1.00 54.66 678 ARG A C 1
ATOM 5367 O O . ARG A 1 678 ? -29.057 -5.955 33.100 1.00 54.66 678 ARG A O 1
ATOM 5374 N N . GLU A 1 679 ? -30.120 -5.969 31.116 1.00 48.41 679 GLU A N 1
ATOM 5375 C CA . GLU A 1 679 ? -30.450 -7.382 31.109 1.00 48.41 679 GLU A CA 1
ATOM 5376 C C . GLU A 1 679 ? -29.118 -8.119 30.892 1.00 48.41 679 GLU A C 1
ATOM 5378 O O . GLU A 1 679 ? -28.716 -8.429 29.774 1.00 48.41 679 GLU A O 1
ATOM 5383 N N . GLU A 1 680 ? -28.340 -8.282 31.968 1.00 54.97 680 GLU A N 1
ATOM 5384 C CA . GLU A 1 680 ? -27.118 -9.067 31.970 1.00 54.97 680 GLU A CA 1
ATOM 5385 C C . GLU A 1 680 ? -27.559 -10.518 31.829 1.00 54.97 680 GLU A C 1
ATOM 5387 O O . GLU A 1 680 ? -27.706 -11.262 32.801 1.00 54.97 680 GLU A O 1
ATOM 5392 N N . LEU A 1 681 ? -27.826 -10.909 30.581 1.00 61.59 681 LEU A N 1
ATOM 5393 C CA . LEU A 1 681 ? -27.930 -12.300 30.198 1.00 61.59 681 LEU A CA 1
ATOM 5394 C C . LEU A 1 681 ? -26.708 -13.008 30.802 1.00 61.59 681 LEU A C 1
ATOM 5396 O O . LEU A 1 681 ? -25.585 -12.505 30.653 1.00 61.59 681 LEU A O 1
ATOM 5400 N N . PRO A 1 682 ? -26.911 -14.113 31.542 1.00 72.06 682 PRO A N 1
ATOM 5401 C CA . PRO A 1 682 ? -25.846 -14.769 32.282 1.00 72.06 682 PRO A CA 1
ATOM 5402 C C . PRO A 1 682 ? -24.700 -15.077 31.329 1.00 72.06 682 PRO A C 1
ATOM 5404 O O . PRO A 1 682 ? -24.859 -15.907 30.434 1.00 72.06 682 PRO A O 1
ATOM 5407 N N . GLN A 1 683 ? -23.565 -14.395 31.515 1.00 70.12 683 GLN A N 1
ATOM 5408 C CA . GLN A 1 683 ? -22.491 -14.466 30.535 1.00 70.12 683 GLN A CA 1
ATOM 5409 C C . GLN A 1 683 ? -22.033 -15.920 30.378 1.00 70.12 683 GLN A C 1
ATOM 5411 O O . GLN A 1 683 ? -21.688 -16.566 31.380 1.00 70.12 683 GLN A O 1
ATOM 5416 N N . PRO A 1 684 ? -22.034 -16.472 29.151 1.00 77.25 684 PRO A N 1
ATOM 5417 C CA . PRO A 1 684 ? -21.530 -17.810 28.923 1.00 77.25 684 PRO A CA 1
ATOM 5418 C C . PRO A 1 684 ? -20.068 -17.863 29.362 1.00 77.25 684 PRO A C 1
ATOM 5420 O O . PRO A 1 684 ? -19.331 -16.880 29.274 1.00 77.25 684 PRO A O 1
ATOM 5423 N N . ASN A 1 685 ? -19.636 -19.022 29.860 1.00 84.00 685 ASN A N 1
ATOM 5424 C CA . ASN A 1 685 ? -18.256 -19.212 30.290 1.00 84.00 685 ASN A CA 1
ATOM 5425 C C . ASN A 1 685 ? -17.328 -19.203 29.064 1.00 84.00 685 ASN A C 1
ATOM 5427 O O . ASN A 1 685 ? -17.016 -20.249 28.493 1.00 84.00 685 ASN A O 1
ATOM 5431 N N . LEU A 1 686 ? -16.911 -18.001 28.670 1.00 83.69 686 LEU A N 1
ATOM 5432 C CA . LEU A 1 686 ? -16.047 -17.741 27.526 1.00 83.69 686 LEU A CA 1
ATOM 5433 C C . LEU A 1 686 ? -14.718 -18.483 27.626 1.00 83.69 686 LEU A C 1
ATOM 5435 O O . LEU A 1 686 ? -14.184 -18.890 26.600 1.00 83.69 686 LEU A O 1
ATOM 5439 N N . GLU A 1 687 ? -14.218 -18.735 28.837 1.00 85.94 687 GLU A N 1
ATOM 5440 C CA . GLU A 1 687 ? -12.963 -19.462 29.029 1.00 85.94 687 GLU A CA 1
ATOM 5441 C C . GLU A 1 687 ? -13.054 -20.889 28.472 1.00 85.94 687 GLU A C 1
ATOM 5443 O O . GLU A 1 687 ? -12.100 -21.362 27.867 1.00 85.94 687 GLU A O 1
ATOM 5448 N N . LEU A 1 688 ? -14.219 -21.546 28.555 1.00 85.56 688 LEU A N 1
ATOM 5449 C CA . LEU A 1 688 ? -14.415 -22.865 27.937 1.00 85.56 688 LEU A CA 1
ATOM 5450 C C . LEU A 1 688 ? -14.343 -22.805 26.406 1.00 85.56 688 LEU A C 1
ATOM 5452 O O . LEU A 1 688 ? -13.788 -23.712 25.786 1.00 85.56 688 LEU A O 1
ATOM 5456 N N . VAL A 1 689 ? -14.900 -21.754 25.800 1.00 82.44 689 VAL A N 1
ATOM 5457 C CA . VAL A 1 689 ? -14.879 -21.552 24.342 1.00 82.44 689 VAL A CA 1
ATOM 5458 C C . VAL A 1 689 ? -13.458 -21.222 23.877 1.00 82.44 689 VAL A C 1
ATOM 5460 O O . VAL A 1 689 ? -12.958 -21.830 22.931 1.00 82.44 689 VAL A O 1
ATOM 5463 N N . ILE A 1 690 ? -12.778 -20.320 24.586 1.00 85.88 690 ILE A N 1
ATOM 5464 C CA . ILE A 1 690 ? -11.397 -19.903 24.321 1.00 85.88 690 ILE A CA 1
ATOM 5465 C C . ILE A 1 690 ? -10.425 -21.078 24.492 1.00 85.88 690 ILE A C 1
ATOM 5467 O O . ILE A 1 690 ? -9.554 -21.282 23.644 1.00 85.88 690 ILE A O 1
ATOM 5471 N N . ASP A 1 691 ? -10.577 -21.886 25.544 1.00 87.38 691 ASP A N 1
ATOM 5472 C CA . ASP A 1 691 ? -9.746 -23.070 25.771 1.00 87.38 691 ASP A CA 1
ATOM 5473 C C . ASP A 1 691 ? -9.981 -24.142 24.705 1.00 87.38 691 ASP A C 1
ATOM 5475 O O . ASP A 1 691 ? -9.019 -24.739 24.216 1.00 87.38 691 ASP A O 1
ATOM 5479 N N . ALA A 1 692 ? -11.234 -24.373 24.300 1.00 83.25 692 ALA A N 1
ATOM 5480 C CA . ALA A 1 692 ? -11.548 -25.290 23.208 1.00 83.25 692 ALA A CA 1
ATOM 5481 C C . ALA A 1 692 ? -10.905 -24.831 21.889 1.00 83.25 692 ALA A C 1
ATOM 5483 O O . ALA A 1 692 ? -10.261 -25.635 21.210 1.00 83.25 692 ALA A O 1
ATOM 5484 N N . PHE A 1 693 ? -10.999 -23.536 21.567 1.00 81.56 693 PHE A N 1
ATOM 5485 C CA . PHE A 1 693 ? -10.348 -22.953 20.394 1.00 81.56 693 PHE A CA 1
ATOM 5486 C C . PHE A 1 693 ? -8.824 -23.125 20.458 1.00 81.56 693 PHE A C 1
ATOM 5488 O O . PHE A 1 693 ? -8.205 -23.594 19.504 1.00 81.56 693 PHE A O 1
ATOM 5495 N N . ARG A 1 694 ? -8.209 -22.840 21.611 1.00 84.00 694 ARG A N 1
ATOM 5496 C CA . ARG A 1 694 ? -6.768 -23.020 21.827 1.00 84.00 694 ARG A CA 1
ATOM 5497 C C . ARG A 1 694 ? -6.320 -24.465 21.680 1.00 84.00 694 ARG A C 1
ATOM 5499 O O . ARG A 1 694 ? -5.264 -24.712 21.101 1.00 84.00 694 ARG A O 1
ATOM 5506 N N . LEU A 1 695 ? -7.090 -25.419 22.195 1.00 86.62 695 LEU A N 1
ATOM 5507 C CA . LEU A 1 695 ? -6.793 -26.843 22.043 1.00 86.62 695 LEU A CA 1
ATOM 5508 C C . LEU A 1 695 ? -6.863 -27.290 20.579 1.00 86.62 695 LEU A C 1
ATOM 5510 O O . LEU A 1 695 ? -6.078 -28.147 20.177 1.00 86.62 695 LEU A O 1
ATOM 5514 N N . GLN A 1 696 ? -7.776 -26.717 19.793 1.00 85.06 696 GLN A N 1
ATOM 5515 C CA . GLN A 1 696 ? -7.966 -27.071 18.388 1.00 85.06 696 GLN A CA 1
ATOM 5516 C C . GLN A 1 696 ? -6.947 -26.402 17.453 1.00 85.06 696 GLN A C 1
ATOM 5518 O O . GLN A 1 696 ? -6.407 -27.070 16.574 1.00 85.06 696 GLN A O 1
ATOM 5523 N N . PHE A 1 697 ? -6.676 -25.108 17.639 1.00 80.12 697 PHE A N 1
ATOM 5524 C CA . PHE A 1 697 ? -5.901 -24.293 16.693 1.00 80.12 697 PHE A CA 1
ATOM 5525 C C . PHE A 1 697 ? -4.535 -23.840 17.227 1.00 80.12 697 PHE A C 1
ATOM 5527 O O . PHE A 1 697 ? -3.744 -23.268 16.486 1.00 80.12 697 PHE A O 1
ATOM 5534 N N . GLY A 1 698 ? -4.228 -24.085 18.505 1.00 82.31 698 GLY A N 1
ATOM 5535 C CA . GLY A 1 698 ? -2.966 -23.671 19.131 1.00 82.31 698 GLY A CA 1
ATOM 5536 C C . GLY A 1 698 ? -2.872 -22.175 19.456 1.00 82.31 698 GLY A C 1
ATOM 5537 O O . GLY A 1 698 ? -1.830 -21.727 19.932 1.00 82.31 698 GLY A O 1
ATOM 5538 N N . LEU A 1 699 ? -3.948 -21.415 19.243 1.00 81.56 699 LEU A N 1
ATOM 5539 C CA . LEU A 1 699 ? -4.016 -19.960 19.403 1.00 81.56 699 LEU A CA 1
ATOM 5540 C C . LEU A 1 699 ? -5.072 -19.591 20.447 1.00 81.56 699 LEU A C 1
ATOM 5542 O O . LEU A 1 699 ? -6.094 -20.260 20.554 1.00 81.56 699 LEU A O 1
ATOM 5546 N N . ARG A 1 700 ? -4.837 -18.540 21.237 1.00 84.56 700 ARG A N 1
ATOM 5547 C CA . ARG A 1 700 ? -5.811 -18.055 22.225 1.00 84.56 700 ARG A CA 1
ATOM 5548 C C . ARG A 1 700 ? -6.460 -16.775 21.686 1.00 84.56 700 ARG A C 1
ATOM 5550 O O . ARG A 1 700 ? -5.792 -15.746 21.722 1.00 84.56 700 ARG A O 1
ATOM 5557 N N . PRO A 1 701 ? -7.706 -16.824 21.191 1.00 81.75 701 PRO A N 1
ATOM 5558 C CA . PRO A 1 701 ? -8.331 -15.661 20.583 1.00 81.75 701 PRO A CA 1
ATOM 5559 C C . PRO A 1 701 ? -8.722 -14.634 21.648 1.00 81.75 701 PRO A C 1
ATOM 5561 O O . PRO A 1 701 ? -9.084 -14.993 22.772 1.00 81.75 701 PRO A O 1
ATOM 5564 N N . SER A 1 702 ? -8.684 -13.360 21.270 1.00 79.62 702 SER A N 1
ATOM 5565 C CA . SER A 1 702 ? -9.376 -12.276 21.977 1.00 79.62 702 SER A CA 1
ATOM 5566 C C . SER A 1 702 ? -10.638 -11.934 21.197 1.00 79.62 702 SER A C 1
ATOM 5568 O O . SER A 1 702 ? -10.624 -11.987 19.973 1.00 79.62 702 SER A O 1
ATOM 5570 N N . GLY A 1 703 ? -11.750 -11.623 21.859 1.00 83.06 703 GLY A N 1
ATOM 5571 C CA . GLY A 1 703 ? -13.009 -11.472 21.134 1.00 83.06 703 GLY A CA 1
ATOM 5572 C C . GLY A 1 703 ? -14.166 -10.926 21.949 1.00 83.06 703 GLY A C 1
ATOM 5573 O O . GLY A 1 703 ? -14.011 -10.576 23.119 1.00 83.06 703 GLY A O 1
ATOM 5574 N N . LYS A 1 704 ? -15.329 -10.853 21.302 1.00 83.75 704 LYS A N 1
ATOM 5575 C CA . LYS A 1 704 ? -16.593 -10.385 21.877 1.00 83.75 704 LYS A CA 1
ATOM 5576 C C . LYS A 1 704 ? -17.720 -11.354 21.524 1.00 83.75 704 LYS A C 1
ATOM 5578 O O . LYS A 1 704 ? -17.672 -12.027 20.494 1.00 83.75 704 LYS A O 1
ATOM 5583 N N . LEU A 1 705 ? -18.721 -11.418 22.396 1.00 84.81 705 LEU A N 1
ATOM 5584 C CA . LEU A 1 705 ? -19.980 -12.103 22.113 1.00 84.81 705 LEU A CA 1
ATOM 5585 C C . LEU A 1 705 ? -20.898 -11.201 21.292 1.00 84.81 705 LEU A C 1
ATOM 5587 O O . LEU A 1 705 ? -20.824 -9.975 21.413 1.00 84.81 705 LEU A O 1
ATOM 5591 N N . SER A 1 706 ? -21.771 -11.814 20.502 1.00 84.69 706 SER A N 1
ATOM 5592 C CA . SER A 1 706 ? -22.931 -11.132 19.934 1.00 84.69 706 SER A CA 1
ATOM 5593 C C . SER A 1 706 ? -23.872 -10.625 21.037 1.00 84.69 706 SER A C 1
ATOM 5595 O O . SER A 1 706 ? -23.858 -11.178 22.145 1.00 84.69 706 SER A O 1
ATOM 5597 N N . PRO A 1 707 ? -24.690 -9.588 20.771 1.00 81.94 707 PRO A N 1
ATOM 5598 C CA . PRO A 1 707 ? -25.699 -9.091 21.710 1.00 81.94 707 PRO A CA 1
ATOM 5599 C C . PRO A 1 707 ? -26.598 -10.187 22.303 1.00 81.94 707 PRO A C 1
ATOM 5601 O O . PRO A 1 707 ? -26.850 -10.195 23.507 1.00 81.94 707 PRO A O 1
ATOM 5604 N N . ASP A 1 708 ? -27.007 -11.165 21.491 1.00 84.38 708 ASP A N 1
ATOM 5605 C CA . ASP A 1 708 ? -27.813 -12.322 21.914 1.00 84.38 708 ASP A CA 1
ATOM 5606 C C . ASP A 1 708 ? -27.009 -13.462 22.585 1.00 84.38 708 ASP A C 1
ATOM 5608 O O . ASP A 1 708 ? -27.561 -14.505 22.960 1.00 84.38 708 ASP A O 1
ATOM 5612 N N . GLN A 1 709 ? -25.693 -13.274 22.723 1.00 84.19 709 GLN A N 1
ATOM 5613 C CA . GLN A 1 709 ? -24.712 -14.208 23.277 1.00 84.19 709 GLN A CA 1
ATOM 5614 C C . GLN A 1 709 ? -24.641 -15.581 22.577 1.00 84.19 709 GLN A C 1
ATOM 5616 O O . GLN A 1 709 ? -24.070 -16.521 23.138 1.00 84.19 709 GLN A O 1
ATOM 5621 N N . GLN A 1 710 ? -25.191 -15.728 21.365 1.00 84.31 710 GLN A N 1
ATOM 5622 C CA . GLN A 1 710 ? -25.151 -16.984 20.602 1.00 84.31 710 GLN A CA 1
ATOM 5623 C C . GLN A 1 710 ? -23.841 -17.179 19.831 1.00 84.31 710 GLN A C 1
ATOM 5625 O O . GLN A 1 710 ? -23.426 -18.318 19.597 1.00 84.31 710 GLN A O 1
ATOM 5630 N N . TYR A 1 711 ? -23.176 -16.089 19.454 1.00 84.00 711 TYR A N 1
ATOM 5631 C CA . TYR A 1 711 ? -21.981 -16.104 18.620 1.00 84.00 711 TYR A CA 1
ATOM 5632 C C . TYR A 1 711 ? -20.790 -15.483 19.348 1.00 84.00 711 TYR A C 1
ATOM 5634 O O . TYR A 1 711 ? -20.928 -14.553 20.138 1.00 84.00 711 TYR A O 1
ATOM 5642 N N . PHE A 1 712 ? -19.593 -15.998 19.066 1.00 85.12 712 PHE A N 1
ATOM 5643 C CA . PHE A 1 712 ? -18.327 -15.431 19.524 1.00 85.12 712 PHE A CA 1
ATOM 5644 C C . PHE A 1 712 ? -17.476 -15.102 18.303 1.00 85.12 712 PHE A C 1
ATOM 5646 O O . PHE A 1 712 ? -17.129 -15.999 17.534 1.00 85.12 712 PHE A O 1
ATOM 5653 N N . ALA A 1 713 ? -17.132 -13.828 18.143 1.00 81.81 713 ALA A N 1
ATOM 5654 C CA . ALA A 1 713 ? -16.176 -13.380 17.141 1.00 81.81 713 ALA A CA 1
ATOM 5655 C C . ALA A 1 713 ? -14.861 -13.032 17.832 1.00 81.81 713 ALA A C 1
ATOM 5657 O O . ALA A 1 713 ? -14.847 -12.321 18.841 1.00 81.81 713 ALA A O 1
ATOM 5658 N N . GLY A 1 714 ? -13.756 -13.554 17.303 1.00 76.31 714 GLY A N 1
ATOM 5659 C CA . GLY A 1 714 ? -12.435 -13.364 17.881 1.00 76.31 714 GLY A CA 1
ATOM 5660 C C . GLY A 1 714 ? -11.348 -13.203 16.829 1.00 76.31 714 GLY A C 1
ATOM 5661 O O . GLY A 1 714 ? -11.468 -13.702 15.715 1.00 76.31 714 GLY A O 1
ATOM 5662 N N . TYR A 1 715 ? -10.289 -12.509 17.222 1.00 73.44 715 TYR A N 1
ATOM 5663 C CA . TYR A 1 715 ? -9.068 -12.293 16.458 1.00 73.44 715 TYR A CA 1
ATOM 5664 C C . TYR A 1 715 ? -7.889 -12.950 17.185 1.00 73.44 715 TYR A C 1
ATOM 5666 O O . TYR A 1 715 ? -7.930 -13.153 18.407 1.00 73.44 715 TYR A O 1
ATOM 5674 N N . THR A 1 716 ? -6.863 -13.329 16.425 1.00 61.84 716 THR A N 1
ATOM 5675 C CA . THR A 1 716 ? -5.669 -14.038 16.917 1.00 61.84 716 THR A CA 1
ATOM 5676 C C . THR A 1 716 ? -4.411 -13.226 16.741 1.00 61.84 716 THR A C 1
ATOM 5678 O O . THR A 1 716 ? -4.269 -12.652 15.641 1.00 61.84 716 THR A O 1
#

Nearest PDB structures (foldseek):
  8ikg-assembly1_B  TM=3.635E-01  e=1.905E-07  Homo sapiens
  8otz-assembly1_f  TM=2.044E-01  e=6.444E-11  Bos taurus
  7ohr-assembly1_m  TM=2.787E-01  e=6.684E-06  Saccharomyces cerevisiae S288C
  8j07-assembly1_i9  TM=1.703E-01  e=1.239E-08  Homo sapiens
  8f5o-assembly1_F  TM=1.297E-01  e=2.466E-07  Leishmania tarentolae

Radius of gyration: 42.56 Å; Cα contacts (8 Å, |Δi|>4): 1364; chains: 1; bounding box: 82×86×125 Å

Mean predicted aligned error: 17.25 Å

Foldseek 3Di:
DPPVPPDDQDDDDDPQFPDWDDDWFAEPVNQKIKTKGWHQDPPVPDPDRPDTAIWIKIARNCVVSVVDPAQAAPDRMDIDHDARAAWFAYPQQWTWGDDQQKIFIWRGGNNGIDGPDIGGANDDRPDHWWKWAFPAARWMWTDRNRPFQWIWIARSNVRDIQIARADDKDALVRCVSCVPPDADPLKAWAADQQDLDDQQLVCQQVNVCVCVVLVSGRKIKIFRTKIWISDQDPPHGTFIWTWMWIARPVRNIIHIHIGRDTDQFLHKEAALVRQKIWTQGLDDQSKIWIAGRHNSDTPDIARPLDHDNNNPADWYADNHNQWTDTHQWIAGPNPNDTPGHDQLDDPDFPDKDAAQVNQWIWGHDPQWIWIAGPVVRGTPDIFGHDDCADFDDAASRRQWTWGDNDQFKIWIHGTPDPDIQIAGHDDDPQWGFDDWAAFNVRQKIKTWIQADCPDLQPPWGKIFMAGSNHDTLDIAGHLSADDPAPWDWDALHRFKIKIKHQPDPPDSDPPPDDWDADPLRATVLCCVLCVPPCVVCSVLLVVCSSPPDPVVSVVLNVVLSVPPPDDPVVSCCSSPVDPPDPDDPDPDDQPDDPPAQSLQCNLCVPCNVVVVVVLCVVCVPPDPVVNVVVSCVVNCCSPPPVNPDPPPPPPPVDRQMWMWMAGSNPRDIDIDSDDPPPVPPPAPPVVVVQVVCCVVPVDRWDWDARNVRPDTDTDD

Sequence (716 aa):
WDTATGQLLTEITPDGALRVEGPLYWSPDDTLLSFNTQVRAPREVRRSENDTTNLPWVWDVASELRLRRTILPGARAIPFFDYRNGFIYGANNKAVVGLPERLQILDITPTGVNVIAEIPANRFEPDPVTVWTSWQDSHMYIRPDDGSSSIVQLDTETGNLLYLPIGFDRGGYSLASLSELQFSPQTRMIGNPTETREVPVIAALLGDNYRDQFAYHPLTITLVDVLEPSTPTAFGDNDIALLLYIADETRGTGRIELITQAWDGSQWALSPLGDELIIRRSSGTGRIERYSLMTGELLSTYEPALPDFNGDDLLAFDGTGEVILSDFQRFDVQTGAVLYEDLQYNDGYERFFFNDDSQTIITITGNRWWEWDIASGNVIRRETYQPYGEPLANSADGERFLSQIDETTYEVYEIGQEDRTRITVQRFPELTLRQILPSPDWEHYLAIYDTNPSGQHGSGGEILVYSLTGDILLHAAGDDLPPTSGREYGWLDNETIYISAEAGRSGVPERIYGIDYDDSGVPACLVDAFPETYTRWITIWERFNARLNPERLHRLSRDLCALLPQDEAAVDAYLFPTVTPTRLPVTATPAVIAGVPACITERFPSEAQEYAAIWRNLTEGLTEEEIAELEILTCENLTGSSAPRQEIAVEEEGSSLTVMTINIHTGTREEGPYLPEREELPQPNLELVIDAFRLQFGLRPSGKLSPDQQYFAGYT

pLDDT: mean 83.24, std 13.77, range [28.56, 97.88]